Protein 7KEU (pdb70)

Organism: Homo sapiens (NCBI:txid9606)

InterPro domains:
  IPR001315 CARD domain [PF00619] (113-194)
  IPR001315 CARD domain [PS50209] (113-195)
  IPR004020 DAPIN domain [PF02758] (8-82)
  IPR004020 DAPIN domain [PS50824] (1-91)
  IPR004020 DAPIN domain [SM01289] (4-87)
  IPR011029 Death-like domain superfamily [G3DSA:1.10.533.10] (1-91)
  IPR011029 Death-like domain superfamily [G3DSA:1.10.533.10] (112-194)
  IPR011029 Death-like domain superfamily [SSF47986] (1-90)
  IPR011029 Death-like domain superfamily [SSF47986] (109-193)
  IPR033516 CARD8/ASC/NALP1, CARD domain [cd08330] (113-193)
  IPR051249 NLRP Inflammasome [PTHR46985] (103-194)

GO terms:
  GO:0030674 protein-macromolecule adaptor activity (F, IDA)
  GO:0032991 protein-containing complex (C, IDA)
  GO:0032731 positive regulation of interleukin-1 beta production (P, IMP)
  GO:0097190 apoptotic signaling pathway (P, IMP)
  GO:0005737 cytoplasm (C, IDA)
  GO:0043123 positive regulation of canonical NF-kappaB signal transduction (P, IDA)
  GO:0042803 protein homodimerization activity (F, IDA)
  GO:0032731 positive regulation of interleukin-1 beta production (P, IDA)
  GO:0033209 tumor necrosis factor-mediated signaling pathway (P, IDA)
  GO:0008385 IkappaB kinase complex (C, TAS)
  GO:0005515 protein binding (F, IPI)
  GO:0032090 Pyrin domain binding (F, IPI)
  GO:0000139 Golgi membrane (C, IDA)
  GO:0005739 mitochondrion (C, IDA)
  GO:0043065 positive regulation of apoptotic process (P, IDA)
  GO:0043124 negative regulation of canonical NF-kappaB signal transduction (P, IDA)
  GO:0044546 NLRP3 inflammasome complex assembly (P, IDA)
  GO:0042802 identical protein binding (F, IDA)
  GO:0008385 IkappaB kinase complex (C, IDA)
  GO:0072558 NLRP1 inflammasome complex (C, IDA)

Sequence (668 aa):
ADKVLKEKRKLFIRSMGEWTINGLLDELLQTRVLNKEEMEKVKRENATVMDKTRALIDSVIPKGAQACQICITYICEEDSYLAGTADKVLKEKRKLFIRSMGEWTINGLLDELLQTRVLNKEEMEKVKRENATVMDKTRALIDSVIPKGAQACQICITYICEEDSYLAGTADKVLKEKRKLFIRSMGEWTINGLLDELLQTRVLNKEEMEKVKRENATVMDKTRALIDSVIPKGAQACQICITYICEEDSYLAGTADKVLKEKRKLFIRSMGEWTINGLLDELLQTRVLNKEEMEKVKRENATVMDKTRALIDSVIPKGAQACQICITYICEEDSYLAGTHFIDQHRAALIARVTNVEWLLDALYGKVLTDEQYQAVRAEPTNPSKMRKLFSFTPAGNWTCKDLLLQALRESQSYLVEDLERHFIDQHRAALIARVTNVEWLLDALYGKVLTDEQYQAVRAEPTNPSKMRKLFSFTPAGNWTCKDLLLQALRESQSYLVEDLERHFIDQHRAALIARVTNVEWLLDALYGKVLTDEQYQAVRAEPTNPSKMRKLFSFTPAGNWTCKDLLLQALRESQSYLVEDLERHFIDQHRAALIARVTNVEWLLDALYGKVLTDEQYQAVRAEPTNPSKMRKLFSFTPAGNWTCKDLLLQALRESQSYLVEDLER

Radius of gyration: 26.46 Å; Cα contacts (8 Å, |Δi|>4): 679; chains: 8; bounding box: 71×71×58 Å

Foldseek 3Di:
DLLVLLVDCLVVLQPDDPVLLVVQVVVCVVVPLDPPPLSVCQCPVPDPNGSSSVSVNVCSVPSPSVVSVVSVVSCVVDDVVDPPD/DQVVLQVLQVVQQVPDAVVLVVVLLVQLCVVVLDHPVLSVCLVPPPDHSVVSVVSVSVSCVVPDRVSSVSSLVSCVVDPCPSPSD/DLVCLLPQDLVLLLPDDPPLLVVLLVVCCVVVLDDVVLSCCLVPVQPPPSSSSVSVNVSCVVVVVVCVVVVVVSCVVDPNPGPSD/DQLCVCVVCPCVQQPVADCLLLVLVVVCPVPVLADPVLNVVLVPDDDHSHVSSVSVVVSPVPVCVVDSVVSVVSCVVDDNVVSVD/DLCVVCVLPVLPPDQPLLQLVVQCCVPPDPPVLSVVLVPDDGSSVSSVSVVVVPVDPPVVSVVVSLVSVCVRPVPVNVVSVD/DLCVVCVVVVLVPDQPLLQLLVQCDPPPDDCVLVVVLVPDDDSSSSSVSVVVRHDPPPVPSVVSSLVSSCVPPVPVNVVSVD/DLLVLCLVVCLVPDQPVLQLLVLCDVVQDDPVQSVVLVVDDGSSVSSVSNVVSCVDPDVVVSVSSVVSVCVPPVPVSVVSVD/DLCVVCVVCVLPPDFCLVQLLPQCCVPQDPPVLSVVLVVDDGSSVSSVSVVVSPDPPDPPSVVSSVVSCCVVPCVVVVVSVD

Structure (mmCIF, N/CA/C/O backbone):
data_7KEU
#
_entry.id   7KEU
#
_cell.length_a   1.00
_cell.length_b   1.00
_cell.length_c   1.00
_cell.angle_alpha   90.00
_cell.angle_beta   90.00
_cell.angle_gamma   90.00
#
_symmetry.space_group_name_H-M   'P 1'
#
loop_
_entity.id
_entity.type
_entity.pdbx_description
1 polymer Caspase-1
2 polymer 'Apoptosis-associated speck-like protein containing a CARD'
#
loop_
_atom_site.group_PDB
_atom_site.id
_atom_site.type_symbol
_atom_site.label_atom_id
_atom_site.label_alt_id
_atom_site.label_comp_id
_atom_site.label_asym_id
_atom_site.label_entity_id
_atom_site.label_seq_id
_atom_site.pdbx_PDB_ins_code
_atom_site.Cartn_x
_atom_site.Cartn_y
_atom_site.Cartn_z
_atom_site.occupancy
_atom_site.B_iso_or_equiv
_atom_site.auth_seq_id
_atom_site.auth_comp_id
_atom_site.auth_asym_id
_atom_site.auth_atom_id
_atom_site.pdbx_PDB_model_num
ATOM 1 N N . ALA A 1 1 ? 102.101 63.526 91.578 1.00 139.36 2 ALA E N 1
ATOM 2 C CA . ALA A 1 1 ? 102.265 63.883 90.140 1.00 140.00 2 ALA E CA 1
ATOM 3 C C . ALA A 1 1 ? 101.974 65.371 89.943 1.00 140.00 2 ALA E C 1
ATOM 4 O O . ALA A 1 1 ? 102.804 66.103 89.411 1.00 140.00 2 ALA E O 1
ATOM 6 N N . ASP A 1 2 ? 100.785 65.782 90.372 1.00 140.00 3 ASP E N 1
ATOM 7 C CA . ASP A 1 2 ? 100.293 67.149 90.254 1.00 140.00 3 ASP E CA 1
ATOM 8 C C . ASP A 1 2 ? 101.201 68.146 90.983 1.00 140.00 3 ASP E C 1
ATOM 9 O O . ASP A 1 2 ? 101.537 69.189 90.432 1.00 140.00 3 ASP E O 1
ATOM 14 N N . LYS A 1 3 ? 101.600 67.810 92.214 1.00 140.00 4 LYS E N 1
ATOM 15 C CA . LYS A 1 3 ? 102.454 68.666 93.024 1.00 140.00 4 LYS E CA 1
ATOM 16 C C . LYS A 1 3 ? 103.807 68.865 92.338 1.00 140.00 4 LYS E C 1
ATOM 17 O O . LYS A 1 3 ? 104.343 69.964 92.375 1.00 139.08 4 LYS E O 1
ATOM 23 N N . VAL A 1 4 ? 104.344 67.806 91.717 1.00 140.00 5 VAL E N 1
ATOM 24 C CA . VAL A 1 4 ? 105.645 67.843 91.062 1.00 140.00 5 VAL E CA 1
ATOM 25 C C . VAL A 1 4 ? 105.565 68.760 89.840 1.00 140.00 5 VAL E C 1
ATOM 26 O O . VAL A 1 4 ? 106.521 69.465 89.529 1.00 140.00 5 VAL E O 1
ATOM 30 N N . LEU A 1 5 ? 104.425 68.715 89.147 1.00 140.00 6 LEU E N 1
ATOM 31 C CA . LEU A 1 5 ? 104.234 69.410 87.887 1.00 140.00 6 LEU E CA 1
ATOM 32 C C . LEU A 1 5 ? 104.384 70.914 88.085 1.00 140.00 6 LEU E C 1
ATOM 33 O O . LEU A 1 5 ? 104.909 71.610 87.214 1.00 140.00 6 LEU E O 1
ATOM 38 N N . LYS A 1 6 ? 103.915 71.425 89.229 1.00 140.00 7 LYS E N 1
ATOM 39 C CA . LYS A 1 6 ? 104.121 72.816 89.589 1.00 140.00 7 LYS E CA 1
ATOM 40 C C . LYS A 1 6 ? 105.515 73.028 90.179 1.00 140.00 7 LYS E C 1
ATOM 41 O O . LYS A 1 6 ? 106.058 74.116 90.028 1.00 140.00 7 LYS E O 1
ATOM 47 N N . GLU A 1 7 ? 106.032 72.050 90.926 1.00 140.00 8 GLU E N 1
ATOM 48 C CA . GLU A 1 7 ? 107.262 72.196 91.679 1.00 140.00 8 GLU E CA 1
ATOM 49 C C . GLU A 1 7 ? 108.368 72.779 90.795 1.00 140.00 8 GLU E C 1
ATOM 50 O O . GLU A 1 7 ? 109.131 73.631 91.265 1.00 140.00 8 GLU E O 1
ATOM 56 N N . LYS A 1 8 ? 108.392 72.392 89.512 1.00 140.00 9 LYS E N 1
ATOM 57 C CA . LYS A 1 8 ? 109.457 72.832 88.627 1.00 140.00 9 LYS E CA 1
ATOM 58 C C . LYS A 1 8 ? 108.870 73.340 87.316 1.00 140.00 9 LYS E C 1
ATOM 59 O O . LYS A 1 8 ? 107.698 73.676 87.231 1.00 140.00 9 LYS E O 1
ATOM 65 N N . ARG A 1 9 ? 109.739 73.432 86.310 1.00 140.00 10 ARG E N 1
ATOM 66 C CA . ARG A 1 9 ? 109.386 73.883 84.977 1.00 140.00 10 ARG E CA 1
ATOM 67 C C . ARG A 1 9 ? 108.671 75.235 85.010 1.00 140.00 10 ARG E C 1
ATOM 68 O O . ARG A 1 9 ? 107.743 75.484 84.240 1.00 140.00 10 ARG E O 1
ATOM 70 N N . LYS A 1 10 ? 109.118 76.117 85.916 1.00 137.01 11 LYS E N 1
ATOM 71 C CA . LYS A 1 10 ? 108.496 77.417 86.085 1.00 140.00 11 LYS E CA 1
ATOM 72 C C . LYS A 1 10 ? 109.359 78.481 85.411 1.00 137.05 11 LYS E C 1
ATOM 73 O O . LYS A 1 10 ? 108.870 79.225 84.563 1.00 139.03 11 LYS E O 1
ATOM 79 N N . LEU A 1 11 ? 110.658 78.480 85.741 1.00 139.61 12 LEU E N 1
ATOM 80 C CA . LEU A 1 11 ? 111.635 79.245 84.980 1.00 140.00 12 LEU E CA 1
ATOM 81 C C . LEU A 1 11 ? 111.636 78.755 83.535 1.00 140.00 12 LEU E C 1
ATOM 82 O O . LEU A 1 11 ? 111.909 79.517 82.615 1.00 139.71 12 LEU E O 1
ATOM 87 N N . PHE A 1 12 ? 111.316 77.474 83.355 1.00 140.00 13 PHE E N 1
ATOM 88 C CA . PHE A 1 12 ? 111.244 76.878 82.031 1.00 140.00 13 PHE E CA 1
ATOM 89 C C . PHE A 1 12 ? 109.965 77.287 81.309 1.00 140.00 13 PHE E C 1
ATOM 90 O O . PHE A 1 12 ? 109.986 77.533 80.105 1.00 140.00 13 PHE E O 1
ATOM 98 N N . ILE A 1 13 ? 108.841 77.340 82.039 1.00 140.00 14 ILE E N 1
ATOM 99 C CA . ILE A 1 13 ? 107.615 77.848 81.453 1.00 128.31 14 ILE E CA 1
ATOM 100 C C . ILE A 1 13 ? 107.679 79.373 81.335 1.00 121.80 14 ILE E C 1
ATOM 101 O O . ILE A 1 13 ? 106.862 79.970 80.648 1.00 126.58 14 ILE E O 1
ATOM 106 N N . ARG A 1 14 ? 108.629 79.996 82.034 1.00 116.60 15 ARG E N 1
ATOM 107 C CA . ARG A 1 14 ? 108.845 81.433 81.921 1.00 120.71 15 ARG E CA 1
ATOM 108 C C . ARG A 1 14 ? 109.526 81.797 80.598 1.00 115.90 15 ARG E C 1
ATOM 109 O O . ARG A 1 14 ? 109.532 82.952 80.203 1.00 117.88 15 ARG E O 1
ATOM 117 N N . SER A 1 15 ? 110.082 80.783 79.937 1.00 108.16 16 SER E N 1
ATOM 118 C CA . SER A 1 15 ? 110.685 80.928 78.627 1.00 103.11 16 SER E CA 1
ATOM 119 C C . SER A 1 15 ? 109.747 80.278 77.613 1.00 100.74 16 SER E C 1
ATOM 120 O O . SER A 1 15 ? 110.151 79.420 76.834 1.00 101.45 16 SER E O 1
ATOM 123 N N . MET A 1 16 ? 108.478 80.685 77.665 1.00 105.73 17 MET E N 1
ATOM 124 C CA . MET A 1 16 ? 107.481 80.251 76.697 1.00 118.09 17 MET E CA 1
ATOM 125 C C . MET A 1 16 ? 107.070 81.398 75.776 1.00 117.06 17 MET E C 1
ATOM 126 O O . MET A 1 16 ? 107.722 82.444 75.783 1.00 116.55 17 MET E O 1
ATOM 131 N N . GLY A 1 17 ? 106.059 81.159 74.934 1.00 116.83 18 GLY E N 1
ATOM 132 C CA . GLY A 1 17 ? 105.732 82.060 73.836 1.00 116.97 18 GLY E CA 1
ATOM 133 C C . GLY A 1 17 ? 104.230 82.310 73.701 1.00 117.19 18 GLY E C 1
ATOM 134 O O . GLY A 1 17 ? 103.441 81.473 74.127 1.00 113.34 18 GLY E O 1
ATOM 135 N N . GLU A 1 18 ? 103.893 83.468 73.131 1.00 125.03 19 GLU E N 1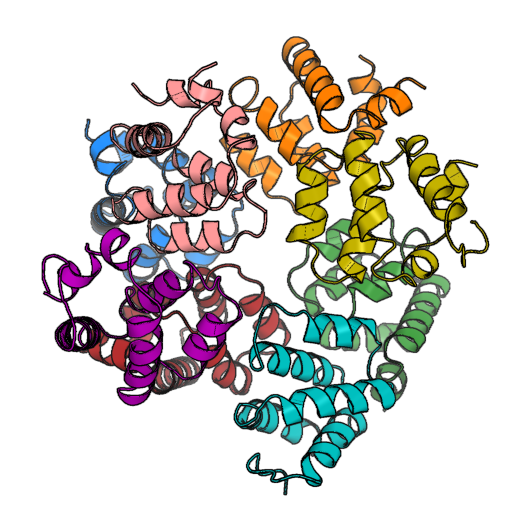
ATOM 136 C CA . GLU A 1 18 ? 102.533 83.963 73.012 1.00 131.12 19 GLU E CA 1
ATOM 137 C C . GLU A 1 18 ? 101.665 82.960 72.252 1.00 120.92 19 GLU E C 1
ATOM 138 O O . GLU A 1 18 ? 100.474 82.868 72.526 1.00 118.46 19 GLU E O 1
ATOM 144 N N . TRP A 1 19 ? 102.262 82.256 71.284 1.00 121.04 20 TRP E N 1
ATOM 145 C CA . TRP A 1 19 ? 101.499 81.373 70.414 1.00 129.11 20 TRP E CA 1
ATOM 146 C C . TRP A 1 19 ? 100.735 80.392 71.297 1.00 119.11 20 TRP E C 1
ATOM 147 O O . TRP A 1 19 ? 99.500 80.264 71.233 1.00 116.00 20 TRP E O 1
ATOM 158 N N . THR A 1 20 ? 101.517 79.777 72.185 1.00 126.33 21 THR E N 1
ATOM 159 C CA . THR A 1 20 ? 101.018 78.729 73.067 1.00 137.06 21 THR E CA 1
ATOM 160 C C . THR A 1 20 ? 100.136 79.370 74.128 1.00 137.16 21 THR E C 1
ATOM 161 O O . THR A 1 20 ? 99.084 78.818 74.420 1.00 137.51 21 THR E O 1
ATOM 165 N N . ILE A 1 21 ? 100.575 80.523 74.660 1.00 131.18 22 ILE E N 1
ATOM 166 C CA . ILE A 1 21 ? 99.879 81.241 75.716 1.00 124.81 22 ILE E CA 1
ATOM 167 C C . ILE A 1 21 ? 98.470 81.619 75.250 1.00 115.53 22 ILE E C 1
ATOM 168 O O . ILE A 1 21 ? 97.496 81.372 75.966 1.00 111.22 22 ILE E O 1
ATOM 173 N N . ASN A 1 22 ? 98.391 82.178 74.037 1.00 122.69 23 ASN E N 1
ATOM 174 C CA . ASN A 1 22 ? 97.130 82.641 73.494 1.00 131.76 23 ASN E CA 1
ATOM 175 C C . ASN A 1 22 ? 96.170 81.469 73.389 1.00 125.17 23 ASN E C 1
ATOM 176 O O . ASN A 1 22 ? 95.023 81.576 73.805 1.00 123.64 23 ASN E O 1
ATOM 181 N N . GLY A 1 23 ? 96.646 80.363 72.809 1.00 124.93 24 GLY E N 1
ATOM 182 C CA . GLY A 1 23 ? 95.827 79.170 72.656 1.00 127.05 24 GLY E CA 1
ATOM 183 C C . GLY A 1 23 ? 95.419 78.586 74.012 1.00 132.44 24 GLY E C 1
ATOM 184 O O . GLY A 1 23 ? 94.340 78.043 74.172 1.00 139.37 24 GLY E O 1
ATOM 185 N N . LEU A 1 24 ? 96.351 78.648 74.961 1.00 125.84 25 LEU E N 1
ATOM 186 C CA . LEU A 1 24 ? 96.272 77.986 76.247 1.00 120.77 25 LEU E CA 1
ATOM 187 C C . LEU A 1 24 ? 95.155 78.594 77.067 1.00 109.52 25 LEU E C 1
ATOM 188 O O . LEU A 1 24 ? 94.384 77.851 77.659 1.00 106.14 25 LEU E O 1
ATOM 193 N N . LEU A 1 25 ? 95.095 79.926 77.149 1.00 109.61 26 LEU E N 1
ATOM 194 C CA . LEU A 1 25 ? 94.112 80.570 78.012 1.00 121.45 26 LEU E CA 1
ATOM 195 C C . LEU A 1 25 ? 92.702 80.414 77.440 1.00 126.72 26 LEU E C 1
ATOM 196 O O . LEU A 1 25 ? 91.735 80.387 78.194 1.00 132.71 26 LEU E O 1
ATOM 201 N N . ASP A 1 26 ? 92.606 80.334 76.102 1.00 137.03 27 ASP E N 1
ATOM 202 C CA . ASP A 1 26 ? 91.338 80.095 75.437 1.00 140.00 27 ASP E CA 1
ATOM 203 C C . ASP A 1 26 ? 90.763 78.741 75.838 1.00 140.00 27 ASP E C 1
ATOM 204 O O . ASP A 1 26 ? 89.577 78.620 76.086 1.00 140.00 27 ASP E O 1
ATOM 209 N N . GLU A 1 27 ? 91.629 77.741 75.926 1.00 137.73 28 GLU E N 1
ATOM 210 C CA . GLU A 1 27 ? 91.198 76.393 76.232 1.00 140.00 28 GLU E CA 1
ATOM 211 C C . GLU A 1 27 ? 90.960 76.237 77.729 1.00 140.00 28 GLU E C 1
ATOM 212 O O . GLU A 1 27 ? 90.111 75.475 78.112 1.00 140.00 28 GLU E O 1
ATOM 218 N N . LEU A 1 28 ? 91.718 76.933 78.572 1.00 140.00 29 LEU E N 1
ATOM 219 C CA . LEU A 1 28 ? 91.584 76.915 80.024 1.00 139.06 29 LEU E CA 1
ATOM 220 C C . LEU A 1 28 ? 90.229 77.498 80.435 1.00 138.47 29 LEU E C 1
ATOM 221 O O . LEU A 1 28 ? 89.644 77.065 81.436 1.00 138.00 29 LEU E O 1
ATOM 226 N N . LEU A 1 29 ? 89.738 78.467 79.649 1.00 140.00 30 LEU E N 1
ATOM 227 C CA . LEU A 1 29 ? 88.389 78.981 79.827 1.00 140.00 30 LEU E CA 1
ATOM 228 C C . LEU A 1 29 ? 87.363 77.946 79.379 1.00 133.61 30 LEU E C 1
ATOM 229 O O . LEU A 1 29 ? 86.379 77.709 80.059 1.00 130.61 30 LEU E O 1
ATOM 234 N N . GLN A 1 30 ? 87.603 77.332 78.213 1.00 133.00 31 GLN E N 1
ATOM 235 C CA . GLN A 1 30 ? 86.824 76.241 77.655 1.00 137.00 31 GLN E CA 1
ATOM 236 C C . GLN A 1 30 ? 86.754 75.023 78.577 1.00 133.80 31 GLN E C 1
ATOM 237 O O . GLN A 1 30 ? 85.755 74.307 78.574 1.00 140.00 31 GLN E O 1
ATOM 243 N N . THR A 1 31 ? 87.866 74.722 79.231 1.00 124.69 32 THR E N 1
ATOM 244 C CA . THR A 1 31 ? 87.942 73.590 80.147 1.00 128.04 32 THR E CA 1
ATOM 245 C C . THR A 1 31 ? 87.473 74.012 81.535 1.00 114.66 32 THR E C 1
ATOM 246 O O . THR A 1 31 ? 87.456 73.198 82.447 1.00 113.04 32 THR E O 1
ATOM 250 N N . ARG A 1 32 ? 87.189 75.312 81.693 1.00 107.15 33 ARG E N 1
ATOM 251 C CA . ARG A 1 32 ? 86.574 75.933 82.854 1.00 110.85 33 ARG E CA 1
ATOM 252 C C . ARG A 1 32 ? 87.447 75.826 84.101 1.00 108.06 33 ARG E C 1
ATOM 253 O O . ARG A 1 32 ? 86.997 76.159 85.187 1.00 112.19 33 ARG E O 1
ATOM 261 N N . VAL A 1 33 ? 88.702 75.368 83.948 1.00 105.94 34 VAL E N 1
ATOM 262 C CA . VAL A 1 33 ? 89.658 75.409 85.030 1.00 105.90 34 VAL E CA 1
ATOM 263 C C . VAL A 1 33 ? 90.017 76.865 85.320 1.00 100.17 34 VAL E C 1
ATOM 264 O O . VAL A 1 33 ? 90.143 77.255 86.466 1.00 98.04 34 VAL E O 1
ATOM 268 N N . LEU A 1 34 ? 90.063 77.685 84.262 1.00 102.47 35 LEU E N 1
ATOM 269 C CA . LEU A 1 34 ? 90.221 79.119 84.363 1.00 107.84 35 LEU E CA 1
ATOM 270 C C . LEU A 1 34 ? 88.878 79.833 84.207 1.00 105.36 35 LEU E C 1
ATOM 271 O O . LEU A 1 34 ? 87.990 79.347 83.499 1.00 107.18 35 LEU E O 1
ATOM 276 N N . ASN A 1 35 ? 88.687 80.859 85.036 1.00 107.65 36 ASN E N 1
ATOM 277 C CA . ASN A 1 35 ? 87.483 81.672 84.973 1.00 110.63 36 ASN E CA 1
ATOM 278 C C . ASN A 1 35 ? 87.682 82.758 83.926 1.00 105.55 36 ASN E C 1
ATOM 279 O O . ASN A 1 35 ? 88.815 83.063 83.542 1.00 105.92 36 ASN E O 1
ATOM 284 N N . LYS A 1 36 ? 86.549 83.361 83.535 1.00 101.42 37 LYS E N 1
ATOM 285 C CA . LYS A 1 36 ? 86.517 84.457 82.591 1.00 106.00 37 LYS E CA 1
ATOM 286 C C . LYS A 1 36 ? 87.333 85.616 83.147 1.00 109.87 37 LYS E C 1
ATOM 287 O O . LYS A 1 36 ? 88.053 86.262 82.383 1.00 114.41 37 LYS E O 1
ATOM 293 N N . GLU A 1 37 ? 87.244 85.833 84.467 1.00 121.95 38 GLU E N 1
ATOM 294 C CA . GLU A 1 37 ? 87.676 87.081 85.080 1.00 135.55 38 GLU E CA 1
ATOM 295 C C . GLU A 1 37 ? 89.204 87.227 84.973 1.00 135.22 38 GLU E C 1
ATOM 296 O O . GLU A 1 37 ? 89.711 88.285 84.566 1.00 140.00 38 GLU E O 1
ATOM 302 N N . GLU A 1 38 ? 89.909 86.184 85.413 1.00 128.17 39 GLU E N 1
ATOM 303 C CA . GLU A 1 38 ? 91.341 86.335 85.675 1.00 133.50 39 GLU E CA 1
ATOM 304 C C . GLU A 1 38 ? 92.112 86.383 84.364 1.00 136.08 39 GLU E C 1
ATOM 305 O O . GLU A 1 38 ? 93.078 87.119 84.231 1.00 140.00 39 GLU E O 1
ATOM 311 N N . MET A 1 39 ? 91.666 85.552 83.425 1.00 136.62 40 MET E N 1
ATOM 312 C CA . MET A 1 39 ? 92.218 85.528 82.078 1.00 138.24 40 MET E CA 1
ATOM 313 C C . MET A 1 39 ? 92.021 86.890 81.424 1.00 127.81 40 MET E C 1
ATOM 314 O O . MET A 1 39 ? 92.970 87.390 80.797 1.00 125.64 40 MET E O 1
ATOM 319 N N . GLU A 1 40 ? 90.834 87.488 81.641 1.00 134.15 41 GLU E N 1
ATOM 320 C CA . GLU A 1 40 ? 90.507 88.803 81.136 1.00 140.00 41 GLU E CA 1
ATOM 321 C C . GLU A 1 40 ? 91.469 89.863 81.686 1.00 140.00 41 GLU E C 1
ATOM 322 O O . GLU A 1 40 ? 91.899 90.729 80.921 1.00 140.00 41 GLU E O 1
ATOM 328 N N . LYS A 1 41 ? 91.817 89.777 82.979 1.00 140.00 42 LYS E N 1
ATOM 329 C CA . LYS A 1 41 ? 92.738 90.746 83.563 1.00 140.00 42 LYS E CA 1
ATOM 330 C C . LYS A 1 41 ? 94.150 90.529 83.027 1.00 140.00 42 LYS E C 1
ATOM 331 O O . LYS A 1 41 ? 94.817 91.481 82.645 1.00 140.00 42 LYS E O 1
ATOM 337 N N . VAL A 1 42 ? 94.600 89.281 83.055 1.00 140.00 43 VAL E N 1
ATOM 338 C CA . VAL A 1 42 ? 96.004 88.948 82.846 1.00 140.00 43 VAL E CA 1
ATOM 339 C C . VAL A 1 42 ? 96.486 89.307 81.447 1.00 130.82 43 VAL E C 1
ATOM 340 O O . VAL A 1 42 ? 97.622 89.746 81.317 1.00 139.86 43 VAL E O 1
ATOM 344 N N . LYS A 1 43 ? 95.620 89.171 80.442 1.00 119.42 44 LYS E N 1
ATOM 345 C CA . LYS A 1 43 ? 95.996 89.371 79.063 1.00 129.93 44 LYS E CA 1
ATOM 346 C C . LYS A 1 43 ? 96.335 90.830 78.752 1.00 136.54 44 LYS E C 1
ATOM 347 O O . LYS A 1 43 ? 97.194 91.082 77.900 1.00 140.00 44 LYS E O 1
ATOM 353 N N . ARG A 1 44 ? 95.657 91.775 79.434 1.00 137.15 45 ARG E N 1
ATOM 354 C CA . ARG A 1 44 ? 95.896 93.177 79.136 1.00 140.00 45 ARG E CA 1
ATOM 355 C C . ARG A 1 44 ? 96.769 93.836 80.203 1.00 140.00 45 ARG E C 1
ATOM 356 O O . ARG A 1 44 ? 97.708 94.564 79.875 1.00 140.00 45 ARG E O 1
ATOM 364 N N . GLU A 1 45 ? 96.363 93.653 81.462 1.00 140.00 46 GLU E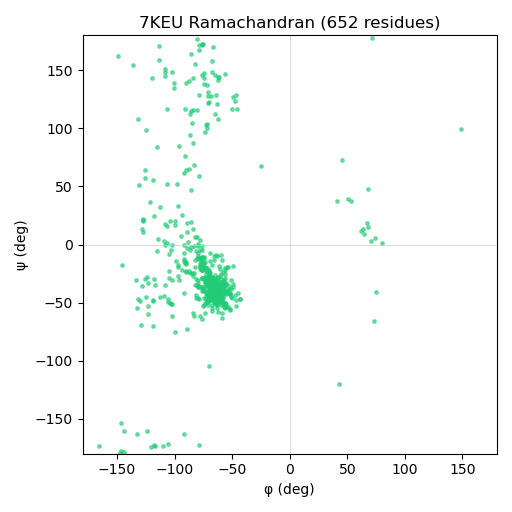 N 1
ATOM 365 C CA . GLU A 1 45 ? 96.890 94.429 82.576 1.00 140.00 46 GLU E CA 1
ATOM 366 C C . GLU A 1 45 ? 98.336 94.035 82.860 1.00 140.00 46 GLU E C 1
ATOM 367 O O . GLU A 1 45 ? 99.175 94.911 83.004 1.00 140.00 46 GLU E O 1
ATOM 373 N N . ASN A 1 46 ? 98.604 92.731 82.949 1.00 140.00 47 ASN E N 1
ATOM 374 C CA . ASN A 1 46 ? 99.937 92.194 83.129 1.00 140.00 47 ASN E CA 1
ATOM 375 C C . ASN A 1 46 ? 100.813 92.438 81.898 1.00 140.00 47 ASN E C 1
ATOM 376 O O . ASN A 1 46 ? 100.287 92.667 80.808 1.00 140.00 47 ASN E O 1
ATOM 381 N N . ALA A 1 47 ? 102.137 92.411 82.099 1.00 140.00 48 ALA E N 1
ATOM 382 C CA . ALA A 1 47 ? 103.092 92.636 81.018 1.00 140.00 48 ALA E CA 1
ATOM 383 C C . ALA A 1 47 ? 102.928 91.565 79.935 1.00 140.00 48 ALA E C 1
ATOM 384 O O . ALA A 1 47 ? 102.531 90.432 80.241 1.00 140.00 48 ALA E O 1
ATOM 386 N N . THR A 1 48 ? 103.121 91.974 78.680 1.00 140.00 49 THR E N 1
ATOM 387 C CA . THR A 1 48 ? 102.891 91.099 77.538 1.00 140.00 49 THR E CA 1
ATOM 388 C C . THR A 1 48 ? 104.068 90.137 77.356 1.00 133.84 49 THR E C 1
ATOM 389 O O . THR A 1 48 ? 103.850 88.937 77.179 1.00 127.21 49 THR E O 1
ATOM 393 N N . VAL A 1 49 ? 105.299 90.672 77.404 1.00 131.63 50 VAL E N 1
ATOM 394 C CA . VAL A 1 49 ? 106.498 89.903 77.120 1.00 140.00 50 VAL E CA 1
ATOM 395 C C . VAL A 1 49 ? 106.612 88.746 78.118 1.00 140.00 50 VAL E C 1
ATOM 396 O O . VAL A 1 49 ? 106.983 87.647 77.726 1.00 136.16 50 VAL E O 1
ATOM 400 N N . MET A 1 50 ? 106.283 88.972 79.401 1.00 140.00 51 MET E N 1
ATOM 401 C CA . MET A 1 50 ? 106.692 88.063 80.456 1.00 140.00 51 MET E CA 1
ATOM 402 C C . MET A 1 50 ? 105.548 87.704 81.395 1.00 140.00 51 MET E C 1
ATOM 403 O O . MET A 1 50 ? 105.279 86.544 81.584 1.00 140.00 51 MET E O 1
ATOM 408 N N . ASP A 1 51 ? 104.893 88.704 81.973 1.00 130.92 52 ASP E N 1
ATOM 409 C CA . ASP A 1 51 ? 103.843 88.500 82.950 1.00 134.43 52 ASP E CA 1
ATOM 410 C C . ASP A 1 51 ? 102.718 87.608 82.411 1.00 127.82 52 ASP E C 1
ATOM 411 O O . ASP A 1 51 ? 101.982 86.993 83.155 1.00 132.41 52 ASP E O 1
ATOM 416 N N . LYS A 1 52 ? 102.623 87.499 81.084 1.00 128.92 53 LYS E N 1
ATOM 417 C CA . LYS A 1 52 ? 101.816 86.509 80.391 1.00 136.94 53 LYS E CA 1
ATOM 418 C C . LYS A 1 52 ? 101.988 85.123 81.008 1.00 130.25 53 LYS E C 1
ATOM 419 O O . LYS A 1 52 ? 100.998 84.429 81.177 1.00 137.69 53 LYS E O 1
ATOM 425 N N . THR A 1 53 ? 103.221 84.750 81.363 1.00 113.69 54 THR E N 1
ATOM 426 C CA . THR A 1 53 ? 103.506 83.442 81.926 1.00 101.47 54 THR E CA 1
ATOM 427 C C . THR A 1 53 ? 103.019 83.391 83.369 1.00 85.25 54 THR E C 1
ATOM 428 O O . THR A 1 53 ? 102.403 82.432 83.809 1.00 85.01 54 THR E O 1
ATOM 432 N N . ARG A 1 54 ? 103.456 84.387 84.154 1.00 78.31 55 ARG E N 1
ATOM 433 C CA . ARG A 1 54 ? 103.158 84.484 85.575 1.00 82.41 55 ARG E CA 1
ATOM 434 C C . ARG A 1 54 ? 101.649 84.439 85.819 1.00 82.91 55 ARG E C 1
ATOM 435 O O . ARG A 1 54 ? 101.202 84.090 86.906 1.00 89.22 55 ARG E O 1
ATOM 443 N N . ALA A 1 55 ? 100.891 84.727 84.755 1.00 81.82 56 ALA E N 1
ATOM 444 C CA . ALA A 1 55 ? 99.451 84.629 84.741 1.00 86.86 56 ALA E CA 1
ATOM 445 C C . ALA A 1 55 ? 98.972 83.171 84.846 1.00 84.45 56 ALA E C 1
ATOM 446 O O . ALA A 1 55 ? 98.181 82.845 85.734 1.00 90.53 56 ALA E O 1
ATOM 448 N N . LEU A 1 56 ? 99.452 82.306 83.950 1.00 82.47 57 LEU E N 1
ATOM 449 C CA . LEU A 1 56 ? 99.071 80.904 84.078 1.00 85.38 57 LEU E CA 1
ATOM 450 C C . LEU A 1 56 ? 99.751 80.308 85.295 1.00 80.35 57 LEU E C 1
ATOM 451 O O . LEU A 1 56 ? 99.291 79.328 85.834 1.00 85.43 57 LEU E O 1
ATOM 456 N N . ILE A 1 57 ? 100.871 80.896 85.716 1.00 79.39 58 ILE E N 1
ATOM 457 C CA . ILE A 1 57 ? 101.552 80.474 86.931 1.00 83.89 58 ILE E CA 1
ATOM 458 C C . ILE A 1 57 ? 100.686 80.857 88.141 1.00 73.09 58 ILE E C 1
ATOM 459 O O . ILE A 1 57 ? 100.853 80.331 89.222 1.00 74.55 58 ILE E O 1
ATOM 464 N N . ASP A 1 58 ? 99.689 81.717 87.939 1.00 66.82 59 ASP E N 1
ATOM 465 C CA . ASP A 1 58 ? 98.691 81.966 88.957 1.00 66.04 59 ASP E CA 1
ATOM 466 C C . ASP A 1 58 ? 97.635 80.860 88.986 1.00 59.23 59 ASP E C 1
ATOM 467 O O . ASP A 1 58 ? 96.702 80.913 89.794 1.00 58.64 59 ASP E O 1
AT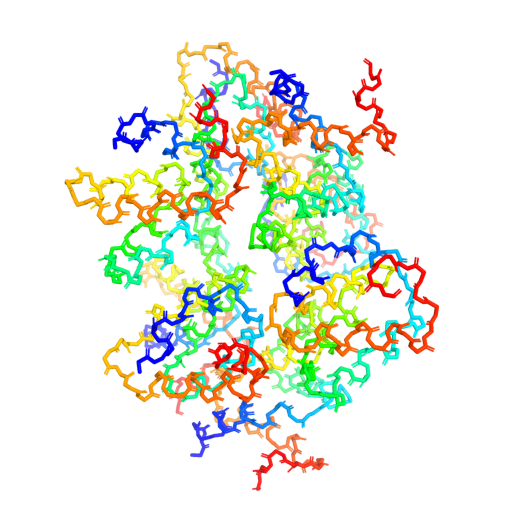OM 472 N N . SER A 1 59 ? 97.763 79.874 88.096 1.00 55.48 60 SER E N 1
ATOM 473 C CA . SER A 1 59 ? 97.022 78.627 88.202 1.00 56.75 60 SER E CA 1
ATOM 474 C C . SER A 1 59 ? 97.789 77.573 88.995 1.00 57.61 60 SER E C 1
ATOM 475 O O . SER A 1 59 ? 97.207 76.585 89.412 1.00 59.20 60 SER E O 1
ATOM 478 N N . VAL A 1 60 ? 99.086 77.807 89.182 1.00 64.93 61 VAL E N 1
ATOM 479 C CA . VAL A 1 60 ? 99.965 76.858 89.865 1.00 74.06 61 VAL E CA 1
ATOM 480 C C . VAL A 1 60 ? 99.464 76.614 91.286 1.00 73.57 61 VAL E C 1
ATOM 481 O O . VAL A 1 60 ? 99.484 75.490 91.761 1.00 74.24 61 VAL E O 1
ATOM 485 N N . ILE A 1 61 ? 98.992 77.663 91.950 1.00 81.30 62 ILE E N 1
ATOM 486 C CA . ILE A 1 61 ? 98.276 77.494 93.212 1.00 94.86 62 ILE E CA 1
ATOM 487 C C . ILE A 1 61 ? 97.009 76.739 92.824 1.00 98.40 62 ILE E C 1
ATOM 488 O O . ILE A 1 61 ? 96.104 77.383 92.310 1.00 93.71 62 ILE E O 1
ATOM 493 N N . PRO A 1 62 ? 96.803 75.455 93.222 1.00 124.90 63 PRO E N 1
ATOM 494 C CA . PRO A 1 62 ? 95.675 74.647 92.750 1.00 140.00 63 PRO E CA 1
ATOM 495 C C . PRO A 1 62 ? 94.364 75.241 92.248 1.00 140.00 63 PRO E C 1
ATOM 496 O O . PRO A 1 62 ? 93.326 74.953 92.827 1.00 140.00 63 PRO E O 1
ATOM 500 N N . LYS A 1 63 ? 94.377 75.935 91.095 1.00 140.00 64 LYS E N 1
ATOM 501 C CA . LYS A 1 63 ? 93.147 76.324 90.415 1.00 140.00 64 LYS E CA 1
ATOM 502 C C . LYS A 1 63 ? 92.721 75.126 89.581 1.00 140.00 64 LYS E C 1
ATOM 503 O O . LYS A 1 63 ? 91.881 75.230 88.698 1.00 140.00 64 LYS E O 1
ATOM 505 N N . GLY A 1 64 ? 93.350 73.989 89.863 1.00 140.00 65 GLY E N 1
ATOM 506 C CA . GLY A 1 64 ? 93.177 72.739 89.158 1.00 140.00 65 GLY E CA 1
ATOM 507 C C . GLY A 1 64 ? 94.502 71.987 89.204 1.00 140.00 65 GLY E C 1
ATOM 508 O O . GLY A 1 64 ? 95.437 72.354 88.510 1.00 140.00 65 GLY E O 1
ATOM 509 N N . ALA A 1 65 ? 94.621 71.034 90.123 1.00 140.00 66 ALA E N 1
ATOM 510 C CA . ALA A 1 65 ? 95.752 70.127 90.127 1.00 131.54 66 ALA E CA 1
ATOM 511 C C . ALA A 1 65 ? 95.564 69.148 88.985 1.00 125.09 66 ALA E C 1
ATOM 512 O O . ALA A 1 65 ? 96.529 68.667 88.404 1.00 121.73 66 ALA E O 1
ATOM 514 N N . GLN A 1 66 ? 94.303 68.863 88.666 1.00 137.01 67 GLN E N 1
ATOM 515 C CA . GLN A 1 66 ? 93.939 68.101 87.474 1.00 140.00 67 GLN E CA 1
ATOM 516 C C . GLN A 1 66 ? 94.217 68.973 86.251 1.00 140.00 67 GLN E C 1
ATOM 517 O O . GLN A 1 66 ? 94.502 68.450 85.168 1.00 140.00 67 GLN E O 1
ATOM 523 N N . ALA A 1 67 ? 94.202 70.304 86.470 1.00 140.00 68 ALA E N 1
ATOM 524 C CA . ALA A 1 67 ? 94.511 71.222 85.384 1.00 140.00 68 ALA E CA 1
ATOM 525 C C . ALA A 1 67 ? 96.001 71.244 85.071 1.00 140.00 68 ALA E C 1
ATOM 526 O O . ALA A 1 67 ? 96.362 71.704 83.995 1.00 140.00 68 ALA E O 1
ATOM 528 N N . CYS A 1 68 ? 96.836 70.733 85.983 1.00 140.00 69 CYS E N 1
ATOM 529 C CA . CYS A 1 68 ? 98.248 70.588 85.667 1.00 140.00 69 CYS E CA 1
ATOM 530 C C . CYS A 1 68 ? 98.432 69.594 84.526 1.00 140.00 69 CYS E C 1
ATOM 531 O O . CYS A 1 68 ? 99.192 69.877 83.599 1.00 140.00 69 CYS E O 1
ATOM 534 N N . GLN A 1 69 ? 97.602 68.544 84.528 1.00 140.00 70 GLN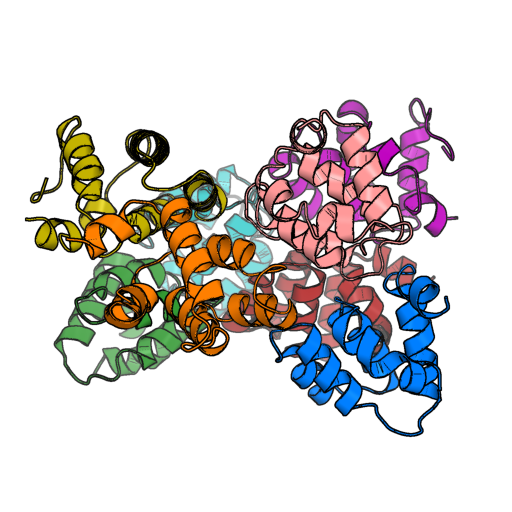 E N 1
ATOM 535 C CA . GLN A 1 69 ? 97.566 67.553 83.464 1.00 140.00 70 GLN E CA 1
ATOM 536 C C . GLN A 1 69 ? 96.992 68.173 82.185 1.00 140.00 70 GLN E C 1
ATOM 537 O O . GLN A 1 69 ? 97.389 67.844 81.065 1.00 140.00 70 GLN E O 1
ATOM 543 N N . ILE A 1 70 ? 96.007 69.052 82.372 1.00 140.00 71 ILE E N 1
ATOM 544 C CA . ILE A 1 70 ? 95.367 69.712 81.246 1.00 140.00 71 ILE E CA 1
ATOM 545 C C . ILE A 1 70 ? 96.394 70.651 80.614 1.00 140.00 71 ILE E C 1
ATOM 546 O O . ILE A 1 70 ? 96.427 70.771 79.382 1.00 140.00 71 ILE E O 1
ATOM 551 N N . CYS A 1 71 ? 97.230 71.289 81.449 1.00 139.51 72 CYS E N 1
ATOM 552 C CA . CYS A 1 71 ? 98.234 72.209 80.952 1.00 128.34 72 CYS E CA 1
ATOM 553 C C . CYS A 1 71 ? 99.317 71.447 80.197 1.00 108.83 72 CYS E C 1
ATOM 554 O O . CYS A 1 71 ? 99.671 71.831 79.088 1.00 105.70 72 CYS E O 1
ATOM 557 N N . ILE A 1 72 ? 99.791 70.348 80.786 1.00 100.89 73 ILE E N 1
ATOM 558 C CA . ILE A 1 72 ? 100.861 69.550 80.193 1.00 106.04 73 ILE E CA 1
ATOM 559 C C . ILE A 1 72 ? 100.386 68.901 78.900 1.00 93.85 73 ILE E C 1
ATOM 560 O O . ILE A 1 72 ? 101.167 68.793 77.960 1.00 94.99 73 ILE E O 1
ATOM 565 N N . THR A 1 73 ? 99.116 68.484 78.854 1.00 82.37 74 THR E N 1
ATOM 566 C CA . THR A 1 73 ? 98.568 67.857 77.661 1.00 77.51 74 THR E CA 1
ATOM 567 C C . THR A 1 73 ? 98.401 68.896 76.554 1.00 78.40 74 THR E C 1
ATOM 568 O O . THR A 1 73 ? 98.541 68.552 75.377 1.00 86.80 74 THR E O 1
ATOM 572 N N . TYR A 1 74 ? 98.115 70.148 76.934 1.00 77.65 75 TYR E N 1
ATOM 573 C CA . TYR A 1 74 ? 98.069 71.224 75.961 1.00 79.29 75 TYR E CA 1
ATOM 574 C C . TYR A 1 74 ? 99.464 71.530 75.430 1.00 81.96 75 TYR E C 1
ATOM 575 O O . TYR A 1 74 ? 99.626 71.903 74.274 1.00 87.53 75 TYR E O 1
ATOM 584 N N . ILE A 1 75 ? 100.468 71.359 76.296 1.00 87.13 76 ILE E N 1
ATOM 585 C CA . ILE A 1 75 ? 101.867 71.533 75.924 1.00 98.94 76 ILE E CA 1
ATOM 586 C C . ILE A 1 75 ? 102.265 70.427 74.946 1.00 99.05 76 ILE E C 1
ATOM 587 O O . ILE A 1 75 ? 103.014 70.674 74.013 1.00 94.91 76 ILE E O 1
ATOM 592 N N . CYS A 1 76 ? 101.706 69.222 75.141 1.00 110.76 77 CYS E N 1
ATOM 593 C CA . CYS A 1 76 ? 101.921 68.065 74.280 1.00 125.15 77 CYS E CA 1
ATOM 594 C C . CYS A 1 76 ? 101.371 68.290 72.876 1.00 132.14 77 CYS E C 1
ATOM 595 O O . CYS A 1 76 ? 101.926 67.727 71.940 1.00 137.62 77 CYS E O 1
ATOM 598 N N . GLU A 1 77 ? 100.361 69.146 72.705 1.00 138.61 78 GLU E N 1
ATOM 599 C CA . GLU A 1 77 ? 99.833 69.505 71.393 1.00 140.00 78 GLU E CA 1
ATOM 600 C C . GLU A 1 77 ? 100.890 70.163 70.493 1.00 140.00 78 GLU E C 1
ATOM 601 O O . GLU A 1 77 ? 100.846 70.017 69.275 1.00 140.00 78 GLU E O 1
ATOM 607 N N . GLU A 1 78 ? 101.884 70.809 71.118 1.00 140.00 79 GLU E N 1
ATOM 608 C CA . GLU A 1 78 ? 103.049 71.322 70.406 1.00 140.00 79 GLU E CA 1
ATOM 609 C C . GLU A 1 78 ? 104.332 70.751 71.014 1.00 140.00 79 GLU E C 1
ATOM 610 O O . GLU A 1 78 ? 104.287 69.742 71.692 1.00 140.00 79 GLU E O 1
ATOM 616 N N . ASP A 1 79 ? 105.469 71.410 70.750 1.00 140.00 80 ASP E N 1
ATOM 617 C CA . ASP A 1 79 ? 106.794 70.965 71.121 1.00 140.00 80 ASP E CA 1
ATOM 618 C C . ASP A 1 79 ? 106.993 71.110 72.628 1.00 140.00 80 ASP E C 1
ATOM 619 O O . ASP A 1 79 ? 107.221 72.204 73.142 1.00 140.00 80 ASP E O 1
ATOM 624 N N . SER A 1 80 ? 106.915 69.966 73.316 1.00 140.00 81 SER E N 1
ATOM 625 C CA . SER A 1 80 ? 107.128 69.888 74.755 1.00 140.00 81 SER E CA 1
ATOM 626 C C . SER A 1 80 ? 108.611 69.686 75.094 1.00 140.00 81 SER E C 1
ATOM 627 O O . SER A 1 80 ? 108.997 68.626 75.609 1.00 140.00 81 SER E O 1
ATOM 630 N N . TYR A 1 81 ? 109.438 70.683 74.766 1.00 140.00 82 TYR E N 1
ATOM 631 C CA . TYR A 1 81 ? 110.877 70.514 74.837 1.00 140.00 82 TYR E CA 1
ATOM 632 C C . TYR A 1 81 ? 111.341 70.601 76.288 1.00 140.00 82 TYR E C 1
ATOM 633 O O . TYR A 1 81 ? 112.476 70.247 76.601 1.00 140.00 82 TYR E O 1
ATOM 642 N N . LEU A 1 82 ? 110.441 71.050 77.162 1.00 140.00 83 LEU E N 1
ATOM 643 C CA . LEU A 1 82 ? 110.676 71.115 78.599 1.00 140.00 83 LEU E CA 1
ATOM 644 C C . LEU A 1 82 ? 110.613 69.703 79.186 1.00 140.00 83 LEU E C 1
ATOM 645 O O . LEU A 1 82 ? 109.866 68.850 78.699 1.00 140.00 83 LEU E O 1
ATOM 650 N N . ALA A 1 83 ? 111.412 69.464 80.234 1.00 140.00 84 ALA E N 1
ATOM 651 C CA . ALA A 1 83 ? 111.378 68.219 80.988 1.00 140.00 84 ALA E CA 1
ATOM 652 C C . ALA A 1 83 ? 110.039 68.021 81.707 1.00 140.00 84 ALA E C 1
ATOM 653 O O . ALA A 1 83 ? 109.371 68.971 82.136 1.00 140.00 84 ALA E O 1
ATOM 655 N N . GLY A 1 84 ? 109.656 66.745 81.789 1.00 140.00 85 GLY E N 1
ATOM 656 C CA . GLY A 1 84 ? 108.411 66.303 82.403 1.00 140.00 85 GLY E CA 1
ATOM 657 C C . GLY A 1 84 ? 107.186 66.461 81.502 1.00 140.00 85 GLY E C 1
ATOM 658 O O . GLY A 1 84 ? 106.081 66.149 81.928 1.00 140.00 85 GLY E O 1
ATOM 659 N N . THR A 1 85 ? 107.379 66.941 80.263 1.00 140.00 86 THR E N 1
ATOM 660 C CA . THR A 1 85 ? 106.363 67.113 79.238 1.00 140.00 86 THR E CA 1
ATOM 661 C C . THR A 1 85 ? 106.779 66.358 77.969 1.00 140.00 86 THR E C 1
ATOM 662 O O . THR A 1 85 ? 107.884 66.516 77.467 1.00 140.00 86 THR E O 1
ATOM 667 N N . ALA B 1 1 ? 62.138 100.260 95.744 1.00 140.00 2 ALA F N 1
ATOM 668 C CA . ALA B 1 1 ? 62.614 100.371 94.337 1.00 140.00 2 ALA F CA 1
ATOM 669 C C . ALA B 1 1 ? 64.120 100.640 94.330 1.00 140.00 2 ALA F C 1
ATOM 670 O O . ALA B 1 1 ? 64.891 99.915 93.694 1.00 140.00 2 ALA F O 1
ATOM 672 N N . ASP B 1 2 ? 64.510 101.706 95.033 1.00 140.00 3 ASP F N 1
ATOM 673 C CA . ASP B 1 2 ? 65.858 102.268 94.959 1.00 140.00 3 ASP F CA 1
ATOM 674 C C . ASP B 1 2 ? 66.880 101.271 95.532 1.00 140.00 3 ASP F C 1
ATOM 675 O O . ASP B 1 2 ? 67.912 101.000 94.914 1.00 140.00 3 ASP F O 1
ATOM 680 N N . LYS B 1 3 ? 66.594 100.746 96.734 1.00 140.00 4 LYS F N 1
ATOM 681 C CA . LYS B 1 3 ? 67.545 99.875 97.415 1.00 140.00 4 LYS F CA 1
ATOM 682 C C . LYS B 1 3 ? 67.679 98.570 96.639 1.00 140.00 4 LYS F C 1
ATOM 683 O O . LYS B 1 3 ? 68.771 98.026 96.537 1.00 140.00 4 LYS F O 1
ATOM 689 N N . VAL B 1 4 ? 66.574 98.092 96.060 1.00 140.00 5 VAL F N 1
ATOM 690 C CA . VAL B 1 4 ? 66.487 96.849 95.316 1.00 140.00 5 VAL F CA 1
ATOM 691 C C . VAL B 1 4 ? 67.387 96.929 94.082 1.00 140.00 5 VAL F C 1
ATOM 692 O O . VAL B 1 4 ? 67.978 95.908 93.715 1.00 140.00 5 VAL F O 1
ATOM 696 N N . LEU B 1 5 ? 67.485 98.128 93.481 1.00 140.00 6 LEU F N 1
ATOM 697 C CA . LEU B 1 5 ? 68.152 98.293 92.217 1.00 140.00 6 LEU F CA 1
ATOM 698 C C . LEU B 1 5 ? 69.615 97.864 92.268 1.00 140.00 6 LEU F C 1
ATOM 699 O O . LEU B 1 5 ? 70.109 97.330 91.281 1.00 140.00 6 LEU F O 1
ATOM 704 N N . LYS B 1 6 ? 70.301 98.110 93.387 1.00 140.00 7 LYS F N 1
ATOM 705 C CA . LYS B 1 6 ? 71.766 98.136 93.358 1.00 140.00 7 LYS F CA 1
ATOM 706 C C . LYS B 1 6 ? 72.337 96.765 93.683 1.00 140.00 7 LYS F C 1
ATOM 707 O O . LYS B 1 6 ? 73.363 96.384 93.114 1.00 140.00 7 LYS F O 1
ATOM 713 N N . GLU B 1 7 ? 71.753 96.086 94.673 1.00 140.00 8 GLU F N 1
ATOM 714 C CA . GLU B 1 7 ? 72.255 94.770 95.045 1.00 140.00 8 GLU F CA 1
ATOM 715 C C . GLU B 1 7 ? 71.983 93.836 93.864 1.00 140.00 8 GLU F C 1
ATOM 716 O O . GLU B 1 7 ? 72.890 93.115 93.401 1.00 140.00 8 GLU F O 1
ATOM 722 N N . LYS B 1 8 ? 70.747 93.892 93.353 1.00 140.00 9 LYS F N 1
ATOM 723 C CA . LYS B 1 8 ? 70.434 93.144 92.142 1.00 140.00 9 LYS F CA 1
ATOM 724 C C . LYS B 1 8 ? 71.288 93.629 90.969 1.00 129.04 9 LYS F C 1
ATOM 725 O O . LYS B 1 8 ? 71.421 92.868 90.003 1.00 118.65 9 LYS F O 1
ATOM 731 N N . ARG B 1 9 ? 71.875 94.835 91.067 1.00 134.91 10 ARG F N 1
ATOM 732 C CA . ARG B 1 9 ? 72.560 95.355 89.894 1.00 140.00 10 ARG F CA 1
ATOM 733 C C . ARG B 1 9 ? 74.058 95.098 89.934 1.00 140.00 10 ARG F C 1
ATOM 734 O O . ARG B 1 9 ? 74.629 94.980 88.864 1.00 140.00 10 ARG F O 1
ATOM 742 N N . LYS B 1 10 ? 74.680 94.970 91.104 1.00 140.00 11 LYS F N 1
ATOM 743 C CA . LYS B 1 10 ? 76.010 94.379 91.076 1.00 140.00 11 LYS F CA 1
ATOM 744 C C . LYS B 1 10 ? 75.870 92.966 90.520 1.00 140.00 11 LYS F C 1
ATOM 745 O O . LYS B 1 10 ? 76.641 92.523 89.675 1.00 135.59 11 LYS F O 1
ATOM 751 N N . LEU B 1 11 ? 74.811 92.297 90.994 1.00 140.00 12 LEU F N 1
ATOM 752 C CA . LEU B 1 11 ? 74.402 90.969 90.563 1.00 140.00 12 LEU F CA 1
ATOM 753 C C . LEU B 1 11 ? 74.488 90.834 89.031 1.00 140.00 12 LEU F C 1
ATOM 754 O O . LEU B 1 11 ? 75.183 89.924 88.552 1.00 140.00 12 LEU F O 1
ATOM 759 N N . PHE B 1 12 ? 73.965 91.820 88.289 1.00 140.00 13 PHE F N 1
ATOM 760 C CA . PHE B 1 12 ? 73.941 91.591 86.849 1.00 137.63 13 PHE F CA 1
ATOM 761 C C . PHE B 1 12 ? 74.929 92.422 86.077 1.00 121.79 13 PHE F C 1
ATOM 762 O O . PHE B 1 12 ? 74.982 92.211 84.864 1.00 124.55 13 PHE F O 1
ATOM 770 N N . ILE B 1 13 ? 75.719 93.284 86.746 1.00 102.20 14 ILE F N 1
ATOM 771 C CA . ILE B 1 13 ? 76.608 94.112 85.926 1.00 97.50 14 ILE F CA 1
ATOM 772 C C . ILE B 1 13 ? 77.870 93.316 85.569 1.00 98.28 14 ILE F C 1
ATOM 773 O O . ILE B 1 13 ? 78.769 93.795 84.905 1.00 106.53 14 ILE F O 1
ATOM 778 N N . ARG B 1 14 ? 77.894 92.033 85.925 1.00 98.56 15 ARG F N 1
ATOM 779 C CA . ARG B 1 14 ? 78.967 91.119 85.585 1.00 98.76 15 ARG F CA 1
ATOM 780 C C . ARG B 1 14 ? 78.771 90.575 84.180 1.00 95.19 15 ARG F C 1
ATOM 781 O O . ARG B 1 14 ? 79.592 89.774 83.724 1.00 88.48 15 ARG F O 1
ATOM 789 N N . SER B 1 15 ? 77.686 90.969 83.500 1.00 105.11 16 SER F N 1
ATOM 790 C CA . SER B 1 15 ? 77.383 90.531 82.141 1.00 115.42 16 SER F CA 1
ATOM 791 C C . SER B 1 15 ? 77.407 91.673 81.109 1.00 117.70 16 SER F C 1
ATOM 792 O O . SER B 1 15 ? 76.355 92.153 80.657 1.00 124.17 16 SER F O 1
ATOM 795 N N . MET B 1 16 ? 78.599 92.029 80.591 1.00 117.61 17 MET F N 1
ATOM 796 C CA . MET B 1 16 ? 78.776 93.307 79.928 1.00 120.45 17 MET F CA 1
ATOM 797 C C . MET B 1 16 ? 80.070 93.348 79.118 1.00 124.26 17 MET F C 1
ATOM 798 O O . MET B 1 16 ? 80.776 92.355 78.971 1.00 127.73 17 MET F O 1
ATOM 803 N N . GLY B 1 17 ? 80.378 94.539 78.586 1.00 122.24 18 GLY F N 1
ATOM 804 C CA . GLY B 1 17 ? 81.590 94.791 77.821 1.00 114.52 18 GLY F CA 1
ATOM 805 C C . GLY B 1 17 ? 82.110 96.208 78.035 1.00 109.26 18 GLY F C 1
ATOM 806 O O . GLY B 1 17 ? 81.845 96.836 79.056 1.00 105.45 18 GLY F O 1
ATOM 807 N N . GLU B 1 18 ? 82.832 96.730 77.024 1.00 119.71 19 GLU F N 1
ATOM 808 C CA . GLU B 1 18 ? 83.569 97.993 77.083 1.00 137.02 19 GLU F CA 1
ATOM 809 C C . GLU B 1 18 ? 82.882 99.069 76.235 1.00 138.58 19 GLU F C 1
ATOM 810 O O . GLU B 1 18 ? 82.878 100.250 76.601 1.00 140.00 19 GLU F O 1
ATOM 816 N N . TRP B 1 19 ? 82.271 98.665 75.105 1.00 133.59 20 TRP F N 1
ATOM 817 C CA . TRP B 1 19 ? 81.364 99.535 74.363 1.00 128.93 20 TRP F CA 1
ATOM 818 C C . TRP B 1 19 ? 80.401 100.187 75.348 1.00 111.06 20 TRP F C 1
ATOM 819 O O . TRP B 1 19 ? 80.259 101.398 75.362 1.00 112.35 20 TRP F O 1
ATOM 830 N N . THR B 1 20 ? 79.837 99.352 76.214 1.00 100.89 21 THR F N 1
ATOM 831 C CA . THR B 1 20 ? 78.880 99.743 77.224 1.00 102.68 21 THR F CA 1
ATOM 832 C C . THR B 1 20 ? 79.515 100.670 78.255 1.00 100.72 21 THR F C 1
ATOM 833 O O . THR B 1 20 ? 78.958 101.723 78.586 1.00 104.24 21 THR F O 1
ATOM 837 N N . ILE B 1 21 ? 80.669 100.228 78.773 1.00 99.55 22 ILE F N 1
ATOM 838 C CA . ILE B 1 21 ? 81.390 100.934 79.829 1.00 100.59 22 ILE F CA 1
ATOM 839 C C . ILE B 1 21 ? 81.792 102.325 79.347 1.00 96.48 22 ILE F C 1
ATOM 840 O O . ILE B 1 21 ? 81.585 103.288 80.072 1.00 99.40 22 ILE F O 1
ATOM 845 N N . ASN B 1 22 ? 82.324 102.389 78.121 1.00 100.11 23 ASN F N 1
ATOM 846 C CA . ASN B 1 22 ? 82.780 103.645 77.555 1.00 109.95 23 ASN F CA 1
ATOM 847 C C . ASN B 1 22 ? 81.613 104.635 77.521 1.00 106.18 23 ASN F C 1
ATOM 848 O O . ASN B 1 22 ? 81.763 105.775 77.941 1.00 107.49 23 ASN F O 1
ATOM 853 N N . GLY B 1 23 ? 80.472 104.182 76.986 1.00 100.62 24 GLY F N 1
ATOM 854 C CA . GLY B 1 23 ? 79.295 105.018 76.880 1.00 94.87 24 GLY F CA 1
ATOM 855 C C . GLY B 1 23 ? 78.752 105.396 78.248 1.00 91.77 24 GLY F C 1
ATOM 856 O O . GLY B 1 23 ? 78.240 106.508 78.411 1.00 97.61 24 GLY F O 1
ATOM 857 N N . LEU B 1 24 ? 78.809 104.455 79.204 1.00 88.71 25 LEU F N 1
ATOM 858 C CA . LEU B 1 24 ? 78.296 104.661 80.554 1.00 89.31 25 LEU F CA 1
ATOM 859 C C . LEU B 1 24 ? 78.983 105.868 81.207 1.00 84.41 25 LEU F C 1
ATOM 860 O O . LEU B 1 24 ? 78.318 106.717 81.821 1.00 84.75 25 LEU F O 1
ATOM 865 N N . LEU B 1 25 ? 80.299 105.952 80.983 1.00 87.87 26 LEU F N 1
ATOM 866 C CA . LEU B 1 25 ? 81.119 106.957 81.635 1.00 100.26 26 LEU F CA 1
ATOM 867 C C . LEU B 1 25 ? 80.801 108.340 81.088 1.00 111.64 26 LEU F C 1
ATOM 868 O O . LEU B 1 25 ? 80.879 109.329 81.828 1.00 121.71 26 LEU F O 1
ATOM 873 N N . ASP B 1 26 ? 80.480 108.404 79.799 1.00 114.12 27 ASP F N 1
ATOM 874 C CA . ASP B 1 26 ? 80.195 109.650 79.109 1.00 111.27 27 ASP F CA 1
ATOM 875 C C . ASP B 1 26 ? 78.926 110.249 79.713 1.00 100.97 27 ASP F C 1
ATOM 876 O O . ASP B 1 26 ? 78.909 111.461 79.974 1.00 101.24 27 ASP F O 1
ATOM 881 N N . GLU B 1 27 ? 77.926 109.395 79.996 1.00 95.57 28 GLU F N 1
ATOM 882 C CA . GLU B 1 27 ? 76.650 109.912 80.454 1.00 99.59 28 GLU F CA 1
ATOM 883 C C . GLU B 1 27 ? 76.723 110.260 81.943 1.00 96.54 28 GLU F C 1
ATOM 884 O O . GLU B 1 27 ? 76.134 111.271 82.370 1.00 104.10 28 GLU F O 1
ATOM 890 N N . LEU B 1 28 ? 77.482 109.443 82.704 1.00 96.59 29 LEU F N 1
ATOM 891 C CA . LEU B 1 28 ? 77.578 109.633 84.142 1.00 99.91 29 LEU F CA 1
ATOM 892 C C . LEU B 1 28 ? 78.364 110.897 84.467 1.00 96.49 29 LEU F C 1
ATOM 893 O O . LEU B 1 28 ? 78.120 111.533 85.489 1.00 88.47 29 LEU F O 1
ATOM 898 N N . LEU B 1 29 ? 79.278 111.266 83.567 1.00 108.76 30 LEU F N 1
ATOM 899 C CA . LEU B 1 29 ? 80.017 112.515 83.673 1.00 118.74 30 LEU F CA 1
ATOM 900 C C . LEU B 1 29 ? 79.086 113.680 83.342 1.00 111.95 30 LEU F C 1
ATOM 901 O O . LEU B 1 29 ? 79.077 114.677 84.064 1.00 107.79 30 LEU F O 1
ATOM 906 N N . GLN B 1 30 ? 78.333 113.550 82.238 1.00 104.93 31 GLN F N 1
ATOM 907 C CA . GLN B 1 30 ? 77.561 114.669 81.715 1.00 97.93 31 GLN F CA 1
ATOM 908 C C . GLN B 1 30 ? 76.318 114.872 82.572 1.00 92.71 31 GLN F C 1
ATOM 909 O O . GLN B 1 30 ? 75.785 115.975 82.570 1.00 92.78 31 GLN F O 1
ATOM 915 N N . THR B 1 31 ? 75.869 113.846 83.313 1.00 91.76 32 THR F N 1
ATOM 916 C CA . THR B 1 31 ? 74.743 113.984 84.215 1.00 90.05 32 THR F CA 1
ATOM 917 C C . THR B 1 31 ? 75.228 114.427 85.597 1.00 84.93 32 THR F C 1
ATOM 918 O O . THR B 1 31 ? 74.505 114.297 86.582 1.00 80.57 32 THR F O 1
ATOM 922 N N . ARG B 1 32 ? 76.443 114.972 85.653 1.00 86.64 33 ARG F N 1
ATOM 923 C CA . ARG B 1 32 ? 76.965 115.794 86.737 1.00 95.06 33 ARG F CA 1
ATOM 924 C C . ARG B 1 32 ? 77.167 114.985 88.018 1.00 98.82 33 ARG F C 1
ATOM 925 O O . ARG B 1 32 ? 77.356 115.566 89.090 1.00 102.59 33 ARG F O 1
ATOM 933 N N . VAL B 1 33 ? 77.154 113.653 87.888 1.00 104.49 34 VAL F N 1
ATOM 934 C CA . VAL B 1 33 ? 77.260 112.759 89.041 1.00 110.34 34 VAL F CA 1
ATOM 935 C C . VAL B 1 33 ? 78.655 112.880 89.651 1.00 109.29 34 VAL F C 1
ATOM 936 O O . VAL B 1 33 ? 78.784 112.999 90.866 1.00 107.57 34 VAL F O 1
ATOM 940 N N . LEU B 1 34 ? 79.668 112.891 88.796 1.00 119.16 35 LEU F N 1
ATOM 941 C CA . LEU B 1 34 ? 81.045 112.991 89.226 1.00 124.67 35 LEU F CA 1
ATOM 942 C C . LEU B 1 34 ? 81.873 113.723 88.177 1.00 122.46 35 LEU F C 1
ATOM 943 O O . LEU B 1 34 ? 81.514 113.767 87.007 1.00 125.41 35 LEU F O 1
ATOM 948 N N . ASN B 1 35 ? 83.034 114.182 88.631 1.00 119.98 36 ASN F N 1
ATOM 949 C CA . ASN B 1 35 ? 83.930 115.057 87.904 1.00 127.81 36 ASN F CA 1
ATOM 950 C C . ASN B 1 35 ? 84.680 114.263 86.840 1.00 122.84 36 ASN F C 1
ATOM 951 O O . ASN B 1 35 ? 84.587 113.046 86.775 1.00 121.46 36 ASN F O 1
ATOM 956 N N . LYS B 1 36 ? 85.400 114.994 85.986 1.00 126.01 37 LYS F N 1
ATOM 957 C CA . LYS B 1 36 ? 86.274 114.436 84.970 1.00 123.38 37 LYS F CA 1
ATOM 958 C C . LYS B 1 36 ? 87.304 113.528 85.632 1.00 123.59 37 LYS F C 1
ATOM 959 O O . LYS B 1 36 ? 87.617 112.481 85.097 1.00 129.79 37 LYS F O 1
ATOM 965 N N . GLU B 1 37 ? 87.787 113.941 86.817 1.00 123.44 38 GLU F N 1
ATOM 966 C CA . GLU B 1 37 ? 88.882 113.283 87.504 1.00 129.94 38 GLU F CA 1
ATOM 967 C C . GLU B 1 37 ? 88.519 111.861 87.929 1.00 125.43 38 GLU F C 1
ATOM 968 O O . GLU B 1 37 ? 89.327 110.965 87.749 1.00 128.24 38 GLU F O 1
ATOM 974 N N . GLU B 1 38 ? 87.310 111.642 88.457 1.00 106.98 39 GLU F N 1
ATOM 975 C CA . GLU B 1 38 ? 86.871 110.311 88.849 1.00 91.04 39 GLU F CA 1
ATOM 976 C C . GLU B 1 38 ? 86.643 109.433 87.626 1.00 78.89 39 GLU F C 1
ATOM 977 O O . GLU B 1 38 ? 86.922 108.241 87.665 1.00 80.80 39 GLU F O 1
ATOM 983 N N . MET B 1 39 ? 86.132 110.029 86.548 1.00 78.84 40 MET F N 1
ATOM 984 C CA . MET B 1 39 ? 86.007 109.337 85.278 1.00 85.16 40 MET F CA 1
ATOM 985 C C . MET B 1 39 ? 87.390 108.926 84.785 1.00 84.15 40 MET F C 1
ATOM 986 O O . MET B 1 39 ? 87.571 107.821 84.308 1.00 88.84 40 MET F O 1
ATOM 991 N N . GLU B 1 40 ? 88.361 109.830 84.912 1.00 88.10 41 GLU F N 1
ATOM 992 C CA . GLU B 1 40 ? 89.750 109.572 84.552 1.00 98.86 41 GLU F CA 1
ATOM 993 C C . GLU B 1 40 ? 90.326 108.465 85.436 1.00 96.01 41 GLU F C 1
ATOM 994 O O . GLU B 1 40 ? 91.033 107.598 84.936 1.00 106.76 41 GLU F O 1
ATOM 1000 N N . LYS B 1 41 ? 90.001 108.492 86.739 1.00 82.16 42 LYS F N 1
ATOM 1001 C CA . LYS B 1 41 ? 90.509 107.525 87.703 1.00 75.64 42 LYS F CA 1
ATOM 1002 C C . LYS B 1 41 ? 89.981 106.129 87.386 1.00 65.57 42 LYS F C 1
ATOM 1003 O O . LYS B 1 41 ? 90.751 105.177 87.407 1.00 67.47 42 LYS F O 1
ATOM 1009 N N . VAL B 1 42 ? 88.701 106.026 87.019 1.00 63.54 43 VAL F N 1
ATOM 1010 C CA . VAL B 1 42 ? 88.114 104.739 86.661 1.00 64.74 43 VAL F CA 1
ATOM 1011 C C . VAL B 1 42 ? 88.716 104.233 85.346 1.00 59.37 43 VAL F C 1
ATOM 1012 O O . VAL B 1 42 ? 88.959 103.040 85.201 1.00 61.01 43 VAL F O 1
ATOM 1016 N N . LYS B 1 43 ? 88.960 105.131 84.388 1.00 58.11 44 LYS F N 1
ATOM 1017 C CA . LYS B 1 43 ? 89.535 104.727 83.116 1.00 62.60 44 LYS F CA 1
ATOM 1018 C C . LYS B 1 43 ? 91.001 104.307 83.261 1.00 67.84 44 LYS F C 1
ATOM 1019 O O . LYS B 1 43 ? 91.493 103.463 82.527 1.00 75.32 44 LYS F O 1
ATOM 1025 N N . ARG B 1 44 ? 91.696 104.914 84.215 1.00 69.03 45 ARG F N 1
ATOM 1026 C CA . ARG B 1 44 ? 93.104 104.624 84.434 1.00 70.83 45 ARG F CA 1
ATOM 1027 C C . ARG B 1 44 ? 93.290 103.660 85.599 1.00 69.24 45 ARG F C 1
ATOM 1028 O O . ARG B 1 44 ? 94.392 103.512 86.095 1.00 68.57 45 ARG F O 1
ATOM 1036 N N . GLU B 1 45 ? 92.214 102.983 86.001 1.00 78.12 46 GLU F N 1
ATOM 1037 C CA . GLU B 1 45 ? 92.292 101.949 87.034 1.00 89.54 46 GLU F CA 1
ATOM 1038 C C . GLU B 1 45 ? 92.989 100.739 86.424 1.00 102.53 46 GLU F C 1
ATOM 1039 O O . GLU B 1 45 ? 92.734 100.441 85.260 1.00 105.59 46 GLU F O 1
ATOM 1045 N N . ASN B 1 46 ? 93.905 100.101 87.163 1.00 126.51 47 ASN F N 1
ATOM 1046 C CA . ASN B 1 46 ? 94.736 99.034 86.625 1.00 140.00 47 ASN F CA 1
ATOM 1047 C C . ASN B 1 46 ? 93.945 97.731 86.557 1.00 139.02 47 ASN F C 1
ATOM 1048 O O . ASN B 1 46 ? 94.284 96.750 87.218 1.00 140.00 47 ASN F O 1
ATOM 1053 N N . ALA B 1 47 ? 92.833 97.754 85.821 1.00 124.51 48 ALA F N 1
ATOM 1054 C CA . ALA B 1 47 ? 92.037 96.575 85.519 1.00 117.72 48 ALA F CA 1
ATOM 1055 C C . ALA B 1 47 ? 91.495 96.721 84.103 1.00 111.79 48 ALA F C 1
ATOM 1056 O O . ALA B 1 47 ? 91.715 97.747 83.474 1.00 111.92 48 ALA F O 1
ATOM 1058 N N . THR B 1 48 ? 90.716 95.744 83.654 1.00 104.58 49 THR F N 1
ATOM 1059 C CA . THR B 1 48 ? 90.048 95.793 82.366 1.00 97.26 49 THR F CA 1
ATOM 1060 C C . THR B 1 48 ? 88.586 95.412 82.579 1.00 93.79 49 THR F C 1
ATOM 1061 O O . THR B 1 48 ? 88.320 94.260 82.883 1.00 96.48 49 THR F O 1
ATOM 1065 N N . VAL B 1 49 ? 87.678 96.397 82.481 1.00 94.38 50 VAL F N 1
ATOM 1066 C CA . VAL B 1 49 ? 86.229 96.190 82.542 1.00 98.64 50 VAL F CA 1
ATOM 1067 C C . VAL B 1 49 ? 85.731 95.871 83.951 1.00 97.49 50 VAL F C 1
ATOM 1068 O O . VAL B 1 49 ? 84.955 96.629 84.507 1.00 103.99 50 VAL F O 1
ATOM 1072 N N . MET B 1 50 ? 86.112 94.730 84.515 1.00 101.05 51 MET F N 1
ATOM 1073 C CA . MET B 1 50 ? 85.567 94.213 85.759 1.00 113.20 51 MET F CA 1
ATOM 1074 C C . MET B 1 50 ? 85.734 95.153 86.952 1.00 104.32 51 MET F C 1
ATOM 1075 O O . MET B 1 50 ? 84.724 95.526 87.544 1.00 103.97 51 MET F O 1
ATOM 1080 N N . ASP B 1 51 ? 86.972 95.454 87.361 1.00 105.55 52 ASP F N 1
ATOM 1081 C CA . ASP B 1 51 ? 87.142 96.295 88.538 1.00 120.95 52 ASP F CA 1
ATOM 1082 C C . ASP B 1 51 ? 86.681 97.719 88.222 1.00 130.78 52 ASP F C 1
ATOM 1083 O O . ASP B 1 51 ? 86.285 98.454 89.137 1.00 140.00 52 ASP F O 1
ATOM 1088 N N . LYS B 1 52 ? 86.747 98.118 86.949 1.00 120.32 53 LYS F N 1
ATOM 1089 C CA . LYS B 1 52 ? 86.225 99.419 86.528 1.00 111.03 53 LYS F CA 1
ATOM 1090 C C . LYS B 1 52 ? 84.726 99.458 86.790 1.00 103.22 53 LYS F C 1
ATOM 1091 O O . LYS B 1 52 ? 84.200 100.514 87.148 1.00 110.45 53 LYS F O 1
ATOM 1097 N N . THR B 1 53 ? 84.020 98.325 86.604 1.00 90.59 54 THR F N 1
ATOM 1098 C CA . THR B 1 53 ? 82.591 98.240 86.899 1.00 84.12 54 THR F CA 1
ATOM 1099 C C . THR B 1 53 ? 82.333 98.415 88.396 1.00 73.14 54 THR F C 1
ATOM 1100 O O . THR B 1 53 ? 81.486 99.217 88.775 1.00 74.06 54 THR F O 1
ATOM 1104 N N . ARG B 1 54 ? 83.096 97.714 89.231 1.00 70.25 55 ARG F N 1
ATOM 1105 C CA . ARG B 1 54 ? 82.969 97.838 90.682 1.00 77.36 55 ARG F CA 1
ATOM 1106 C C . ARG B 1 54 ? 83.258 99.282 91.113 1.00 78.01 55 ARG F C 1
ATOM 1107 O O . ARG B 1 54 ? 82.831 99.705 92.186 1.00 85.68 55 ARG F O 1
ATOM 1115 N N . ALA B 1 55 ? 83.965 100.017 90.245 1.00 74.16 56 ALA F N 1
ATOM 1116 C CA . ALA B 1 55 ? 84.312 101.398 90.507 1.00 74.66 56 ALA F CA 1
ATOM 1117 C C . ALA B 1 55 ? 83.123 102.295 90.211 1.00 71.04 56 ALA F C 1
ATOM 1118 O O . ALA B 1 55 ? 82.814 103.185 91.006 1.00 76.08 56 ALA F O 1
ATOM 1120 N N . LEU B 1 56 ? 82.461 102.081 89.073 1.00 59.86 57 LEU F N 1
ATOM 1121 C CA . LEU B 1 56 ? 81.222 102.766 88.739 1.00 57.28 57 LEU F CA 1
ATOM 1122 C C . LEU B 1 56 ? 80.175 102.475 89.812 1.00 54.90 57 LEU F C 1
ATOM 1123 O O . LEU B 1 56 ? 79.328 103.302 90.112 1.00 56.13 57 LEU F O 1
ATOM 1128 N N . ILE B 1 57 ? 80.210 101.243 90.330 1.00 59.75 58 ILE F N 1
ATOM 1129 C CA . ILE B 1 57 ? 79.278 100.834 91.356 1.00 67.10 58 ILE F CA 1
ATOM 1130 C C . ILE B 1 57 ? 79.630 101.521 92.667 1.00 64.03 58 ILE F C 1
ATOM 1131 O O . ILE B 1 57 ? 78.752 101.730 93.515 1.00 71.69 58 ILE F O 1
ATOM 1136 N N . ASP B 1 58 ? 80.888 101.955 92.797 1.00 63.95 59 ASP F N 1
ATOM 1137 C CA . ASP B 1 58 ? 81.262 102.750 93.955 1.00 71.55 59 ASP F CA 1
ATOM 1138 C C . ASP B 1 58 ? 80.833 104.200 93.767 1.00 68.38 59 ASP F C 1
ATOM 1139 O O . ASP B 1 58 ? 80.933 104.982 94.706 1.00 69.24 59 ASP F O 1
ATOM 1144 N N . SER B 1 59 ? 80.355 104.530 92.563 1.00 65.30 60 SER F N 1
ATOM 1145 C CA . SER B 1 59 ? 79.723 105.809 92.298 1.00 67.50 60 SER F CA 1
ATOM 1146 C C . SER B 1 59 ? 78.211 105.727 92.500 1.00 64.11 60 SER F C 1
ATOM 1147 O O . SER B 1 59 ? 77.579 106.769 92.598 1.00 67.07 60 SER F O 1
ATOM 1150 N N . VAL B 1 60 ? 77.664 104.509 92.579 1.00 62.58 61 VAL F N 1
ATOM 1151 C CA . VAL B 1 60 ? 76.249 104.340 92.861 1.00 63.25 61 VAL F CA 1
ATOM 1152 C C . VAL B 1 60 ? 76.066 104.195 94.372 1.00 59.69 61 VAL F C 1
ATOM 1153 O O . VAL B 1 60 ? 74.945 104.226 94.842 1.00 57.71 61 VAL F O 1
ATOM 1157 N N . ILE B 1 61 ? 77.169 103.996 95.096 1.00 69.72 62 ILE F N 1
ATOM 1158 C CA . ILE B 1 61 ? 77.110 103.941 96.545 1.00 84.10 62 ILE F CA 1
ATOM 1159 C C . ILE B 1 61 ? 76.544 105.244 97.096 1.00 79.33 62 ILE F C 1
ATOM 1160 O O . ILE B 1 61 ? 75.588 105.163 97.867 1.00 79.67 62 ILE F O 1
ATOM 1165 N N . PRO B 1 62 ? 77.129 106.439 96.850 1.00 85.17 63 PRO F N 1
ATOM 1166 C CA . PRO B 1 62 ? 76.523 107.676 97.332 1.00 94.89 63 PRO F CA 1
ATOM 1167 C C . PRO B 1 62 ? 75.220 108.012 96.614 1.00 105.02 63 PRO F C 1
ATOM 1168 O O . PRO B 1 62 ? 74.559 108.988 96.957 1.00 105.63 63 PRO F O 1
ATOM 1172 N N . LYS B 1 63 ? 74.910 107.243 95.569 1.00 123.90 64 LYS F N 1
ATOM 1173 C CA . LYS B 1 63 ? 73.859 107.586 94.636 1.00 139.06 64 LYS F CA 1
ATOM 1174 C C . LYS B 1 63 ? 72.539 107.624 95.385 1.00 140.00 64 LYS F C 1
ATOM 1175 O O . LYS B 1 63 ? 72.241 106.755 96.197 1.00 140.00 64 LYS F O 1
ATOM 1177 N N . GLY B 1 64 ? 71.714 108.600 94.998 1.00 137.19 65 GLY F N 1
ATOM 1178 C CA . GLY B 1 64 ? 70.318 108.656 95.395 1.00 140.00 65 GLY F CA 1
ATOM 1179 C C . GLY B 1 64 ? 69.376 107.963 94.411 1.00 138.97 65 GLY F C 1
ATOM 1180 O O . GLY B 1 64 ? 69.783 107.124 93.610 1.00 127.73 65 GLY F O 1
ATOM 1181 N N . ALA B 1 65 ? 68.095 108.290 94.552 1.00 140.00 66 ALA F N 1
ATOM 1182 C CA . ALA B 1 65 ? 67.052 107.614 93.809 1.00 140.00 66 ALA F CA 1
ATOM 1183 C C . ALA B 1 65 ? 67.286 107.814 92.312 1.00 140.00 66 ALA F C 1
ATOM 1184 O O . ALA B 1 65 ? 67.100 106.880 91.532 1.00 140.00 66 ALA F O 1
ATOM 1186 N N . GLN B 1 66 ? 67.664 109.046 91.956 1.00 140.00 67 GLN F N 1
ATOM 1187 C CA . GLN B 1 66 ? 67.717 109.454 90.565 1.00 140.00 67 GLN F CA 1
ATOM 1188 C C . GLN B 1 66 ? 69.063 109.020 89.994 1.00 127.71 67 GLN F C 1
ATOM 1189 O O . GLN B 1 66 ? 69.203 108.866 88.784 1.00 115.63 67 GLN F O 1
ATOM 1195 N N . ALA B 1 67 ? 70.054 108.865 90.880 1.00 127.94 68 ALA F N 1
ATOM 1196 C CA . ALA B 1 67 ? 71.410 108.542 90.467 1.00 134.20 68 ALA F CA 1
ATOM 1197 C C . ALA B 1 67 ? 71.497 107.082 90.009 1.00 128.59 68 ALA F C 1
ATOM 1198 O O . ALA B 1 67 ? 72.187 106.771 89.044 1.00 120.18 68 ALA F O 1
ATOM 1200 N N . CYS B 1 68 ? 70.725 106.213 90.655 1.00 139.15 69 CYS F N 1
ATOM 1201 C CA . CYS B 1 68 ? 70.618 104.839 90.185 1.00 140.00 69 CYS F CA 1
ATOM 1202 C C . CYS B 1 68 ? 69.805 104.833 88.894 1.00 140.00 69 CYS F C 1
ATOM 1203 O O . CYS B 1 68 ? 70.065 104.038 87.995 1.00 140.00 69 CYS F O 1
ATOM 1206 N N . GLN B 1 69 ? 68.827 105.747 88.842 1.00 140.00 70 GLN F N 1
ATOM 1207 C CA . GLN B 1 69 ? 67.784 105.743 87.828 1.00 140.00 70 GLN F CA 1
ATOM 1208 C C . GLN B 1 69 ? 68.367 106.175 86.484 1.00 140.00 70 GLN F C 1
ATOM 1209 O O . GLN B 1 69 ? 67.941 105.701 85.432 1.00 140.00 70 GLN F O 1
ATOM 1215 N N . ILE B 1 70 ? 69.313 107.121 86.527 1.00 140.00 71 ILE F N 1
ATOM 1216 C CA . ILE B 1 70 ? 69.935 107.588 85.297 1.00 140.00 71 ILE F CA 1
ATOM 1217 C C . ILE B 1 70 ? 70.768 106.452 84.709 1.00 140.00 71 ILE F C 1
ATOM 1218 O O . ILE B 1 70 ? 70.793 106.296 83.488 1.00 140.00 71 ILE F O 1
ATOM 1223 N N . CYS B 1 71 ? 71.390 105.651 85.579 1.00 140.00 72 CYS F N 1
ATOM 1224 C CA . CYS B 1 71 ? 72.223 104.538 85.147 1.00 140.00 72 CYS F CA 1
ATOM 1225 C C . CYS B 1 71 ? 71.339 103.453 84.522 1.00 140.00 72 CYS F C 1
ATOM 1226 O O . CYS B 1 71 ? 71.615 102.969 83.425 1.00 140.00 72 CYS F O 1
ATOM 1229 N N . ILE B 1 72 ? 70.248 103.114 85.224 1.00 140.00 73 ILE F N 1
ATOM 1230 C CA . ILE B 1 72 ? 69.351 102.051 84.798 1.00 140.00 73 ILE F CA 1
ATOM 1231 C C . ILE B 1 72 ? 68.639 102.452 83.509 1.00 140.00 73 ILE F C 1
ATOM 1232 O O . ILE B 1 72 ? 68.411 101.600 82.653 1.00 140.00 73 ILE F O 1
ATOM 1237 N N . THR B 1 73 ? 68.305 103.741 83.370 1.00 140.00 74 THR F N 1
ATOM 1238 C CA . THR B 1 73 ? 67.624 104.220 82.174 1.00 140.00 74 THR F CA 1
ATOM 1239 C C . THR B 1 73 ? 68.588 104.221 80.994 1.00 140.00 74 THR F C 1
ATOM 1240 O O . THR B 1 73 ? 68.148 104.016 79.869 1.00 140.00 74 THR F O 1
ATOM 1244 N N . TYR B 1 74 ? 69.885 104.451 81.253 1.00 133.55 75 TYR F N 1
ATOM 1245 C CA . TYR B 1 74 ? 70.895 104.341 80.210 1.00 125.79 75 TYR F CA 1
ATOM 1246 C C . TYR B 1 74 ? 71.047 102.881 79.787 1.00 125.77 75 TYR F C 1
ATOM 1247 O O . TYR B 1 74 ? 71.332 102.608 78.619 1.00 124.29 75 TYR F O 1
ATOM 1256 N N . ILE B 1 75 ? 70.863 101.965 80.750 1.00 135.35 76 ILE F N 1
ATOM 1257 C CA . ILE B 1 75 ? 70.921 100.537 80.488 1.00 140.00 76 ILE F CA 1
ATOM 1258 C C . ILE B 1 75 ? 69.733 100.138 79.608 1.00 136.37 76 ILE F C 1
ATOM 1259 O O . ILE B 1 75 ? 69.914 99.259 78.768 1.00 134.41 76 ILE F O 1
ATOM 1264 N N . CYS B 1 76 ? 68.588 100.817 79.784 1.00 131.36 77 CYS F N 1
ATOM 1265 C CA . CYS B 1 76 ? 67.345 100.528 79.092 1.00 130.81 77 CYS F CA 1
ATOM 1266 C C . CYS B 1 76 ? 67.426 100.559 77.558 1.00 120.36 77 CYS F C 1
ATOM 1267 O O . CYS B 1 76 ? 66.745 99.766 76.906 1.00 119.41 77 CYS F O 1
ATOM 1270 N N . GLU B 1 77 ? 68.253 101.451 77.004 1.00 109.59 78 GLU F N 1
ATOM 1271 C CA . GLU B 1 77 ? 68.273 101.623 75.555 1.00 108.77 78 GLU F CA 1
ATOM 1272 C C . GLU B 1 77 ? 69.098 100.533 74.892 1.00 114.20 78 GLU F C 1
ATOM 1273 O O . GLU B 1 77 ? 69.220 100.572 73.665 1.00 120.35 78 GLU F O 1
ATOM 1279 N N . GLU B 1 78 ? 69.674 99.588 75.658 1.00 122.68 79 GLU F N 1
ATOM 1280 C CA . GLU B 1 78 ? 70.361 98.457 75.061 1.00 123.74 79 GLU F CA 1
ATOM 1281 C C . GLU B 1 78 ? 69.681 97.146 75.432 1.00 114.18 79 GLU F C 1
ATOM 1282 O O . GLU B 1 78 ? 68.649 97.144 76.104 1.00 111.04 79 GLU F O 1
ATOM 1288 N N . ASP B 1 79 ? 70.316 96.032 75.047 1.00 112.34 80 ASP F N 1
ATOM 1289 C CA . ASP B 1 79 ? 69.918 94.704 75.499 1.00 116.94 80 ASP F CA 1
ATOM 1290 C C . ASP B 1 79 ? 70.300 94.541 76.968 1.00 113.70 80 ASP F C 1
ATOM 1291 O O . ASP B 1 79 ? 71.461 94.300 77.303 1.00 115.59 80 ASP F O 1
ATOM 1296 N N . SER B 1 80 ? 69.295 94.711 77.843 1.00 111.07 81 SER F N 1
ATOM 1297 C CA . SER B 1 80 ? 69.472 94.565 79.276 1.00 109.40 81 SER F CA 1
ATOM 1298 C C . SER B 1 80 ? 69.162 93.113 79.619 1.00 107.18 81 SER F C 1
ATOM 1299 O O . SER B 1 80 ? 68.097 92.789 80.115 1.00 103.74 81 SER F O 1
ATOM 1302 N N . TYR B 1 81 ? 70.116 92.232 79.301 1.00 117.23 82 TYR F N 1
ATOM 1303 C CA . TYR B 1 81 ? 70.132 90.893 79.873 1.00 131.97 82 TYR F CA 1
ATOM 1304 C C . TYR B 1 81 ? 70.320 90.956 81.386 1.00 132.65 82 TYR F C 1
ATOM 1305 O O . TYR B 1 81 ? 70.122 89.979 82.088 1.00 133.31 82 TYR F O 1
ATOM 1314 N N . LEU B 1 82 ? 70.633 92.158 81.878 1.00 134.17 83 LEU F N 1
ATOM 1315 C CA . LEU B 1 82 ? 70.719 92.506 83.284 1.00 132.31 83 LEU F CA 1
ATOM 1316 C C . LEU B 1 82 ? 69.355 92.424 83.974 1.00 122.11 83 LEU F C 1
ATOM 1317 O O . LEU B 1 82 ? 69.279 92.446 85.206 1.00 117.71 83 LEU F O 1
ATOM 1322 N N . ALA B 1 83 ? 68.295 92.262 83.179 1.00 112.72 84 ALA F N 1
ATOM 1323 C CA . ALA B 1 83 ? 66.938 92.041 83.665 1.00 106.44 84 ALA F CA 1
ATOM 1324 C C . ALA B 1 83 ? 66.414 93.297 84.355 1.00 103.60 84 ALA F C 1
ATOM 1325 O O . ALA B 1 83 ? 65.873 93.229 85.459 1.00 103.38 84 ALA F O 1
ATOM 1327 N N . GLY B 1 84 ? 66.603 94.433 83.677 1.00 106.19 85 GLY F N 1
ATOM 1328 C CA . GLY B 1 84 ? 66.270 95.754 84.182 1.00 118.38 85 GLY F CA 1
ATOM 1329 C C . GLY B 1 84 ? 64.786 96.105 84.153 1.00 129.26 85 GLY F C 1
ATOM 1330 O O . GLY B 1 84 ? 64.431 97.191 84.587 1.00 129.54 85 GLY F O 1
ATOM 1331 N N . THR B 1 85 ? 63.926 95.200 83.656 1.00 140.00 86 THR F N 1
ATOM 1332 C CA . THR B 1 85 ? 62.487 95.391 83.488 1.00 140.00 86 THR F CA 1
ATOM 1333 C C . THR B 1 85 ? 62.144 96.880 83.250 1.00 140.00 86 THR F C 1
ATOM 1334 O O . THR B 1 85 ? 61.475 97.544 84.034 1.00 140.00 86 THR F O 1
ATOM 1339 N N . ALA C 1 1 ? 107.399 135.809 99.177 1.00 140.00 2 ALA G N 1
ATOM 1340 C CA . ALA C 1 1 ? 107.294 135.324 97.764 1.00 140.00 2 ALA G CA 1
ATOM 1341 C C . ALA C 1 1 ? 107.303 133.799 97.746 1.00 140.00 2 ALA G C 1
ATOM 1342 O O . ALA C 1 1 ? 106.380 133.162 97.241 1.00 140.00 2 ALA G O 1
ATOM 1344 N N . ASP C 1 2 ? 108.353 133.221 98.359 1.00 140.00 3 ASP G N 1
ATOM 1345 C CA . ASP C 1 2 ? 108.472 131.793 98.595 1.00 140.00 3 ASP G CA 1
ATOM 1346 C C . ASP C 1 2 ? 107.308 131.252 99.426 1.00 140.00 3 ASP G C 1
ATOM 1347 O O . ASP C 1 2 ? 106.769 130.209 99.086 1.00 140.00 3 ASP G O 1
ATOM 1352 N N . LYS C 1 3 ? 106.920 131.963 100.493 1.00 140.00 4 LYS G N 1
ATOM 1353 C CA . LYS C 1 3 ? 105.804 131.561 101.340 1.00 140.00 4 LYS G CA 1
ATOM 1354 C C . LYS C 1 3 ? 104.503 131.488 100.540 1.00 140.00 4 LYS G C 1
ATOM 1355 O O . LYS C 1 3 ? 103.719 130.571 100.754 1.00 140.00 4 LYS G O 1
ATOM 1361 N N . VAL C 1 4 ? 104.285 132.450 99.633 1.00 140.00 5 VAL G N 1
ATOM 1362 C CA . VAL C 1 4 ? 103.063 132.522 98.834 1.00 140.00 5 VAL G CA 1
ATOM 1363 C C . VAL C 1 4 ? 103.037 131.351 97.851 1.00 140.00 5 VAL G C 1
ATOM 1364 O O . VAL C 1 4 ? 102.002 130.745 97.593 1.00 140.00 5 VAL G O 1
ATOM 1368 N N . LEU C 1 5 ? 104.208 131.021 97.306 1.00 140.00 6 LEU G N 1
ATOM 1369 C CA . LEU C 1 5 ? 104.375 129.881 96.412 1.00 140.00 6 LEU G CA 1
ATOM 1370 C C . LEU C 1 5 ? 104.053 128.604 97.191 1.00 140.00 6 LEU G C 1
ATOM 1371 O O . LEU C 1 5 ? 103.487 127.666 96.627 1.00 140.00 6 LEU G O 1
ATOM 1376 N N . LYS C 1 6 ? 104.407 128.571 98.488 1.00 140.00 7 LYS G N 1
ATOM 1377 C CA . LYS C 1 6 ? 104.201 127.410 99.333 1.00 140.00 7 LYS G CA 1
ATOM 1378 C C . LYS C 1 6 ? 102.724 127.148 99.636 1.00 140.00 7 LYS G C 1
ATOM 1379 O O . LYS C 1 6 ? 102.328 126.008 99.856 1.00 140.00 7 LYS G O 1
ATOM 1385 N N . GLU C 1 7 ? 101.915 128.223 99.608 1.00 140.00 8 GLU G N 1
ATOM 1386 C CA . GLU C 1 7 ? 100.473 128.115 99.778 1.00 140.00 8 GLU G CA 1
ATOM 1387 C C . GLU C 1 7 ? 99.790 128.174 98.417 1.00 140.00 8 GLU G C 1
ATOM 1388 O O . GLU C 1 7 ? 99.360 127.148 97.913 1.00 140.00 8 GLU G O 1
ATOM 1394 N N . LYS C 1 8 ? 99.712 129.370 97.813 1.00 140.00 9 LYS G N 1
ATOM 1395 C CA . LYS C 1 8 ? 98.977 129.573 96.573 1.00 140.00 9 LYS G CA 1
ATOM 1396 C C . LYS C 1 8 ? 97.665 128.812 96.692 1.00 140.00 9 LYS G C 1
ATOM 1397 O O . LYS C 1 8 ? 96.960 129.025 97.664 1.00 139.41 9 LYS G O 1
ATOM 1403 N N . ARG C 1 9 ? 97.422 127.853 95.796 1.00 134.90 10 ARG G N 1
ATOM 1404 C CA . ARG C 1 9 ? 96.376 126.888 96.049 1.00 138.75 10 ARG G CA 1
ATOM 1405 C C . ARG C 1 9 ? 96.756 125.545 95.448 1.00 130.20 10 ARG G C 1
ATOM 1406 O O . ARG C 1 9 ? 97.829 125.367 94.883 1.00 126.76 10 ARG G O 1
ATOM 1408 N N . LYS C 1 10 ? 95.848 124.580 95.623 1.00 125.15 11 LYS G N 1
ATOM 1409 C CA . LYS C 1 10 ? 96.024 123.255 95.062 1.00 123.71 11 LYS G CA 1
ATOM 1410 C C . LYS C 1 10 ? 95.022 123.087 93.934 1.00 120.38 11 LYS G C 1
ATOM 1411 O O . LYS C 1 10 ? 95.395 122.606 92.872 1.00 118.67 11 LYS G O 1
ATOM 1417 N N . LEU C 1 11 ? 93.781 123.515 94.171 1.00 134.20 12 LEU G N 1
ATOM 1418 C CA . LEU C 1 11 ? 92.692 123.351 93.230 1.00 140.00 12 LEU G CA 1
ATOM 1419 C C . LEU C 1 11 ? 93.057 123.957 91.878 1.00 140.00 12 LEU G C 1
ATOM 1420 O O . LEU C 1 11 ? 92.638 123.443 90.841 1.00 140.00 12 LEU G O 1
ATOM 1425 N N . PHE C 1 12 ? 93.853 125.037 91.900 1.00 140.00 13 PHE G N 1
ATOM 1426 C CA . PHE C 1 12 ? 94.336 125.670 90.684 1.00 140.00 13 PHE G CA 1
ATOM 1427 C C . PHE C 1 12 ? 95.463 124.863 90.030 1.00 140.00 13 PHE G C 1
ATOM 1428 O O . PHE C 1 12 ? 95.543 124.766 88.806 1.00 140.00 13 PHE G O 1
ATOM 1436 N N . ILE C 1 13 ? 96.346 124.288 90.844 1.00 123.53 14 ILE G N 1
ATOM 1437 C CA . ILE C 1 13 ? 97.360 123.390 90.324 1.00 110.11 14 ILE G CA 1
ATOM 1438 C C . ILE C 1 13 ? 96.733 122.041 89.967 1.00 98.75 14 ILE G C 1
ATOM 1439 O O . ILE C 1 13 ? 97.335 121.261 89.234 1.00 105.66 14 ILE G O 1
ATOM 1444 N N . ARG C 1 14 ? 95.541 121.771 90.504 1.00 89.70 15 ARG G N 1
ATOM 1445 C CA . ARG C 1 14 ? 94.833 120.535 90.222 1.00 95.19 15 ARG G CA 1
ATOM 1446 C C . ARG C 1 14 ? 94.191 120.603 88.839 1.00 103.46 15 ARG G C 1
ATOM 1447 O O . ARG C 1 14 ? 93.818 119.575 88.276 1.00 115.69 15 ARG G O 1
ATOM 1455 N N . SER C 1 15 ? 94.105 121.823 88.286 1.00 104.65 16 SER G N 1
ATOM 1456 C CA . SER C 1 15 ? 93.403 122.012 87.025 1.00 107.12 16 SER G CA 1
ATOM 1457 C C . SER C 1 15 ? 94.428 122.037 85.897 1.00 95.41 16 SER G C 1
ATOM 1458 O O . SER C 1 15 ? 94.504 122.993 85.137 1.00 97.71 16 SER G O 1
ATOM 1461 N N . MET C 1 16 ? 95.264 120.992 85.882 1.00 85.62 17 MET G N 1
ATOM 1462 C CA . MET C 1 16 ? 96.324 120.835 84.901 1.00 84.40 17 MET G CA 1
ATOM 1463 C C . MET C 1 16 ? 96.123 119.536 84.112 1.00 88.23 17 MET G C 1
ATOM 1464 O O . MET C 1 16 ? 95.111 118.845 84.267 1.00 93.17 17 MET G O 1
ATOM 1469 N N . GLY C 1 17 ? 97.098 119.220 83.251 1.00 89.35 18 GLY G N 1
ATOM 1470 C CA . GLY C 1 17 ? 97.055 118.020 82.435 1.00 90.65 18 GLY G CA 1
ATOM 1471 C C . GLY C 1 17 ? 98.443 117.440 82.184 1.00 91.95 18 GLY G C 1
ATOM 1472 O O . GLY C 1 17 ? 99.447 117.941 82.677 1.00 92.52 18 GLY G O 1
ATOM 1473 N N . GLU C 1 18 ? 98.476 116.365 81.395 1.00 96.81 19 GLU G N 1
ATOM 1474 C CA . GLU C 1 18 ? 99.713 115.776 80.898 1.00 104.28 19 GLU G CA 1
ATOM 1475 C C . GLU C 1 18 ? 100.362 116.772 79.944 1.00 108.56 19 GLU G C 1
ATOM 1476 O O . GLU C 1 18 ? 99.739 117.776 79.612 1.00 109.22 19 GLU G O 1
ATOM 1482 N N . TRP C 1 19 ? 101.612 116.522 79.531 1.00 125.22 20 TRP G N 1
ATOM 1483 C CA . TRP C 1 19 ? 102.344 117.414 78.642 1.00 140.00 20 TRP G CA 1
ATOM 1484 C C . TRP C 1 19 ? 102.822 118.686 79.350 1.00 140.00 20 TRP G C 1
ATOM 1485 O O . TRP C 1 19 ? 103.415 119.566 78.735 1.00 140.00 20 TRP G O 1
ATOM 1496 N N . THR C 1 20 ? 102.615 118.753 80.674 1.00 131.17 21 THR G N 1
ATOM 1497 C CA . THR C 1 20 ? 103.199 119.736 81.573 1.00 128.87 21 THR G CA 1
ATOM 1498 C C . THR C 1 20 ? 103.784 119.011 82.787 1.00 113.46 21 THR G C 1
ATOM 1499 O O . THR C 1 20 ? 104.921 119.254 83.205 1.00 113.85 21 THR G O 1
ATOM 1503 N N . ILE C 1 21 ? 102.972 118.092 83.325 1.00 105.03 22 ILE G N 1
ATOM 1504 C CA . ILE C 1 21 ? 103.330 117.261 84.459 1.00 111.23 22 ILE G CA 1
ATOM 1505 C C . ILE C 1 21 ? 104.559 116.424 84.119 1.00 106.34 22 ILE G C 1
ATOM 1506 O O . ILE C 1 21 ? 105.485 116.364 84.917 1.00 113.76 22 ILE G O 1
ATOM 1511 N N . ASN C 1 22 ? 104.571 115.828 82.926 1.00 102.42 23 ASN G N 1
ATOM 1512 C CA . ASN C 1 22 ? 105.679 114.987 82.517 1.00 116.17 23 ASN G CA 1
ATOM 1513 C C . ASN C 1 22 ? 106.967 115.808 82.487 1.00 125.51 23 ASN G C 1
ATOM 1514 O O . ASN C 1 22 ? 107.987 115.392 83.024 1.00 125.75 23 ASN G O 1
ATOM 1519 N N . GLY C 1 23 ? 106.900 116.983 81.864 1.00 135.47 24 GLY G N 1
ATOM 1520 C CA . GLY C 1 23 ? 108.050 117.866 81.772 1.00 140.00 24 GLY G CA 1
ATOM 1521 C C . GLY C 1 23 ? 108.481 118.416 83.131 1.00 140.00 24 GLY G C 1
ATOM 1522 O O . GLY C 1 23 ? 109.679 118.616 83.335 1.00 140.00 24 GLY G O 1
ATOM 1523 N N . LEU C 1 24 ? 107.534 118.566 84.073 1.00 136.15 25 LEU G N 1
ATOM 1524 C CA . LEU C 1 24 ? 107.835 119.033 85.411 1.00 137.56 25 LEU G CA 1
ATOM 1525 C C . LEU C 1 24 ? 108.687 118.002 86.151 1.00 138.82 25 LEU G C 1
ATOM 1526 O O . LEU C 1 24 ? 109.665 118.350 86.817 1.00 140.00 25 LEU G O 1
ATOM 1531 N N . LEU C 1 25 ? 108.286 116.727 86.071 1.00 140.00 26 LEU G N 1
ATOM 1532 C CA . LEU C 1 25 ? 108.982 115.662 86.775 1.00 140.00 26 LEU G CA 1
ATOM 1533 C C . LEU C 1 25 ? 110.374 115.433 86.191 1.00 140.00 26 LEU G C 1
ATOM 1534 O O . LEU C 1 25 ? 111.273 115.038 86.922 1.00 140.00 26 LEU G O 1
ATOM 1539 N N . ASP C 1 26 ? 110.521 115.658 84.882 1.00 140.00 27 ASP G N 1
ATOM 1540 C CA . ASP C 1 26 ? 111.793 115.536 84.198 1.00 140.00 27 ASP G CA 1
ATOM 1541 C C . ASP C 1 26 ? 112.796 116.529 84.778 1.00 134.27 27 ASP G C 1
ATOM 1542 O O . ASP C 1 26 ? 113.953 116.178 85.022 1.00 131.72 27 ASP G O 1
ATOM 1547 N N . GLU C 1 27 ? 112.331 117.760 85.014 1.00 133.50 28 GLU G N 1
ATOM 1548 C CA . GLU C 1 27 ? 113.194 118.826 85.480 1.00 130.61 28 GLU G CA 1
ATOM 1549 C C . GLU C 1 27 ? 113.497 118.660 86.965 1.00 116.82 28 GLU G C 1
ATOM 1550 O O . GLU C 1 27 ? 114.621 118.939 87.382 1.00 118.23 28 GLU G O 1
ATOM 1556 N N . LEU C 1 28 ? 112.505 118.191 87.735 1.00 112.98 29 LEU G N 1
ATOM 1557 C CA . LEU C 1 28 ? 112.661 118.024 89.168 1.00 117.06 29 LEU G CA 1
ATOM 1558 C C . LEU C 1 28 ? 113.652 116.903 89.481 1.00 118.62 29 LEU G C 1
ATOM 1559 O O . LEU C 1 28 ? 114.322 116.956 90.508 1.00 111.46 29 LEU G O 1
ATOM 1564 N N . LEU C 1 29 ? 113.742 115.912 88.584 1.00 123.01 30 LEU G N 1
ATOM 1565 C CA . LEU C 1 29 ? 114.764 114.879 88.687 1.00 125.26 30 LEU G CA 1
ATOM 1566 C C . LEU C 1 29 ? 116.136 115.466 88.346 1.00 118.30 30 LEU G C 1
ATOM 1567 O O . LEU C 1 29 ? 117.111 115.232 89.061 1.00 111.03 30 LEU G O 1
ATOM 1572 N N . GLN C 1 30 ? 116.194 116.214 87.239 1.00 122.67 31 GLN G N 1
ATOM 1573 C CA . GLN C 1 30 ? 117.474 116.646 86.696 1.00 128.69 31 GLN G CA 1
ATOM 1574 C C . GLN C 1 30 ? 118.029 117.798 87.531 1.00 110.56 31 GLN G C 1
ATOM 1575 O O . GLN C 1 30 ? 119.235 118.015 87.501 1.00 106.58 31 GLN G O 1
ATOM 1581 N N . THR C 1 31 ? 117.170 118.512 88.276 1.00 104.07 32 THR G N 1
ATOM 1582 C CA . THR C 1 31 ? 117.636 119.590 89.131 1.00 105.53 32 THR G CA 1
ATOM 1583 C C . THR C 1 31 ? 117.993 119.052 90.513 1.00 100.68 32 THR G C 1
ATOM 1584 O O . THR C 1 31 ? 118.193 119.855 91.423 1.00 99.74 32 THR G O 1
ATOM 1588 N N . ARG C 1 32 ? 118.045 117.717 90.650 1.00 111.07 33 ARG G N 1
ATOM 1589 C CA . ARG C 1 32 ? 118.499 117.012 91.840 1.00 136.01 33 ARG G CA 1
ATOM 1590 C C . ARG C 1 32 ? 117.612 117.286 93.062 1.00 140.00 33 ARG G C 1
ATOM 1591 O O . ARG C 1 32 ? 117.988 116.927 94.181 1.00 140.00 33 ARG G O 1
ATOM 1599 N N . VAL C 1 33 ? 116.427 117.881 92.845 1.00 140.00 34 VAL G N 1
ATOM 1600 C CA . VAL C 1 33 ? 115.550 118.251 93.948 1.00 140.00 34 VAL G CA 1
ATOM 1601 C C . VAL C 1 33 ? 114.952 116.986 94.558 1.00 140.00 34 VAL G C 1
ATOM 1602 O O . VAL C 1 33 ? 114.975 116.817 95.782 1.00 140.00 34 VAL G O 1
ATOM 1606 N N . LEU C 1 34 ? 114.353 116.146 93.707 1.00 140.00 35 LEU G N 1
ATOM 1607 C CA . LEU C 1 34 ? 113.988 114.795 94.116 1.00 139.18 35 LEU G CA 1
ATOM 1608 C C . LEU C 1 34 ? 114.930 113.830 93.416 1.00 122.00 35 LEU G C 1
ATOM 1609 O O . LEU C 1 34 ? 115.317 114.061 92.275 1.00 120.19 35 LEU G O 1
ATOM 1614 N N . ASN C 1 35 ? 115.287 112.737 94.104 1.00 114.11 36 ASN G N 1
ATOM 1615 C CA . ASN C 1 35 ? 116.103 111.682 93.522 1.00 114.86 36 ASN G CA 1
ATOM 1616 C C . ASN C 1 35 ? 115.229 110.801 92.627 1.00 109.48 36 ASN G C 1
ATOM 1617 O O . ASN C 1 35 ? 114.083 111.153 92.339 1.00 115.42 36 ASN G O 1
ATOM 1622 N N . LYS C 1 36 ? 115.810 109.698 92.144 1.00 101.18 37 LYS G N 1
ATOM 1623 C CA . LYS C 1 36 ? 115.123 108.739 91.301 1.00 101.82 37 LYS G CA 1
ATOM 1624 C C . LYS C 1 36 ? 113.900 108.202 92.035 1.00 103.56 37 LYS G C 1
ATOM 1625 O O . LYS C 1 36 ? 112.858 108.002 91.418 1.00 110.97 37 LYS G O 1
ATOM 1631 N N . GLU C 1 37 ? 114.034 108.011 93.356 1.00 102.19 38 GLU G N 1
ATOM 1632 C CA . GLU C 1 37 ? 113.023 107.405 94.211 1.00 103.16 38 GLU G CA 1
ATOM 1633 C C . GLU C 1 37 ? 111.706 108.178 94.183 1.00 92.78 38 GLU G C 1
ATOM 1634 O O . GLU C 1 37 ? 110.654 107.563 94.019 1.00 93.34 38 GLU G O 1
ATOM 1640 N N . GLU C 1 38 ? 111.763 109.509 94.353 1.00 83.97 39 GLU G N 1
ATOM 1641 C CA . GLU C 1 38 ? 110.552 110.311 94.352 1.00 81.23 39 GLU G CA 1
ATOM 1642 C C . GLU C 1 38 ? 109.935 110.373 92.965 1.00 76.14 39 GLU G C 1
ATOM 1643 O O . GLU C 1 38 ? 108.711 110.365 92.850 1.00 83.36 39 GLU G O 1
ATOM 1649 N N . MET C 1 39 ? 110.788 110.410 91.934 1.00 76.12 40 MET G N 1
ATOM 1650 C CA . MET C 1 39 ? 110.325 110.346 90.560 1.00 79.22 40 MET G CA 1
ATOM 1651 C C . MET C 1 39 ? 109.603 109.018 90.340 1.00 67.62 40 MET G C 1
ATOM 1652 O O . MET C 1 39 ? 108.530 108.988 89.748 1.00 66.32 40 MET G O 1
ATOM 1657 N N . GLU C 1 40 ? 110.193 107.932 90.854 1.00 65.97 41 GLU G N 1
ATOM 1658 C CA . GLU C 1 40 ? 109.591 106.616 90.697 1.00 70.99 41 GLU G CA 1
ATOM 1659 C C . GLU C 1 40 ? 108.322 106.518 91.532 1.00 69.76 41 GLU G C 1
ATOM 1660 O O . GLU C 1 40 ? 107.322 105.964 91.075 1.00 70.29 41 GLU G O 1
ATOM 1666 N N . LYS C 1 41 ? 108.377 107.104 92.736 1.00 68.63 42 LYS G N 1
ATOM 1667 C CA . LYS C 1 41 ? 107.279 107.059 93.695 1.00 64.76 42 LYS G CA 1
ATOM 1668 C C . LYS C 1 41 ? 106.071 107.805 93.138 1.00 58.47 42 LYS G C 1
ATOM 1669 O O . LYS C 1 41 ? 104.950 107.309 93.227 1.00 59.52 42 LYS G O 1
ATOM 1675 N N . VAL C 1 42 ? 106.326 108.960 92.506 1.00 57.16 43 VAL G N 1
ATOM 1676 C CA . VAL C 1 42 ? 105.249 109.744 91.931 1.00 57.32 43 VAL G CA 1
ATOM 1677 C C . VAL C 1 42 ? 104.702 109.036 90.694 1.00 53.17 43 VAL G C 1
ATOM 1678 O O . VAL C 1 42 ? 103.490 109.015 90.486 1.00 54.80 43 VAL G O 1
ATOM 1682 N N . LYS C 1 43 ? 105.585 108.494 89.845 1.00 54.92 44 LYS G N 1
ATOM 1683 C CA . LYS C 1 43 ? 105.095 108.036 88.549 1.00 61.63 44 LYS G CA 1
ATOM 1684 C C . LYS C 1 43 ? 104.493 106.643 88.676 1.00 62.03 44 LYS G C 1
ATOM 1685 O O . LYS C 1 43 ? 103.735 106.228 87.796 1.00 64.14 44 LYS G O 1
ATOM 1691 N N . ARG C 1 44 ? 104.823 105.909 89.745 1.00 62.98 45 ARG G N 1
ATOM 1692 C CA . ARG C 1 44 ? 104.461 104.502 89.811 1.00 65.37 45 ARG G CA 1
ATOM 1693 C C . ARG C 1 44 ? 103.304 104.290 90.782 1.00 60.46 45 ARG G C 1
ATOM 1694 O O . ARG C 1 44 ? 102.334 103.597 90.463 1.00 58.04 45 ARG G O 1
ATOM 1702 N N . GLU C 1 45 ? 103.446 104.851 91.990 1.00 63.08 46 GLU G N 1
ATOM 1703 C CA . GLU C 1 45 ? 102.437 104.677 93.021 1.00 64.65 46 GLU G CA 1
ATOM 1704 C C . GLU C 1 45 ? 101.228 105.553 92.698 1.00 59.42 46 GLU G C 1
ATOM 1705 O O . GLU C 1 45 ? 100.095 105.088 92.744 1.00 59.88 46 GLU G O 1
ATOM 1711 N N . ASN C 1 46 ? 101.468 106.847 92.468 1.00 60.33 47 ASN G N 1
ATOM 1712 C CA . ASN C 1 46 ? 100.397 107.814 92.262 1.00 61.93 47 ASN G CA 1
ATOM 1713 C C . ASN C 1 46 ? 99.979 107.771 90.797 1.00 60.66 47 ASN G C 1
ATOM 1714 O O . ASN C 1 46 ? 100.472 108.578 89.988 1.00 65.99 47 ASN G O 1
ATOM 1719 N N . ALA C 1 47 ? 99.033 106.874 90.468 1.00 60.15 48 ALA G N 1
ATOM 1720 C CA . ALA C 1 47 ? 98.555 106.686 89.106 1.00 64.70 48 ALA G CA 1
ATOM 1721 C C . ALA C 1 47 ? 97.660 107.842 88.676 1.00 69.70 48 ALA G C 1
ATOM 1722 O O . ALA C 1 47 ? 97.924 108.506 87.676 1.00 70.48 48 ALA G O 1
ATOM 1724 N N . THR C 1 48 ? 96.573 108.055 89.425 1.00 81.06 49 THR G N 1
ATOM 1725 C CA . THR C 1 48 ? 95.604 109.109 89.147 1.00 90.48 49 THR G CA 1
ATOM 1726 C C . THR C 1 48 ? 96.330 110.436 88.946 1.00 88.11 49 THR G C 1
ATOM 1727 O O . THR C 1 48 ? 96.937 110.953 89.875 1.00 89.41 49 THR G O 1
ATOM 1731 N N . VAL C 1 49 ? 96.218 111.002 87.738 1.00 77.73 50 VAL G N 1
ATOM 1732 C CA . VAL C 1 49 ? 96.873 112.245 87.343 1.00 73.53 50 VAL G CA 1
ATOM 1733 C C . VAL C 1 49 ? 96.770 113.281 88.463 1.00 67.02 50 VAL G C 1
ATOM 1734 O O . VAL C 1 49 ? 97.766 113.907 88.833 1.00 67.24 50 VAL G O 1
ATOM 1738 N N . MET C 1 50 ? 95.562 113.422 89.006 1.00 66.51 51 MET G N 1
ATOM 1739 C CA . MET C 1 50 ? 95.382 114.216 90.205 1.00 70.67 51 MET G CA 1
ATOM 1740 C C . MET C 1 50 ? 96.269 113.678 91.321 1.00 68.86 51 MET G C 1
ATOM 1741 O O . MET C 1 50 ? 97.059 114.444 91.873 1.00 68.10 51 MET G O 1
ATOM 1746 N N . ASP C 1 51 ? 96.179 112.375 91.628 1.00 74.31 52 ASP G N 1
ATOM 1747 C CA . ASP C 1 51 ? 96.987 111.905 92.744 1.00 85.46 52 ASP G CA 1
ATOM 1748 C C . ASP C 1 51 ? 98.461 112.231 92.479 1.00 89.80 52 ASP G C 1
ATOM 1749 O O . ASP C 1 51 ? 99.196 112.571 93.414 1.00 99.83 52 ASP G O 1
ATOM 1754 N N . LYS C 1 52 ? 98.853 112.146 91.198 1.00 81.52 53 LYS G N 1
ATOM 1755 C CA . LYS C 1 52 ? 100.222 112.417 90.808 1.00 74.71 53 LYS G CA 1
ATOM 1756 C C . LYS C 1 52 ? 100.561 113.864 91.153 1.00 67.17 53 LYS G C 1
ATOM 1757 O O . LYS C 1 52 ? 101.642 114.155 91.641 1.00 65.89 53 LYS G O 1
ATOM 1763 N N . THR C 1 53 ? 99.636 114.771 90.839 1.00 63.98 54 THR G N 1
ATOM 1764 C CA . THR C 1 53 ? 99.830 116.199 91.038 1.00 64.62 54 THR G CA 1
ATOM 1765 C C . THR C 1 53 ? 99.859 116.514 92.529 1.00 58.43 54 THR G C 1
ATOM 1766 O O . THR C 1 53 ? 100.660 117.360 92.936 1.00 61.51 54 THR G O 1
ATOM 1770 N N . ARG C 1 54 ? 99.039 115.819 93.335 1.00 58.83 55 ARG G N 1
ATOM 1771 C CA . ARG C 1 54 ? 99.069 116.056 94.769 1.00 64.38 55 ARG G CA 1
ATOM 1772 C C . ARG C 1 54 ? 100.373 115.550 95.361 1.00 64.73 55 ARG G C 1
ATOM 1773 O O . ARG C 1 54 ? 100.810 116.021 96.420 1.00 66.51 55 ARG G O 1
ATOM 1781 N N . ALA C 1 55 ? 100.981 114.585 94.674 1.00 64.88 56 ALA G N 1
ATOM 1782 C CA . ALA C 1 55 ? 102.270 114.032 95.058 1.00 68.18 56 ALA G CA 1
ATOM 1783 C C . ALA C 1 55 ? 103.389 115.031 94.765 1.00 71.19 56 ALA G C 1
ATOM 1784 O O . ALA C 1 55 ? 104.254 115.216 95.596 1.00 74.47 56 ALA G O 1
ATOM 1786 N N . LEU C 1 56 ? 103.369 115.669 93.586 1.00 65.18 57 LEU G N 1
ATOM 1787 C CA . LEU C 1 56 ? 104.289 116.748 93.301 1.00 58.03 57 LEU G CA 1
ATOM 1788 C C . LEU C 1 56 ? 104.061 117.904 94.263 1.00 53.95 57 LEU G C 1
ATOM 1789 O O . LEU C 1 56 ? 105.013 118.615 94.575 1.00 54.60 57 LEU G O 1
ATOM 1794 N N . ILE C 1 57 ? 102.825 118.090 94.711 1.00 56.52 58 ILE G N 1
ATOM 1795 C CA . ILE C 1 57 ? 102.530 119.120 95.693 1.00 57.15 58 ILE G CA 1
ATOM 1796 C C . ILE C 1 57 ? 103.109 118.715 97.046 1.00 52.11 58 ILE G C 1
ATOM 1797 O O . ILE C 1 57 ? 103.411 119.570 97.878 1.00 55.13 58 ILE G O 1
ATOM 1802 N N . ASP C 1 58 ? 103.300 117.402 97.246 1.00 51.83 59 ASP G N 1
ATOM 1803 C CA . ASP C 1 58 ? 104.016 116.956 98.429 1.00 56.69 59 ASP G CA 1
ATOM 1804 C C . ASP C 1 58 ? 105.521 117.111 98.226 1.00 53.87 59 ASP G C 1
ATOM 1805 O O . ASP C 1 58 ? 106.289 116.991 99.171 1.00 54.63 59 ASP G O 1
ATOM 1810 N N . SER C 1 59 ? 105.932 117.411 96.988 1.00 51.64 60 SER G N 1
ATOM 1811 C CA . SER C 1 59 ? 107.288 117.836 96.671 1.00 50.71 60 SER G CA 1
ATOM 1812 C C . SER C 1 59 ? 107.308 119.370 96.602 1.00 43.19 60 SER G C 1
ATOM 1813 O O . SER C 1 59 ? 108.048 120.004 95.838 1.00 37.38 60 SER G O 1
ATOM 1816 N N . VAL C 1 60 ? 106.466 119.999 97.429 1.00 46.66 61 VAL G N 1
ATOM 1817 C CA . VAL C 1 60 ? 106.610 121.393 97.793 1.00 51.88 61 VAL G CA 1
ATOM 1818 C C . VAL C 1 60 ? 107.959 121.572 98.474 1.00 60.33 61 VAL G C 1
ATOM 1819 O O . VAL C 1 60 ? 108.379 122.701 98.672 1.00 68.85 61 VAL G O 1
ATOM 1823 N N . ILE C 1 61 ? 108.642 120.457 98.783 1.00 75.27 62 ILE G N 1
ATOM 1824 C CA . ILE C 1 61 ? 109.912 120.431 99.488 1.00 96.66 62 ILE G CA 1
ATOM 1825 C C . ILE C 1 61 ? 109.804 121.376 100.679 1.00 96.52 62 ILE G C 1
ATOM 1826 O O . ILE C 1 61 ? 110.237 122.530 100.593 1.00 102.08 62 ILE G O 1
ATOM 1831 N N . PRO C 1 62 ? 109.057 121.004 101.745 1.00 97.34 63 PRO G N 1
ATOM 1832 C CA . PRO C 1 62 ? 108.780 121.923 102.856 1.00 113.83 63 PRO G CA 1
ATOM 1833 C C . PRO C 1 62 ? 110.002 122.661 103.401 1.00 128.05 63 PRO G C 1
ATOM 1834 O O . PRO C 1 62 ? 110.993 122.044 103.780 1.00 124.99 63 PRO G O 1
ATOM 1838 N N . LYS C 1 63 ? 109.915 123.999 103.399 1.00 140.00 64 LYS G N 1
ATOM 1839 C CA . LYS C 1 63 ? 111.039 124.908 103.581 1.00 140.00 64 LYS G CA 1
ATOM 1840 C C . LYS C 1 63 ? 112.268 124.417 102.813 1.00 140.00 64 LYS G C 1
ATOM 1841 O O . LYS C 1 63 ? 113.387 124.392 103.319 1.00 140.00 64 LYS G O 1
ATOM 1843 N N . GLY C 1 64 ? 111.988 123.875 101.635 1.00 140.00 65 GLY G N 1
ATOM 1844 C CA . GLY C 1 64 ? 113.003 123.623 100.630 1.00 140.00 65 GLY G CA 1
ATOM 1845 C C . GLY C 1 64 ? 112.533 124.264 99.332 1.00 140.00 65 GLY G C 1
ATOM 1846 O O . GLY C 1 64 ? 112.943 123.857 98.248 1.00 140.00 65 GLY G O 1
ATOM 1847 N N . ALA C 1 65 ? 111.612 125.234 99.467 1.00 136.32 66 ALA G N 1
ATOM 1848 C CA . ALA C 1 65 ? 110.806 125.694 98.355 1.00 128.54 66 ALA G CA 1
ATOM 1849 C C . ALA C 1 65 ? 111.449 126.906 97.683 1.00 125.67 66 ALA G C 1
ATOM 1850 O O . ALA C 1 65 ? 110.773 127.626 96.965 1.00 126.14 66 ALA G O 1
ATOM 1852 N N . GLN C 1 66 ? 112.774 127.053 97.803 1.00 125.81 67 GLN G N 1
ATOM 1853 C CA . GLN C 1 66 ? 113.536 127.872 96.876 1.00 123.90 67 GLN G CA 1
ATOM 1854 C C . GLN C 1 66 ? 113.749 127.102 95.572 1.00 114.05 67 GLN G C 1
ATOM 1855 O O . GLN C 1 66 ? 113.977 127.697 94.526 1.00 112.41 67 GLN G O 1
ATOM 1861 N N . ALA C 1 67 ? 113.639 125.775 95.639 1.00 114.15 68 ALA G N 1
ATOM 1862 C CA . ALA C 1 67 ? 113.662 124.942 94.448 1.00 118.29 68 ALA G CA 1
ATOM 1863 C C . ALA C 1 67 ? 112.344 125.025 93.680 1.00 114.42 68 ALA G C 1
ATOM 1864 O O . ALA C 1 67 ? 112.268 124.588 92.548 1.00 113.00 68 ALA G O 1
ATOM 1866 N N . CYS C 1 68 ? 111.272 125.429 94.358 1.00 111.44 69 CYS G N 1
ATOM 1867 C CA . CYS C 1 68 ? 109.962 125.534 93.771 1.00 119.24 69 CYS G CA 1
ATOM 1868 C C . CYS C 1 68 ? 109.899 126.759 92.869 1.00 120.42 69 CYS G C 1
ATOM 1869 O O . CYS C 1 68 ? 108.949 126.907 92.112 1.00 124.69 69 CYS G O 1
ATOM 1872 N N . GLN C 1 69 ? 110.868 127.680 92.890 1.00 130.52 70 GLN G N 1
ATOM 1873 C CA . GLN C 1 69 ? 110.916 128.599 91.761 1.00 140.00 70 GLN G CA 1
ATOM 1874 C C . GLN C 1 69 ? 111.468 127.916 90.520 1.00 140.00 70 GLN G C 1
ATOM 1875 O O . GLN C 1 69 ? 111.224 128.446 89.464 1.00 140.00 70 GLN G O 1
ATOM 1881 N N . ILE C 1 70 ? 112.039 126.704 90.596 1.00 140.00 71 ILE G N 1
ATOM 1882 C CA . ILE C 1 70 ? 112.253 125.928 89.382 1.00 140.00 71 ILE G CA 1
ATOM 1883 C C . ILE C 1 70 ? 110.899 125.525 88.792 1.00 140.00 71 ILE G C 1
ATOM 1884 O O . ILE C 1 70 ? 110.732 125.546 87.575 1.00 137.12 71 ILE G O 1
ATOM 1889 N N . CYS C 1 71 ? 109.938 125.213 89.673 1.00 127.32 72 CYS G N 1
ATOM 1890 C CA . CYS C 1 71 ? 108.607 124.816 89.238 1.00 122.35 72 CYS G CA 1
ATOM 1891 C C . CYS C 1 71 ? 107.891 126.032 88.655 1.00 109.58 72 CYS G C 1
ATOM 1892 O O . CYS C 1 71 ? 107.306 125.943 87.581 1.00 113.73 72 CYS G O 1
ATOM 1895 N N . ILE C 1 72 ? 107.962 127.169 89.359 1.00 100.51 73 ILE G N 1
ATOM 1896 C CA . ILE C 1 72 ? 107.300 128.399 88.961 1.00 102.66 73 ILE G CA 1
ATOM 1897 C C . ILE C 1 72 ? 107.880 128.903 87.638 1.00 98.91 73 ILE G C 1
ATOM 1898 O O . ILE C 1 72 ? 107.139 129.409 86.803 1.00 103.30 73 ILE G O 1
ATOM 1903 N N . THR C 1 73 ? 109.201 128.768 87.460 1.00 100.14 74 THR G N 1
ATOM 1904 C CA . THR C 1 73 ? 109.860 129.227 86.249 1.00 103.23 74 THR G CA 1
ATOM 1905 C C . THR C 1 73 ? 109.494 128.319 85.081 1.00 99.85 74 THR G C 1
ATOM 1906 O O . THR C 1 73 ? 109.429 128.793 83.950 1.00 100.01 74 THR G O 1
ATOM 1910 N N . TYR C 1 74 ? 109.264 127.025 85.361 1.00 93.43 75 TYR G N 1
ATOM 1911 C CA . TYR C 1 74 ? 108.787 126.108 84.337 1.00 88.87 75 TYR G CA 1
ATOM 1912 C C . TYR C 1 74 ? 107.350 126.457 83.960 1.00 87.92 75 TYR G C 1
ATOM 1913 O O . TYR C 1 74 ? 106.979 126.281 82.797 1.00 89.66 75 TYR G O 1
ATOM 1922 N N . ILE C 1 75 ? 106.576 126.966 84.924 1.00 90.63 76 ILE G N 1
ATOM 1923 C CA . ILE C 1 75 ? 105.219 127.420 84.671 1.00 100.84 76 ILE G CA 1
ATOM 1924 C C . ILE C 1 75 ? 105.268 128.675 83.801 1.00 109.46 76 ILE G C 1
ATOM 1925 O O . ILE C 1 75 ? 104.459 128.829 82.889 1.00 114.13 76 ILE G O 1
ATOM 1930 N N . CYS C 1 76 ? 106.280 129.525 84.026 1.00 122.02 77 CYS G N 1
ATOM 1931 C CA . CYS C 1 76 ? 106.504 130.751 83.263 1.00 136.71 77 CYS G CA 1
ATOM 1932 C C . CYS C 1 76 ? 106.895 130.417 81.821 1.00 137.96 77 CYS G C 1
ATOM 1933 O O . CYS C 1 76 ? 106.571 131.166 80.902 1.00 140.00 77 CYS G O 1
ATOM 1936 N N . GLU C 1 77 ? 107.611 129.295 81.633 1.00 133.86 78 GLU G N 1
ATOM 1937 C CA . GLU C 1 77 ? 108.058 128.861 80.315 1.00 134.27 78 GLU G CA 1
ATOM 1938 C C . GLU C 1 77 ? 106.843 128.477 79.457 1.00 136.55 78 GLU G C 1
ATOM 1939 O O . GLU C 1 77 ? 106.863 128.629 78.231 1.00 140.00 78 GLU G O 1
ATOM 1945 N N . GLU C 1 78 ? 105.779 128.025 80.121 1.00 136.76 79 GLU G N 1
ATOM 1946 C CA . GLU C 1 78 ? 104.584 127.552 79.443 1.00 136.05 79 GLU G CA 1
ATOM 1947 C C . GLU C 1 78 ? 103.387 128.436 79.828 1.00 134.23 79 GLU G C 1
ATOM 1948 O O . GLU C 1 78 ? 103.525 129.506 80.426 1.00 132.90 79 GLU G O 1
ATOM 1954 N N . ASP C 1 79 ? 102.214 127.992 79.389 1.00 136.33 80 ASP G N 1
ATOM 1955 C CA . ASP C 1 79 ? 100.952 128.698 79.525 1.00 140.00 80 ASP G CA 1
ATOM 1956 C C . ASP C 1 79 ? 100.492 128.642 80.977 1.00 140.00 80 ASP G C 1
ATOM 1957 O O . ASP C 1 79 ? 99.974 127.629 81.431 1.00 140.00 80 ASP G O 1
ATOM 1962 N N . SER C 1 80 ? 100.680 129.754 81.683 1.00 140.00 81 SER G N 1
ATOM 1963 C CA . SER C 1 80 ? 100.251 129.910 83.073 1.00 140.00 81 SER G CA 1
ATOM 1964 C C . SER C 1 80 ? 98.793 130.357 83.216 1.00 140.00 81 SER G C 1
ATOM 1965 O O . SER C 1 80 ? 98.466 131.519 82.962 1.00 140.00 81 SER G O 1
ATOM 1968 N N . TYR C 1 81 ? 97.950 129.486 83.798 1.00 140.00 82 TYR G N 1
ATOM 1969 C CA . TYR C 1 81 ? 96.528 129.751 83.942 1.00 140.00 82 TYR G CA 1
ATOM 1970 C C . TYR C 1 81 ? 96.229 130.260 85.349 1.00 140.00 82 TYR G C 1
ATOM 1971 O O . TYR C 1 81 ? 95.135 130.765 85.604 1.00 134.29 82 TYR G O 1
ATOM 1980 N N . LEU C 1 82 ? 97.202 130.087 86.253 1.00 140.00 83 LEU G N 1
ATOM 1981 C CA . LEU C 1 82 ? 97.084 130.500 87.640 1.00 140.00 83 LEU G CA 1
ATOM 1982 C C . LEU C 1 82 ? 97.260 132.014 87.724 1.00 140.00 83 LEU G C 1
ATOM 1983 O O . LEU C 1 82 ? 98.082 132.591 87.010 1.00 140.00 83 LEU G O 1
ATOM 1988 N N . ALA C 1 83 ? 96.528 132.642 88.663 1.00 140.00 84 ALA G N 1
ATOM 1989 C CA . ALA C 1 83 ? 96.676 134.058 88.971 1.00 140.00 84 ALA G CA 1
ATOM 1990 C C . ALA C 1 83 ? 98.029 134.303 89.635 1.00 140.00 84 ALA G C 1
ATOM 1991 O O . ALA C 1 83 ? 98.718 135.241 89.262 1.00 140.00 84 ALA G O 1
ATOM 1993 N N . GLY C 1 84 ? 98.384 133.454 90.612 1.00 140.00 85 GLY G N 1
ATOM 1994 C CA . GLY C 1 84 ? 99.730 133.380 91.153 1.00 140.00 85 GLY G CA 1
ATOM 1995 C C . GLY C 1 84 ? 100.627 132.500 90.284 1.00 140.00 85 GLY G C 1
ATOM 1996 O O . GLY C 1 84 ? 101.003 131.409 90.713 1.00 140.00 85 GLY G O 1
ATOM 1997 N N . THR C 1 85 ? 100.937 132.971 89.072 1.00 140.00 86 THR G N 1
ATOM 1998 C CA . THR C 1 85 ? 101.797 132.296 88.102 1.00 140.00 86 THR G CA 1
ATOM 1999 C C . THR C 1 85 ? 102.826 131.370 88.771 1.00 140.00 86 THR G C 1
ATOM 2000 O O . THR C 1 85 ? 102.756 130.164 88.544 1.00 140.00 86 THR G O 1
ATOM 2005 N N . ALA D 1 1 ? 128.509 83.761 106.035 1.00 140.00 2 ALA H N 1
ATOM 2006 C CA . ALA D 1 1 ? 129.310 83.398 104.848 1.00 140.00 2 ALA H CA 1
ATOM 2007 C C . ALA D 1 1 ? 128.833 84.172 103.619 1.00 140.00 2 ALA H C 1
ATOM 2008 O O . ALA D 1 1 ? 129.507 84.158 102.597 1.00 140.00 2 ALA H O 1
ATOM 2010 N N . ASP D 1 2 ? 127.670 84.822 103.714 1.00 140.00 3 ASP H N 1
ATOM 2011 C CA . ASP D 1 2 ? 127.028 85.493 102.606 1.00 140.00 3 ASP H CA 1
ATOM 2012 C C . ASP D 1 2 ? 126.306 86.724 103.134 1.00 140.00 3 ASP H C 1
ATOM 2013 O O . ASP D 1 2 ? 125.903 87.580 102.355 1.00 140.00 3 ASP H O 1
ATOM 2018 N N . LYS D 1 3 ? 126.073 86.767 104.456 1.00 140.00 4 LYS H N 1
ATOM 2019 C CA . LYS D 1 3 ? 125.309 87.849 105.062 1.00 140.00 4 LYS H CA 1
ATOM 2020 C C . LYS D 1 3 ? 126.008 89.170 104.768 1.00 140.00 4 LYS H C 1
ATOM 2021 O O . LYS D 1 3 ? 125.385 90.068 104.216 1.00 140.00 4 LYS H O 1
ATOM 2027 N N . VAL D 1 4 ? 127.332 89.193 104.976 1.00 140.00 5 VAL H N 1
ATOM 2028 C CA . VAL D 1 4 ? 128.122 90.403 104.837 1.00 140.00 5 VAL H CA 1
ATOM 2029 C C . VAL D 1 4 ? 128.110 90.878 103.382 1.00 140.00 5 VAL H C 1
ATOM 2030 O O . VAL D 1 4 ? 128.108 92.074 103.131 1.00 140.00 5 VAL H O 1
ATOM 2034 N N . LEU D 1 5 ? 128.058 89.920 102.448 1.00 123.52 6 LEU H N 1
ATOM 2035 C CA . LEU D 1 5 ? 128.004 90.213 101.023 1.00 121.07 6 LEU H CA 1
ATOM 2036 C C . LEU D 1 5 ? 126.853 91.168 100.703 1.00 117.19 6 LEU H C 1
ATOM 2037 O O . LEU D 1 5 ? 126.916 91.863 99.710 1.00 120.69 6 LEU H O 1
ATOM 2042 N N . LYS D 1 6 ? 125.889 91.261 101.620 1.00 109.56 7 LYS H N 1
ATOM 2043 C CA . LYS D 1 6 ? 124.782 92.196 101.508 1.00 104.87 7 LYS H CA 1
ATOM 2044 C C . LYS D 1 6 ? 124.677 93.121 102.717 1.00 95.25 7 LYS H C 1
ATOM 2045 O O . LYS D 1 6 ? 124.209 94.243 102.577 1.00 94.55 7 LYS H O 1
ATOM 2051 N N . GLU D 1 7 ? 125.131 92.661 103.888 1.00 100.62 8 GLU H N 1
ATOM 2052 C CA . GLU D 1 7 ? 125.168 93.521 105.060 1.00 114.63 8 GLU H CA 1
ATOM 2053 C C . GLU D 1 7 ? 125.914 94.816 104.728 1.00 115.99 8 GLU H C 1
ATOM 2054 O O . GLU D 1 7 ? 125.507 95.891 105.138 1.00 123.13 8 GLU H O 1
ATOM 2060 N N . LYS D 1 8 ? 126.944 94.684 103.883 1.00 108.19 9 LYS H N 1
ATOM 2061 C CA . LYS D 1 8 ? 127.752 95.789 103.395 1.00 104.80 9 LYS H CA 1
ATOM 2062 C C . LYS D 1 8 ? 127.381 96.179 101.956 1.00 100.57 9 LYS H C 1
ATOM 2063 O O . LYS D 1 8 ? 127.885 97.176 101.436 1.00 107.41 9 LYS H O 1
ATOM 2069 N N . ARG D 1 9 ? 126.474 95.423 101.313 1.00 88.24 10 ARG H N 1
ATOM 2070 C CA . ARG D 1 9 ? 126.016 95.754 99.971 1.00 83.49 10 ARG H CA 1
ATOM 2071 C C . ARG D 1 9 ? 124.499 95.957 99.918 1.00 87.71 10 ARG H C 1
ATOM 2072 O O . ARG D 1 9 ? 123.840 95.608 98.934 1.00 91.93 10 ARG H O 1
ATOM 2080 N N . LYS D 1 10 ? 123.950 96.555 100.982 1.00 88.66 11 LYS H N 1
ATOM 2081 C CA . LYS D 1 10 ? 122.515 96.679 101.134 1.00 86.82 11 LYS H CA 1
ATOM 2082 C C . LYS D 1 10 ? 121.967 97.772 100.232 1.00 82.20 11 LYS H C 1
ATOM 2083 O O . LYS D 1 10 ? 121.159 97.473 99.373 1.00 83.67 11 LYS H O 1
ATOM 2089 N N . LEU D 1 11 ? 122.388 99.012 100.485 1.00 86.71 12 LEU H N 1
ATOM 2090 C CA . LEU D 1 11 ? 121.972 100.189 99.755 1.00 97.61 12 LEU H CA 1
ATOM 2091 C C . LEU D 1 11 ? 122.310 100.025 98.281 1.00 95.88 12 LEU H C 1
ATOM 2092 O O . LEU D 1 11 ? 121.765 100.727 97.438 1.00 96.84 12 LEU H O 1
ATOM 2097 N N . PHE D 1 12 ? 123.297 99.180 97.978 1.00 106.03 13 PHE H N 1
ATOM 2098 C CA . PHE D 1 12 ? 123.627 98.872 96.597 1.00 125.69 13 PHE H CA 1
ATOM 2099 C C . PHE D 1 12 ? 122.430 98.313 95.829 1.00 120.07 13 PHE H C 1
ATOM 2100 O O . PHE D 1 12 ? 122.264 98.575 94.643 1.00 121.03 13 PHE H O 1
ATOM 2108 N N . ILE D 1 13 ? 121.582 97.573 96.534 1.00 107.02 14 ILE H N 1
ATOM 2109 C CA . ILE D 1 13 ? 120.427 96.954 95.905 1.00 98.80 14 ILE H CA 1
ATOM 2110 C C . ILE D 1 13 ? 119.333 98.007 95.703 1.00 88.99 14 ILE H C 1
ATOM 2111 O O . ILE D 1 13 ? 118.315 97.744 95.072 1.00 94.81 14 ILE H O 1
ATOM 2116 N N . ARG D 1 14 ? 119.570 99.232 96.195 1.00 85.84 15 ARG H N 1
ATOM 2117 C CA . ARG D 1 14 ? 118.665 100.346 95.942 1.00 89.46 15 ARG H CA 1
ATOM 2118 C C . ARG D 1 14 ? 118.945 100.942 94.563 1.00 85.02 15 ARG H C 1
ATOM 2119 O O . ARG D 1 14 ? 118.241 101.851 94.131 1.00 85.11 15 ARG H O 1
ATOM 2127 N N . SER D 1 15 ? 119.987 100.455 93.884 1.00 81.92 16 SER H N 1
ATOM 2128 C CA . SER D 1 15 ? 120.279 100.841 92.510 1.00 83.07 16 SER H CA 1
ATOM 2129 C C . SER D 1 15 ? 119.903 99.731 91.539 1.00 81.70 16 SER H C 1
ATOM 2130 O O . SER D 1 15 ? 119.698 100.011 90.369 1.00 78.10 16 SER H O 1
ATOM 2133 N N . MET D 1 16 ? 119.838 98.482 92.024 1.00 90.23 17 MET H N 1
ATOM 2134 C CA . MET D 1 16 ? 119.422 97.356 91.197 1.00 97.84 17 MET H CA 1
ATOM 2135 C C . MET D 1 16 ? 117.966 97.569 90.788 1.00 85.48 17 MET H C 1
ATOM 2136 O O . MET D 1 16 ? 117.141 97.827 91.648 1.00 77.75 17 MET H O 1
ATOM 2141 N N . GLY D 1 17 ? 117.669 97.476 89.481 1.00 87.32 18 GLY H N 1
ATOM 2142 C CA . GLY D 1 17 ? 116.361 97.818 88.945 1.00 95.21 18 GLY H CA 1
ATOM 2143 C C . GLY D 1 17 ? 115.959 96.907 87.787 1.00 100.99 18 GLY H C 1
ATOM 2144 O O . GLY D 1 17 ? 116.506 95.814 87.641 1.00 99.61 18 GLY H O 1
ATOM 2145 N N . GLU D 1 18 ? 114.995 97.362 86.973 1.00 114.71 19 GLU H N 1
ATOM 2146 C CA . GLU D 1 18 ? 114.575 96.713 85.729 1.00 132.67 19 GLU H CA 1
ATOM 2147 C C . GLU D 1 18 ? 113.794 95.421 86.017 1.00 133.75 19 GLU H C 1
ATOM 2148 O O . GLU D 1 18 ? 113.573 95.088 87.154 1.00 120.76 19 GLU H O 1
ATOM 2154 N N . TRP D 1 19 ? 113.311 94.753 84.966 1.00 140.00 20 TRP H N 1
ATOM 2155 C CA . TRP D 1 19 ? 112.695 93.445 85.049 1.00 140.00 20 TRP H CA 1
ATOM 2156 C C . TRP D 1 19 ? 113.657 92.358 85.515 1.00 140.00 20 TRP H C 1
ATOM 2157 O O . TRP D 1 19 ? 113.210 91.229 85.720 1.00 140.00 20 TRP H O 1
ATOM 2168 N N . THR D 1 20 ? 114.958 92.658 85.619 1.00 127.90 21 THR H N 1
ATOM 2169 C CA . THR D 1 20 ? 115.874 91.834 86.379 1.00 123.54 21 THR H CA 1
ATOM 2170 C C . THR D 1 20 ? 115.385 91.690 87.820 1.00 117.46 21 THR H C 1
ATOM 2171 O O . THR D 1 20 ? 115.662 90.662 88.414 1.00 123.48 21 THR H O 1
ATOM 2175 N N . ILE D 1 21 ? 114.546 92.616 88.295 1.00 110.74 22 ILE H N 1
ATOM 2176 C CA . ILE D 1 21 ? 114.098 92.588 89.677 1.00 112.04 22 ILE H CA 1
ATOM 2177 C C . ILE D 1 21 ? 113.088 91.473 89.867 1.00 98.01 22 ILE H C 1
ATOM 2178 O O . ILE D 1 21 ? 113.220 90.669 90.802 1.00 97.70 22 ILE H O 1
ATOM 2183 N N . ASN D 1 22 ? 112.066 91.419 89.007 1.00 88.29 23 ASN H N 1
ATOM 2184 C CA . ASN D 1 22 ? 111.090 90.343 89.051 1.00 83.40 23 ASN H CA 1
ATOM 2185 C C . ASN D 1 22 ? 111.847 89.034 88.968 1.00 80.03 23 ASN H C 1
ATOM 2186 O O . ASN D 1 22 ? 111.765 88.190 89.870 1.00 83.12 23 ASN H O 1
ATOM 2191 N N . GLY D 1 23 ? 112.678 88.908 87.930 1.00 79.64 24 GLY H N 1
ATOM 2192 C CA . GLY D 1 23 ? 113.476 87.711 87.714 1.00 83.00 24 GLY H CA 1
ATOM 2193 C C . GLY D 1 23 ? 114.301 87.308 88.940 1.00 81.69 24 GLY H C 1
ATOM 2194 O O . GLY D 1 23 ? 114.371 86.129 89.289 1.00 83.15 24 GLY H O 1
ATOM 2195 N N . LEU D 1 24 ? 114.832 88.321 89.640 1.00 86.05 25 LEU H N 1
ATOM 2196 C CA . LEU D 1 24 ? 115.638 88.134 90.836 1.00 94.46 25 LEU H CA 1
ATOM 2197 C C . LEU D 1 24 ? 114.804 87.424 91.897 1.00 91.70 25 LEU H C 1
ATOM 2198 O O . LEU D 1 24 ? 115.334 86.571 92.599 1.00 98.12 25 LEU H O 1
ATOM 2203 N N . LEU D 1 25 ? 113.491 87.727 91.931 1.00 86.11 26 LEU H N 1
ATOM 2204 C CA . LEU D 1 25 ? 112.641 87.200 92.980 1.00 87.55 26 LEU H CA 1
ATOM 2205 C C . LEU D 1 25 ? 111.885 85.941 92.553 1.00 84.32 26 LEU H C 1
ATOM 2206 O O . LEU D 1 25 ? 111.395 85.222 93.413 1.00 94.55 26 LEU H O 1
ATOM 2211 N N . ASP D 1 26 ? 111.789 85.670 91.244 1.00 78.65 27 ASP H N 1
ATOM 2212 C CA . ASP D 1 26 ? 111.075 84.475 90.815 1.00 80.52 27 ASP H CA 1
ATOM 2213 C C . ASP D 1 26 ? 112.000 83.269 90.726 1.00 71.21 27 ASP H C 1
ATOM 2214 O O . ASP D 1 26 ? 111.560 82.191 90.355 1.00 74.38 27 ASP H O 1
ATOM 2219 N N . GLU D 1 27 ? 113.298 83.461 90.973 1.00 63.91 28 GLU H N 1
ATOM 2220 C CA . GLU D 1 27 ? 114.151 82.302 91.184 1.00 63.07 28 GLU H CA 1
ATOM 2221 C C . GLU D 1 27 ? 114.039 81.815 92.620 1.00 54.91 28 GLU H C 1
ATOM 2222 O O . GLU D 1 27 ? 114.066 80.608 92.848 1.00 56.40 28 GLU H O 1
ATOM 2228 N N . LEU D 1 28 ? 113.876 82.757 93.556 1.00 51.07 29 LEU H N 1
ATOM 2229 C CA . LEU D 1 28 ? 113.812 82.447 94.979 1.00 51.58 29 LEU H CA 1
ATOM 2230 C C . LEU D 1 28 ? 112.531 81.676 95.293 1.00 51.19 29 LEU H C 1
ATOM 2231 O O . LEU D 1 28 ? 112.514 80.883 96.221 1.00 51.72 29 LEU H O 1
ATOM 2236 N N . LEU D 1 29 ? 111.484 81.904 94.488 1.00 51.24 30 LEU H N 1
ATOM 2237 C CA . LEU D 1 29 ? 110.222 81.199 94.575 1.00 54.84 30 LEU H CA 1
ATOM 2238 C C . LEU D 1 29 ? 110.397 79.719 94.249 1.00 59.35 30 LEU H C 1
ATOM 2239 O O . LEU D 1 29 ? 109.845 78.884 94.966 1.00 61.04 30 LEU H O 1
ATOM 2244 N N . GLN D 1 30 ? 111.153 79.405 93.190 1.00 71.02 31 GLN H N 1
ATOM 2245 C CA . GLN D 1 30 ? 111.332 78.018 92.763 1.00 81.01 31 GLN H CA 1
ATOM 2246 C C . GLN D 1 30 ? 111.924 77.183 93.901 1.00 75.64 31 GLN H C 1
ATOM 2247 O O . GLN D 1 30 ? 111.343 76.207 94.366 1.00 79.07 31 GLN H O 1
ATOM 2253 N N . THR D 1 31 ? 113.007 77.715 94.463 1.00 66.76 32 THR H N 1
ATOM 2254 C CA . THR D 1 31 ? 113.580 77.220 95.702 1.00 65.09 32 THR H CA 1
ATOM 2255 C C . THR D 1 31 ? 112.701 77.711 96.852 1.00 65.57 32 THR H C 1
ATOM 2256 O O . THR D 1 31 ? 111.788 78.494 96.639 1.00 62.38 32 THR H O 1
ATOM 2260 N N . ARG D 1 32 ? 112.951 77.242 98.064 1.00 77.07 33 ARG H N 1
ATOM 2261 C CA . ARG D 1 32 ? 111.994 77.510 99.129 1.00 88.90 33 ARG H CA 1
ATOM 2262 C C . ARG D 1 32 ? 112.261 78.858 99.790 1.00 82.58 33 ARG H C 1
ATOM 2263 O O . ARG D 1 32 ? 111.815 79.082 100.916 1.00 81.70 33 ARG H O 1
ATOM 2271 N N . VAL D 1 33 ? 112.986 79.740 99.110 1.00 80.13 34 VAL H N 1
ATOM 2272 C CA . VAL D 1 33 ? 113.492 80.981 99.685 1.00 84.55 34 VAL H CA 1
ATOM 2273 C C . VAL D 1 33 ? 112.318 81.904 99.994 1.00 86.51 34 VAL H C 1
ATOM 2274 O O . VAL D 1 33 ? 112.243 82.473 101.085 1.00 91.51 34 VAL H O 1
ATOM 2278 N N . LEU D 1 34 ? 111.409 82.036 99.016 1.00 84.86 35 LEU H N 1
ATOM 2279 C CA . LEU D 1 34 ? 110.187 82.811 99.194 1.00 82.81 35 LEU H CA 1
ATOM 2280 C C . LEU D 1 34 ? 108.999 81.879 98.991 1.00 76.41 35 LEU H C 1
ATOM 2281 O O . LEU D 1 34 ? 109.002 81.041 98.093 1.00 79.36 35 LEU H O 1
ATOM 2286 N N . ASN D 1 35 ? 107.935 82.085 99.779 1.00 77.18 36 ASN H N 1
ATOM 2287 C CA . ASN D 1 35 ? 106.676 81.375 99.604 1.00 83.70 36 ASN H CA 1
ATOM 2288 C C . ASN D 1 35 ? 105.941 81.953 98.395 1.00 82.59 36 ASN H C 1
ATOM 2289 O O . ASN D 1 35 ? 106.382 82.959 97.843 1.00 90.98 36 ASN H O 1
ATOM 2294 N N . LYS D 1 36 ? 104.840 81.329 97.974 1.00 81.27 37 LYS H N 1
ATOM 2295 C CA . LYS D 1 36 ? 104.005 81.935 96.944 1.00 85.72 37 LYS H CA 1
ATOM 2296 C C . LYS D 1 36 ? 103.424 83.249 97.469 1.00 80.78 37 LYS H C 1
ATOM 2297 O O . LYS D 1 36 ? 103.414 84.264 96.773 1.00 88.98 37 LYS H O 1
ATOM 2303 N N . GLU D 1 37 ? 103.039 83.223 98.745 1.00 77.33 38 GLU H N 1
ATOM 2304 C CA . GLU D 1 37 ? 102.350 84.320 99.415 1.00 79.21 38 GLU H CA 1
ATOM 2305 C C . GLU D 1 37 ? 103.288 85.520 99.550 1.00 68.72 38 GLU H C 1
ATOM 2306 O O . GLU D 1 37 ? 102.890 86.653 99.296 1.00 73.56 38 GLU H O 1
ATOM 2312 N N . GLU D 1 38 ? 104.547 85.275 99.934 1.00 54.76 39 GLU H N 1
ATOM 2313 C CA . GLU D 1 38 ? 105.547 86.312 100.086 1.00 51.05 39 GLU H CA 1
ATOM 2314 C C . GLU D 1 38 ? 105.915 86.885 98.719 1.00 50.92 39 GLU H C 1
ATOM 2315 O O . GLU D 1 38 ? 106.151 88.088 98.595 1.00 57.87 39 GLU H O 1
ATOM 2321 N N . MET D 1 39 ? 105.979 86.021 97.700 1.00 51.22 40 MET H N 1
ATOM 2322 C CA . MET D 1 39 ? 106.200 86.449 96.335 1.00 53.34 40 MET H CA 1
ATOM 2323 C C . MET D 1 39 ? 105.054 87.357 95.902 1.00 50.22 40 MET H C 1
ATOM 2324 O O . MET D 1 39 ? 105.286 88.384 95.283 1.00 51.09 40 MET H O 1
ATOM 2329 N N . GLU D 1 40 ? 103.826 86.963 96.245 1.00 56.51 41 GLU H N 1
ATOM 2330 C CA . GLU D 1 40 ? 102.625 87.742 95.962 1.00 65.63 41 GLU H CA 1
ATOM 2331 C C . GLU D 1 40 ? 102.684 89.087 96.688 1.00 63.37 41 GLU H C 1
ATOM 2332 O O . GLU D 1 40 ? 102.343 90.111 96.098 1.00 68.36 41 GLU H O 1
ATOM 2338 N N . LYS D 1 41 ? 103.149 89.070 97.948 1.00 60.10 42 LYS H N 1
ATOM 2339 C CA . LYS D 1 41 ? 103.210 90.257 98.789 1.00 57.82 42 LYS H CA 1
ATOM 2340 C C . LYS D 1 41 ? 104.200 91.264 98.218 1.00 54.76 42 LYS H C 1
ATOM 2341 O O . LYS D 1 41 ? 103.882 92.454 98.126 1.00 61.86 42 LYS H O 1
ATOM 2347 N N . VAL D 1 42 ? 105.359 90.773 97.746 1.00 51.89 43 VAL H N 1
ATOM 2348 C CA . VAL D 1 42 ? 106.361 91.649 97.157 1.00 51.75 43 VAL H CA 1
ATOM 2349 C C . VAL D 1 42 ? 105.849 92.230 95.832 1.00 46.93 43 VAL H C 1
ATOM 2350 O O . VAL D 1 42 ? 106.072 93.404 95.537 1.00 47.84 43 VAL H O 1
ATOM 2354 N N . LYS D 1 43 ? 105.148 91.412 95.046 1.00 48.11 44 LYS H N 1
ATOM 2355 C CA . LYS D 1 43 ? 104.662 91.866 93.755 1.00 54.72 44 LYS H CA 1
ATOM 2356 C C . LYS D 1 43 ? 103.511 92.853 93.907 1.00 53.76 44 LYS H C 1
ATOM 2357 O O . LYS D 1 43 ? 103.339 93.732 93.063 1.00 56.21 44 LYS H O 1
ATOM 2363 N N . ARG D 1 44 ? 102.742 92.729 94.991 1.00 60.13 45 ARG H N 1
ATOM 2364 C CA . ARG D 1 44 ? 101.585 93.585 95.192 1.00 69.17 45 ARG H CA 1
ATOM 2365 C C . ARG D 1 44 ? 101.971 94.943 95.776 1.00 67.47 45 ARG H C 1
ATOM 2366 O O . ARG D 1 44 ? 101.186 95.881 95.708 1.00 68.42 45 ARG H O 1
ATOM 2374 N N . GLU D 1 45 ? 103.212 95.066 96.272 1.00 71.58 46 GLU H N 1
ATOM 2375 C CA . GLU D 1 45 ? 103.796 96.364 96.566 1.00 77.87 46 GLU H CA 1
ATOM 2376 C C . GLU D 1 45 ? 104.024 97.105 95.245 1.00 82.65 46 GLU H C 1
ATOM 2377 O O . GLU D 1 45 ? 104.243 96.470 94.217 1.00 88.56 46 GLU H O 1
ATOM 2383 N N . ASN D 1 46 ? 103.932 98.434 95.267 1.00 88.51 47 ASN H N 1
ATOM 2384 C CA . ASN D 1 46 ? 103.778 99.229 94.051 1.00 97.57 47 ASN H CA 1
ATOM 2385 C C . ASN D 1 46 ? 104.919 100.213 93.782 1.00 95.08 47 ASN H C 1
ATOM 2386 O O . ASN D 1 46 ? 104.671 101.206 93.106 1.00 97.35 47 ASN H O 1
ATOM 2391 N N . ALA D 1 47 ? 106.130 99.980 94.301 1.00 95.45 48 ALA H N 1
ATOM 2392 C CA . ALA D 1 47 ? 107.253 100.837 93.920 1.00 99.95 48 ALA H CA 1
ATOM 2393 C C . ALA D 1 47 ? 107.788 100.314 92.592 1.00 103.81 48 ALA H C 1
ATOM 2394 O O . ALA D 1 47 ? 107.618 99.126 92.318 1.00 108.22 48 ALA H O 1
ATOM 2396 N N . THR D 1 48 ? 108.457 101.166 91.792 1.00 115.85 49 THR H N 1
ATOM 2397 C CA . THR D 1 48 ? 109.217 100.665 90.657 1.00 130.11 49 THR H CA 1
ATOM 2398 C C . THR D 1 48 ? 110.588 100.251 91.175 1.00 120.96 49 THR H C 1
ATOM 2399 O O . THR D 1 48 ? 111.378 101.128 91.490 1.00 122.50 49 THR H O 1
ATOM 2403 N N . VAL D 1 49 ? 110.836 98.953 91.315 1.00 109.80 50 VAL H N 1
ATOM 2404 C CA . VAL D 1 49 ? 112.143 98.367 91.570 1.00 103.89 50 VAL H CA 1
ATOM 2405 C C . VAL D 1 49 ? 112.870 99.040 92.742 1.00 95.10 50 VAL H C 1
ATOM 2406 O O . VAL D 1 49 ? 114.088 99.188 92.704 1.00 96.76 50 VAL H O 1
ATOM 2410 N N . MET D 1 50 ? 112.126 99.387 93.808 1.00 88.38 51 MET H N 1
ATOM 2411 C CA . MET D 1 50 ? 112.740 100.017 94.978 1.00 92.61 51 MET H CA 1
ATOM 2412 C C . MET D 1 50 ? 112.351 99.310 96.271 1.00 86.63 51 MET H C 1
ATOM 2413 O O . MET D 1 50 ? 113.199 98.667 96.894 1.00 89.77 51 MET H O 1
ATOM 2418 N N . ASP D 1 51 ? 111.075 99.421 96.671 1.00 82.53 52 ASP H N 1
ATOM 2419 C CA . ASP D 1 51 ? 110.585 98.682 97.823 1.00 86.33 52 ASP H CA 1
ATOM 2420 C C . ASP D 1 51 ? 110.628 97.194 97.485 1.00 85.89 52 ASP H C 1
ATOM 2421 O O . ASP D 1 51 ? 110.851 96.378 98.388 1.00 92.02 52 ASP H O 1
ATOM 2426 N N . LYS D 1 52 ? 110.451 96.841 96.194 1.00 80.52 53 LYS H N 1
ATOM 2427 C CA . LYS D 1 52 ? 110.589 95.452 95.770 1.00 80.95 53 LYS H CA 1
ATOM 2428 C C . LYS D 1 52 ? 111.877 94.875 96.370 1.00 85.61 53 LYS H C 1
ATOM 2429 O O . LYS D 1 52 ? 111.867 93.851 97.053 1.00 91.95 53 LYS H O 1
ATOM 2435 N N . THR D 1 53 ? 112.960 95.610 96.117 1.00 78.26 54 THR H N 1
ATOM 2436 C CA . THR D 1 53 ? 114.306 95.168 96.431 1.00 70.50 54 THR H CA 1
ATOM 2437 C C . THR D 1 53 ? 114.498 95.076 97.939 1.00 69.95 54 THR H C 1
ATOM 2438 O O . THR D 1 53 ? 115.150 94.142 98.399 1.00 77.68 54 THR H O 1
ATOM 2442 N N . ARG D 1 54 ? 113.846 95.979 98.679 1.00 63.75 55 ARG H N 1
ATOM 2443 C CA . ARG D 1 54 ? 113.933 96.028 100.121 1.00 64.61 55 ARG H CA 1
ATOM 2444 C C . ARG D 1 54 ? 113.090 94.923 100.732 1.00 59.11 55 ARG H C 1
ATOM 2445 O O . ARG D 1 54 ? 113.314 94.569 101.889 1.00 67.50 55 ARG H O 1
ATOM 2453 N N . ALA D 1 55 ? 112.104 94.414 99.983 1.00 51.03 56 ALA H N 1
ATOM 2454 C CA . ALA D 1 55 ? 111.282 93.312 100.445 1.00 50.94 56 ALA H CA 1
ATOM 2455 C C . ALA D 1 55 ? 112.067 92.005 100.378 1.00 49.84 56 ALA H C 1
ATOM 2456 O O . ALA D 1 55 ? 112.075 91.237 101.341 1.00 53.88 56 ALA H O 1
ATOM 2458 N N . LEU D 1 56 ? 112.756 91.779 99.255 1.00 45.20 57 LEU H N 1
ATOM 2459 C CA . LEU D 1 56 ? 113.658 90.652 99.121 1.00 45.25 57 LEU H CA 1
ATOM 2460 C C . LEU D 1 56 ? 114.776 90.775 100.148 1.00 42.16 57 LEU H C 1
ATOM 2461 O O . LEU D 1 56 ? 115.283 89.771 100.653 1.00 45.38 57 LEU H O 1
ATOM 2466 N N . ILE D 1 57 ? 115.174 92.010 100.419 1.00 41.65 58 ILE H N 1
ATOM 2467 C CA . ILE D 1 57 ? 116.228 92.260 101.386 1.00 45.58 58 ILE H CA 1
ATOM 2468 C C . ILE D 1 57 ? 115.679 92.018 102.790 1.00 47.83 58 ILE H C 1
ATOM 2469 O O . ILE D 1 57 ? 116.448 91.818 103.712 1.00 52.19 58 ILE H O 1
ATOM 2474 N N . ASP D 1 58 ? 114.359 92.036 102.951 1.00 49.43 59 ASP H N 1
ATOM 2475 C CA . ASP D 1 58 ? 113.772 91.673 104.234 1.00 55.41 59 ASP H CA 1
ATOM 2476 C C . ASP D 1 58 ? 113.719 90.156 104.365 1.00 56.14 59 ASP H C 1
ATOM 2477 O O . ASP D 1 58 ? 113.497 89.643 105.462 1.00 61.55 59 ASP H O 1
ATOM 2482 N N . SER D 1 59 ? 113.973 89.459 103.246 1.00 58.34 60 SER H N 1
ATOM 2483 C CA . SER D 1 59 ? 113.963 88.003 103.231 1.00 62.29 60 SER H CA 1
ATOM 2484 C C . SER D 1 59 ? 115.392 87.458 103.306 1.00 59.99 60 SER H C 1
ATOM 2485 O O . SER D 1 59 ? 115.665 86.343 102.860 1.00 57.62 60 SER H O 1
ATOM 2488 N N . VAL D 1 60 ? 116.334 88.282 103.773 1.00 61.86 61 VAL H N 1
ATOM 2489 C CA . VAL D 1 60 ? 117.723 87.903 103.967 1.00 64.94 61 VAL H CA 1
ATOM 2490 C C . VAL D 1 60 ? 117.970 87.703 105.459 1.00 64.70 61 VAL H C 1
ATOM 2491 O O . VAL D 1 60 ? 119.030 87.228 105.817 1.00 68.58 61 VAL H O 1
ATOM 2495 N N . ILE D 1 61 ? 116.989 88.054 106.300 1.00 69.44 62 ILE H N 1
ATOM 2496 C CA . ILE D 1 61 ? 117.053 87.721 107.721 1.00 81.82 62 ILE H CA 1
ATOM 2497 C C . ILE D 1 61 ? 117.331 86.230 107.939 1.00 82.69 62 ILE H C 1
ATOM 2498 O O . ILE D 1 61 ? 118.241 85.882 108.647 1.00 82.36 62 ILE H O 1
ATOM 2503 N N . PRO D 1 62 ? 116.687 85.337 107.174 1.00 89.30 63 PRO H N 1
ATOM 2504 C CA . PRO D 1 62 ? 117.017 83.914 107.097 1.00 98.42 63 PRO H CA 1
ATOM 2505 C C . PRO D 1 62 ? 118.517 83.799 106.866 1.00 105.82 63 PRO H C 1
ATOM 2506 O O . PRO D 1 62 ? 119.018 84.448 105.944 1.00 108.70 63 PRO H O 1
ATOM 2510 N N . LYS D 1 63 ? 119.220 83.032 107.705 1.00 116.00 64 LYS H N 1
ATOM 2511 C CA . LYS D 1 63 ? 120.612 82.725 107.402 1.00 121.05 64 LYS H CA 1
ATOM 2512 C C . LYS D 1 63 ? 120.607 82.339 105.926 1.00 113.77 64 LYS H C 1
ATOM 2513 O O . LYS D 1 63 ? 119.863 81.443 105.540 1.00 116.99 64 LYS H O 1
ATOM 2519 N N . GLY D 1 64 ? 121.292 83.111 105.083 1.00 104.53 65 GLY H N 1
ATOM 2520 C CA . GLY D 1 64 ? 121.141 82.832 103.672 1.00 103.10 65 GLY H CA 1
ATOM 2521 C C . GLY D 1 64 ? 122.134 81.756 103.299 1.00 98.39 65 GLY H C 1
ATOM 2522 O O . GLY D 1 64 ? 122.810 81.878 102.277 1.00 95.79 65 GLY H O 1
ATOM 2523 N N . ALA D 1 65 ? 122.189 80.697 104.108 1.00 104.89 66 ALA H N 1
ATOM 2524 C CA . ALA D 1 65 ? 123.256 79.736 103.903 1.00 121.04 66 ALA H CA 1
ATOM 2525 C C . ALA D 1 65 ? 123.315 79.305 102.437 1.00 130.67 66 ALA H C 1
ATOM 2526 O O . ALA D 1 65 ? 124.390 79.290 101.845 1.00 134.36 66 ALA H O 1
ATOM 2528 N N . GLN D 1 66 ? 122.141 79.018 101.860 1.00 140.00 67 GLN H N 1
ATOM 2529 C CA . GLN D 1 66 ? 122.004 78.737 100.440 1.00 140.00 67 GLN H CA 1
ATOM 2530 C C . GLN D 1 66 ? 120.929 79.642 99.847 1.00 140.00 67 GLN H C 1
ATOM 2531 O O . GLN D 1 66 ? 120.453 79.387 98.745 1.00 140.00 67 GLN H O 1
ATOM 2537 N N . ALA D 1 67 ? 120.484 80.633 100.630 1.00 137.57 68 ALA H N 1
ATOM 2538 C CA . ALA D 1 67 ? 119.445 81.554 100.198 1.00 126.55 68 ALA H CA 1
ATOM 2539 C C . ALA D 1 67 ? 120.130 82.852 99.792 1.00 118.13 68 ALA H C 1
ATOM 2540 O O . ALA D 1 67 ? 120.074 83.281 98.634 1.00 119.78 68 ALA H O 1
ATOM 2542 N N . CYS D 1 68 ? 120.812 83.476 100.763 1.00 109.57 69 CYS H N 1
ATOM 2543 C CA . CYS D 1 68 ? 121.486 84.729 100.466 1.00 109.10 69 CYS H CA 1
ATOM 2544 C C . CYS D 1 68 ? 122.313 84.555 99.191 1.00 115.75 69 CYS H C 1
ATOM 2545 O O . CYS D 1 68 ? 122.400 85.474 98.389 1.00 123.73 69 CYS H O 1
ATOM 2548 N N . GLN D 1 69 ? 122.846 83.344 99.025 1.00 117.56 70 GLN H N 1
ATOM 2549 C CA . GLN D 1 69 ? 123.780 83.041 97.961 1.00 121.88 70 GLN H CA 1
ATOM 2550 C C . GLN D 1 69 ? 123.024 82.840 96.659 1.00 110.90 70 GLN H C 1
ATOM 2551 O O . GLN D 1 69 ? 123.555 83.200 95.609 1.00 104.06 70 GLN H O 1
ATOM 2557 N N . ILE D 1 70 ? 121.832 82.240 96.725 1.00 114.96 71 ILE H N 1
ATOM 2558 C CA . ILE D 1 70 ? 121.096 81.947 95.498 1.00 127.33 71 ILE H CA 1
ATOM 2559 C C . ILE D 1 70 ? 120.736 83.244 94.765 1.00 128.46 71 ILE H C 1
ATOM 2560 O O . ILE D 1 70 ? 120.766 83.316 93.538 1.00 134.00 71 ILE H O 1
ATOM 2565 N N . CYS D 1 71 ? 120.497 84.297 95.558 1.00 117.99 72 CYS H N 1
ATOM 2566 C CA . CYS D 1 71 ? 120.427 85.669 95.094 1.00 110.46 72 CYS H CA 1
ATOM 2567 C C . CYS D 1 71 ? 121.739 86.082 94.435 1.00 97.78 72 CYS H C 1
ATOM 2568 O O . CYS D 1 71 ? 121.672 86.663 93.355 1.00 99.33 72 CYS H O 1
ATOM 2571 N N . ILE D 1 72 ? 122.889 85.786 95.074 1.00 87.64 73 ILE H N 1
ATOM 2572 C CA . ILE D 1 72 ? 124.174 86.263 94.585 1.00 92.03 73 ILE H CA 1
ATOM 2573 C C . ILE D 1 72 ? 124.495 85.643 93.225 1.00 92.24 73 ILE H C 1
ATOM 2574 O O . ILE D 1 72 ? 125.081 86.322 92.383 1.00 89.58 73 ILE H O 1
ATOM 2579 N N . THR D 1 73 ? 124.115 84.368 93.031 1.00 94.02 74 THR H N 1
ATOM 2580 C CA . THR D 1 73 ? 124.383 83.699 91.765 1.00 90.06 74 THR H CA 1
ATOM 2581 C C . THR D 1 73 ? 123.526 84.278 90.645 1.00 85.96 74 THR H C 1
ATOM 2582 O O . THR D 1 73 ? 123.974 84.331 89.499 1.00 90.11 74 THR H O 1
ATOM 2586 N N . TYR D 1 74 ? 122.306 84.711 90.994 1.00 90.88 75 TYR H N 1
ATOM 2587 C CA . TYR D 1 74 ? 121.456 85.387 90.024 1.00 105.59 75 TYR H CA 1
ATOM 2588 C C . TYR D 1 74 ? 122.029 86.761 89.692 1.00 111.06 75 TYR H C 1
ATOM 2589 O O . TYR D 1 74 ? 121.882 87.241 88.568 1.00 110.16 75 TYR H O 1
ATOM 2598 N N . ILE D 1 75 ? 122.677 87.385 90.684 1.00 123.50 76 ILE H N 1
ATOM 2599 C CA . ILE D 1 75 ? 123.338 88.669 90.496 1.00 140.00 76 ILE H CA 1
ATOM 2600 C C . ILE D 1 75 ? 124.542 88.480 89.569 1.00 140.00 76 ILE H C 1
ATOM 2601 O O . ILE D 1 75 ? 124.825 89.347 88.744 1.00 140.00 76 ILE H O 1
ATOM 2606 N N . CYS D 1 76 ? 125.210 87.321 89.684 1.00 140.00 77 CYS H N 1
ATOM 2607 C CA . CYS D 1 76 ? 126.380 86.964 88.888 1.00 140.00 77 CYS H CA 1
ATOM 2608 C C . CYS D 1 76 ? 125.982 86.730 87.432 1.00 140.00 77 CYS H C 1
ATOM 2609 O O . CYS D 1 76 ? 126.761 87.043 86.530 1.00 140.00 77 CYS H O 1
ATOM 2612 N N . GLU D 1 77 ? 124.781 86.160 87.197 1.00 140.00 78 GLU H N 1
ATOM 2613 C CA . GLU D 1 77 ? 124.336 85.904 85.833 1.00 140.00 78 GLU H CA 1
ATOM 2614 C C . GLU D 1 77 ? 123.874 87.199 85.157 1.00 140.00 78 GLU H C 1
ATOM 2615 O O . GLU D 1 77 ? 123.508 87.194 83.986 1.00 140.00 78 GLU H O 1
ATOM 2621 N N . GLU D 1 78 ? 123.847 88.303 85.907 1.00 140.00 79 GLU H N 1
ATOM 2622 C CA . GLU D 1 78 ? 123.543 89.635 85.397 1.00 140.00 79 GLU H CA 1
ATOM 2623 C C . GLU D 1 78 ? 124.810 90.492 85.518 1.00 138.49 79 GLU H C 1
ATOM 2624 O O . GLU D 1 78 ? 125.753 90.126 86.231 1.00 135.48 79 GLU H O 1
ATOM 2630 N N . ASP D 1 79 ? 124.870 91.570 84.717 1.00 133.77 80 ASP H N 1
ATOM 2631 C CA . ASP D 1 79 ? 125.996 92.492 84.739 1.00 127.02 80 ASP H CA 1
ATOM 2632 C C . ASP D 1 79 ? 125.912 93.336 86.010 1.00 118.92 80 ASP H C 1
ATOM 2633 O O . ASP D 1 79 ? 125.206 94.331 86.054 1.00 108.37 80 ASP H O 1
ATOM 2638 N N . SER D 1 80 ? 126.647 92.916 87.040 1.00 124.32 81 SER H N 1
ATOM 2639 C CA . SER D 1 80 ? 126.609 93.529 88.355 1.00 124.27 81 SER H CA 1
ATOM 2640 C C . SER D 1 80 ? 127.768 94.506 88.405 1.00 129.95 81 SER H C 1
ATOM 2641 O O . SER D 1 80 ? 128.864 94.160 88.856 1.00 125.37 81 SER H O 1
ATOM 2644 N N . TYR D 1 81 ? 127.504 95.710 87.891 1.00 140.00 82 TYR H N 1
ATOM 2645 C CA . TYR D 1 81 ? 128.485 96.785 87.914 1.00 140.00 82 TYR H CA 1
ATOM 2646 C C . TYR D 1 81 ? 128.741 97.240 89.351 1.00 140.00 82 TYR H C 1
ATOM 2647 O O . TYR D 1 81 ? 129.762 97.879 89.631 1.00 140.00 82 TYR H O 1
ATOM 2656 N N . LEU D 1 82 ? 127.806 96.880 90.242 1.00 140.00 83 LEU H N 1
ATOM 2657 C CA . LEU D 1 82 ? 127.931 97.227 91.649 1.00 140.00 83 LEU H CA 1
ATOM 2658 C C . LEU D 1 82 ? 128.891 96.244 92.313 1.00 140.00 83 LEU H C 1
ATOM 2659 O O . LEU D 1 82 ? 129.647 96.605 93.210 1.00 140.00 83 LEU H O 1
ATOM 2664 N N . ALA D 1 83 ? 128.825 94.977 91.865 1.00 140.00 84 ALA H N 1
ATOM 2665 C CA . ALA D 1 83 ? 129.702 93.928 92.358 1.00 140.00 84 ALA H CA 1
ATOM 2666 C C . ALA D 1 83 ? 131.102 94.172 91.812 1.00 140.00 84 ALA H C 1
ATOM 2667 O O . ALA D 1 83 ? 132.071 94.032 92.551 1.00 140.00 84 ALA H O 1
ATOM 2669 N N . GLY D 1 84 ? 131.178 94.580 90.533 1.00 140.00 85 GLY H N 1
ATOM 2670 C CA . GLY D 1 84 ? 132.412 94.881 89.830 1.00 140.00 85 GLY H CA 1
ATOM 2671 C C . GLY D 1 84 ? 133.254 96.001 90.456 1.00 140.00 85 GLY H C 1
ATOM 2672 O O . GLY D 1 84 ? 134.485 95.910 90.438 1.00 140.00 85 GLY H O 1
ATOM 2673 N N . THR D 1 85 ? 132.571 96.978 91.079 1.00 140.00 86 THR H N 1
ATOM 2674 C CA . THR D 1 85 ? 133.205 98.163 91.659 1.00 140.00 86 THR H CA 1
ATOM 2675 C C . THR D 1 85 ? 134.599 97.855 92.235 1.00 140.00 86 THR H C 1
ATOM 2676 O O . THR D 1 85 ? 134.888 97.372 93.350 1.00 140.00 86 THR H O 1
ATOM 2681 N N . HIS E 2 1 ? 111.354 70.819 122.782 1.00 140.00 113 HIS A N 1
ATOM 2682 C CA . HIS E 2 1 ? 112.198 71.899 123.358 1.00 140.00 113 HIS A CA 1
ATOM 2683 C C . HIS E 2 1 ? 112.830 72.734 122.244 1.00 140.00 113 HIS A C 1
ATOM 2684 O O . HIS E 2 1 ? 113.413 73.776 122.540 1.00 140.00 113 HIS A O 1
ATOM 2691 N N . PHE E 2 2 ? 112.618 72.318 120.988 1.00 140.00 114 PHE A N 1
ATOM 2692 C CA . PHE E 2 2 ? 113.224 72.950 119.823 1.00 140.00 114 PHE A CA 1
ATOM 2693 C C . PHE E 2 2 ? 112.945 74.452 119.809 1.00 140.00 114 PHE A C 1
ATOM 2694 O O . PHE E 2 2 ? 113.793 75.265 119.436 1.00 140.00 114 PHE A O 1
ATOM 2702 N N . ILE E 2 3 ? 111.710 74.774 120.206 1.00 136.68 115 ILE A N 1
ATOM 2703 C CA . ILE E 2 3 ? 111.249 76.149 120.247 1.00 134.68 115 ILE A CA 1
ATOM 2704 C C . ILE E 2 3 ? 111.934 76.869 121.396 1.00 128.69 115 ILE A C 1
ATOM 2705 O O . ILE E 2 3 ? 112.445 77.968 121.194 1.00 128.57 115 ILE A O 1
ATOM 2710 N N . ASP E 2 4 ? 111.924 76.284 122.602 1.00 130.22 116 ASP A N 1
ATOM 2711 C CA . ASP E 2 4 ? 112.496 76.928 123.779 1.00 133.38 116 ASP A CA 1
ATOM 2712 C C . ASP E 2 4 ? 114.010 77.076 123.603 1.00 120.45 116 ASP A C 1
ATOM 2713 O O . ASP E 2 4 ? 114.645 77.738 124.441 1.00 125.41 116 ASP A O 1
ATOM 2718 N N . GLN E 2 5 ? 114.599 76.386 122.609 1.00 103.15 117 GLN A N 1
ATOM 2719 C CA . GLN E 2 5 ? 116.027 76.456 122.341 1.00 98.94 117 GLN A CA 1
ATOM 2720 C C . GLN E 2 5 ? 116.324 77.567 121.343 1.00 94.86 117 GLN A C 1
ATOM 2721 O O . GLN E 2 5 ? 117.465 78.036 121.295 1.00 102.34 117 GLN A O 1
ATOM 2727 N N . HIS E 2 6 ? 115.329 77.949 120.528 1.00 83.66 118 HIS A N 1
ATOM 2728 C CA . HIS E 2 6 ? 115.555 78.902 119.455 1.00 75.38 118 HIS A CA 1
ATOM 2729 C C . HIS E 2 6 ? 114.595 80.091 119.467 1.00 72.47 118 HIS A C 1
ATOM 2730 O O . HIS E 2 6 ? 114.402 80.727 118.429 1.00 70.77 118 HIS A O 1
ATOM 2737 N N . ARG E 2 7 ? 113.976 80.357 120.610 1.00 80.47 119 ARG A N 1
ATOM 2738 C CA . ARG E 2 7 ? 112.814 81.243 120.661 1.00 87.52 119 ARG A CA 1
ATOM 2739 C C . ARG E 2 7 ? 113.204 82.664 120.266 1.00 84.69 119 ARG A C 1
ATOM 2740 O O . ARG E 2 7 ? 112.471 83.365 119.570 1.00 87.53 119 ARG A O 1
ATOM 2748 N N . ALA E 2 8 ? 114.405 83.063 120.693 1.00 89.37 120 ALA A N 1
ATOM 2749 C CA . ALA E 2 8 ? 114.922 84.408 120.460 1.00 91.83 120 ALA A CA 1
ATOM 2750 C C . ALA E 2 8 ? 115.207 84.604 118.971 1.00 88.37 120 ALA A C 1
ATOM 2751 O O . ALA E 2 8 ? 114.945 85.680 118.432 1.00 88.34 120 ALA A O 1
ATOM 2753 N N . ALA E 2 9 ? 115.760 83.561 118.348 1.00 83.54 121 ALA A N 1
ATOM 2754 C CA . ALA E 2 9 ? 116.132 83.628 116.949 1.00 75.53 121 ALA A CA 1
ATOM 2755 C C . ALA E 2 9 ? 114.861 83.725 116.119 1.00 68.91 121 ALA A C 1
ATOM 2756 O O . ALA E 2 9 ? 114.661 84.701 115.385 1.00 70.75 121 ALA A O 1
ATOM 2758 N N . LEU E 2 10 ? 113.970 82.735 116.286 1.00 72.61 122 LEU A N 1
ATOM 2759 C CA . LEU E 2 10 ? 112.854 82.647 115.354 1.00 83.82 122 LEU A CA 1
ATOM 2760 C C . LEU E 2 10 ? 111.839 83.763 115.600 1.00 82.24 122 LEU A C 1
ATOM 2761 O O . LEU E 2 10 ? 111.136 84.121 114.657 1.00 87.84 122 LEU A O 1
ATOM 2766 N N . ILE E 2 11 ? 111.790 84.354 116.811 1.00 77.28 123 ILE A N 1
ATOM 2767 C CA . ILE E 2 11 ? 110.967 85.532 117.038 1.00 77.31 123 ILE A CA 1
ATOM 2768 C C . ILE E 2 11 ? 111.381 86.646 116.072 1.00 72.66 123 ILE A C 1
ATOM 2769 O O . ILE E 2 11 ? 110.556 87.457 115.651 1.00 73.11 123 ILE A O 1
ATOM 2774 N N . ALA E 2 12 ? 112.663 86.670 115.716 1.00 72.94 124 ALA A N 1
ATOM 2775 C CA . ALA E 2 12 ? 113.209 87.800 114.988 1.00 76.69 124 ALA A CA 1
ATOM 2776 C C . ALA E 2 12 ? 113.649 87.405 113.579 1.00 73.33 124 ALA A C 1
ATOM 2777 O O . ALA E 2 12 ? 114.178 88.242 112.851 1.00 74.32 124 ALA A O 1
ATOM 2779 N N . ARG E 2 13 ? 113.401 86.146 113.172 1.00 71.45 125 ARG A N 1
ATOM 2780 C CA . ARG E 2 13 ? 113.963 85.644 111.930 1.00 74.13 125 ARG A CA 1
ATOM 2781 C C . ARG E 2 13 ? 112.917 85.368 110.853 1.00 76.50 125 ARG A C 1
ATOM 2782 O O . ARG E 2 13 ? 113.111 85.788 109.721 1.00 81.82 125 ARG A O 1
ATOM 2790 N N . VAL E 2 14 ? 111.812 84.718 111.217 1.00 75.98 126 VAL A N 1
ATOM 2791 C CA . VAL E 2 14 ? 110.760 84.403 110.258 1.00 74.76 126 VAL A CA 1
ATOM 2792 C C . VAL E 2 14 ? 109.816 85.595 110.087 1.00 67.46 126 VAL A C 1
ATOM 2793 O O . VAL E 2 14 ? 109.433 86.284 111.042 1.00 65.92 126 VAL A O 1
ATOM 2797 N N . THR E 2 15 ? 109.359 85.776 108.844 1.00 75.39 127 THR A N 1
ATOM 2798 C CA . THR E 2 15 ? 108.635 86.984 108.465 1.00 96.17 127 THR A CA 1
ATOM 2799 C C . THR E 2 15 ? 107.126 86.726 108.381 1.00 102.57 127 THR A C 1
ATOM 2800 O O . THR E 2 15 ? 106.314 87.587 108.723 1.00 108.61 127 THR A O 1
ATOM 2804 N N . ASN E 2 16 ? 106.765 85.490 108.035 1.00 93.65 128 ASN A N 1
ATOM 2805 C CA . ASN E 2 16 ? 105.416 85.145 107.612 1.00 80.88 128 ASN A CA 1
ATOM 2806 C C . ASN E 2 16 ? 104.618 84.698 108.822 1.00 77.26 128 ASN A C 1
ATOM 2807 O O . ASN E 2 16 ? 104.103 83.589 108.828 1.00 77.04 128 ASN A O 1
ATOM 2812 N N . VAL E 2 17 ? 104.442 85.587 109.805 1.00 85.69 129 VAL A N 1
ATOM 2813 C CA . VAL E 2 17 ? 103.702 85.270 111.023 1.00 100.23 129 VAL A CA 1
ATOM 2814 C C . VAL E 2 17 ? 102.273 84.832 110.675 1.00 107.33 129 VAL A C 1
ATOM 2815 O O . VAL E 2 17 ? 101.735 83.885 111.274 1.00 119.73 129 VAL A O 1
ATOM 2819 N N . GLU E 2 18 ? 101.722 85.473 109.639 1.00 102.70 130 GLU A N 1
ATOM 2820 C CA . GLU E 2 18 ? 100.340 85.259 109.245 1.00 102.52 130 GLU A CA 1
ATOM 2821 C C . GLU E 2 18 ? 100.151 83.856 108.676 1.00 89.29 130 GLU A C 1
ATOM 2822 O O . GLU E 2 18 ? 99.129 83.218 108.920 1.00 91.12 130 GLU A O 1
ATOM 2828 N N . TRP E 2 19 ? 101.116 83.376 107.897 1.00 84.24 131 TRP A N 1
ATOM 2829 C CA . TRP E 2 19 ? 101.086 82.026 107.357 1.00 85.46 131 TRP A CA 1
ATOM 2830 C C . TRP E 2 19 ? 101.114 81.023 108.503 1.00 84.33 131 TRP A C 1
ATOM 2831 O O . TRP E 2 19 ? 100.297 80.121 108.523 1.00 88.30 131 TRP A O 1
ATOM 2842 N N . LEU E 2 20 ? 102.062 81.186 109.435 1.00 90.16 132 LEU A N 1
ATOM 2843 C CA . LEU E 2 20 ? 102.155 80.311 110.587 1.00 94.92 132 LEU A CA 1
ATOM 2844 C C . LEU E 2 20 ? 100.840 80.323 111.346 1.00 97.20 132 LEU A C 1
ATOM 2845 O O . LEU E 2 20 ? 100.450 79.301 111.902 1.00 107.35 132 LEU A O 1
ATOM 2850 N N . LEU E 2 21 ? 100.188 81.485 111.354 1.00 93.63 133 LEU A N 1
ATOM 2851 C CA . LEU E 2 21 ? 98.970 81.653 112.108 1.00 95.31 133 LEU A CA 1
ATOM 2852 C C . LEU E 2 21 ? 97.890 80.721 111.600 1.00 90.48 133 LEU A C 1
ATOM 2853 O O . LEU E 2 21 ? 97.023 80.379 112.385 1.00 100.27 133 LEU A O 1
ATOM 2858 N N . ASP E 2 22 ? 97.921 80.348 110.316 1.00 84.21 134 ASP A N 1
ATOM 2859 C CA . ASP E 2 22 ? 96.805 79.612 109.738 1.00 86.26 134 ASP A CA 1
ATOM 2860 C C . ASP E 2 22 ? 96.631 78.254 110.409 1.00 83.44 134 ASP A C 1
ATOM 2861 O O . ASP E 2 22 ? 95.519 77.862 110.744 1.00 89.89 134 ASP A O 1
ATOM 2866 N N . ALA E 2 23 ? 97.742 77.554 110.600 1.00 80.35 135 ALA A N 1
ATOM 2867 C CA . ALA E 2 23 ? 97.758 76.226 111.190 1.00 85.19 135 ALA A CA 1
ATOM 2868 C C . ALA E 2 23 ? 97.267 76.279 112.633 1.00 79.86 135 ALA A C 1
ATOM 2869 O O . ALA E 2 23 ? 96.531 75.412 113.100 1.00 84.55 135 ALA A O 1
ATOM 2871 N N . LEU E 2 24 ? 97.693 77.324 113.345 1.00 73.72 136 LEU A N 1
ATOM 2872 C CA . LEU E 2 24 ? 97.360 77.527 114.736 1.00 77.31 136 LEU A CA 1
ATOM 2873 C C . LEU E 2 24 ? 95.864 77.799 114.891 1.00 74.27 136 LEU A C 1
ATOM 2874 O O . LEU E 2 24 ? 95.238 77.217 115.755 1.00 78.31 136 LEU A O 1
ATOM 2879 N N . TYR E 2 25 ? 95.296 78.544 113.943 1.00 71.46 137 TYR A N 1
ATOM 2880 C CA . TYR E 2 25 ? 93.882 78.855 113.985 1.00 73.84 137 TYR A CA 1
ATOM 2881 C C . TYR E 2 25 ? 93.075 77.558 114.003 1.00 72.84 137 TYR A C 1
ATOM 2882 O O . TYR E 2 25 ? 92.125 77.430 114.784 1.00 69.22 137 TYR A O 1
ATOM 2891 N N . GLY E 2 26 ? 93.517 76.610 113.181 1.00 82.77 138 GLY A N 1
ATOM 2892 C CA . GLY E 2 26 ? 92.832 75.347 113.002 1.00 96.30 138 GLY A CA 1
ATOM 2893 C C . GLY E 2 26 ? 92.849 74.477 114.251 1.00 99.33 138 GLY A C 1
ATOM 2894 O O . GLY E 2 26 ? 91.881 73.768 114.514 1.00 103.08 138 GLY A O 1
ATOM 2895 N N . LYS E 2 27 ? 93.953 74.527 115.012 1.00 90.38 139 LYS A N 1
ATOM 2896 C CA . LYS E 2 27 ? 94.180 73.594 116.100 1.00 80.85 139 LYS A CA 1
ATOM 2897 C C . LYS E 2 27 ? 93.913 74.273 117.444 1.00 76.98 139 LYS A C 1
ATOM 2898 O O . LYS E 2 27 ? 93.210 73.723 118.286 1.00 79.14 139 LYS A O 1
ATOM 2900 N N . VAL E 2 28 ? 94.507 75.448 117.655 1.00 76.75 140 VAL A N 1
ATOM 2901 C CA . VAL E 2 28 ? 94.654 75.997 119.002 1.00 87.62 140 VAL A CA 1
ATOM 2902 C C . VAL E 2 28 ? 94.159 77.444 119.062 1.00 95.03 140 VAL A C 1
ATOM 2903 O O . VAL E 2 28 ? 93.361 77.809 119.921 1.00 102.40 140 VAL A O 1
ATOM 2907 N N . LEU E 2 29 ? 94.604 78.267 118.112 1.00 99.71 141 LEU A N 1
ATOM 2908 C CA . LEU E 2 29 ? 94.300 79.687 118.118 1.00 101.01 141 LEU A CA 1
ATOM 2909 C C . LEU E 2 29 ? 92.829 79.897 117.785 1.00 102.70 141 LEU A C 1
ATOM 2910 O O . LEU E 2 29 ? 92.341 79.504 116.742 1.00 102.83 141 LEU A O 1
ATOM 2912 N N . THR E 2 30 ? 92.129 80.556 118.709 1.00 103.94 142 THR A N 1
ATOM 2913 C CA . THR E 2 30 ? 90.811 81.097 118.457 1.00 109.58 142 THR A CA 1
ATOM 2914 C C . THR E 2 30 ? 90.972 82.403 117.678 1.00 99.02 142 THR A C 1
ATOM 2915 O O . THR E 2 30 ? 92.087 82.939 117.515 1.00 98.64 142 THR A O 1
ATOM 2919 N N . ASP E 2 31 ? 89.836 82.879 117.151 1.00 94.05 143 ASP A N 1
ATOM 2920 C CA . ASP E 2 31 ? 89.804 84.033 116.273 1.00 96.12 143 ASP A CA 1
ATOM 2921 C C . ASP E 2 31 ? 90.283 85.283 116.998 1.00 90.03 143 ASP A C 1
ATOM 2922 O O . ASP E 2 31 ? 90.885 86.138 116.362 1.00 91.95 143 ASP A O 1
ATOM 2927 N N . GLU E 2 32 ? 90.005 85.392 118.296 1.00 86.32 144 GLU A N 1
ATOM 2928 C CA . GLU E 2 32 ? 90.405 86.548 119.073 1.00 87.25 144 GLU A CA 1
ATOM 2929 C C . GLU E 2 32 ? 91.927 86.651 119.113 1.00 77.30 144 GLU A C 1
ATOM 2930 O O . GLU E 2 32 ? 92.482 87.744 118.982 1.00 75.35 144 GLU A O 1
ATOM 2936 N N . GLN E 2 33 ? 92.575 85.494 119.271 1.00 77.61 145 GLN A N 1
ATOM 2937 C CA . GLN E 2 33 ? 94.021 85.412 119.382 1.00 84.42 145 GLN A CA 1
ATOM 2938 C C . GLN E 2 33 ? 94.658 85.738 118.031 1.00 88.54 145 GLN A C 1
ATOM 2939 O O . GLN E 2 33 ? 95.646 86.489 117.958 1.00 92.16 145 GLN A O 1
ATOM 2945 N N . TYR E 2 34 ? 94.018 85.229 116.960 1.00 86.99 146 TYR A N 1
ATOM 2946 C CA . TYR E 2 34 ? 94.434 85.479 115.589 1.00 80.31 146 TYR A CA 1
ATOM 2947 C C . TYR E 2 34 ? 94.491 86.985 115.333 1.00 78.62 146 TYR A C 1
ATOM 2948 O O . TYR E 2 34 ? 95.528 87.500 114.910 1.00 82.81 146 TYR A O 1
ATOM 2957 N N . GLN E 2 35 ? 93.387 87.684 115.635 1.00 74.22 147 GLN A N 1
ATOM 2958 C CA . GLN E 2 35 ? 93.263 89.103 115.381 1.00 72.70 147 GLN A CA 1
ATOM 2959 C C . GLN E 2 35 ? 94.299 89.869 116.195 1.00 71.43 147 GLN A C 1
ATOM 2960 O O . GLN E 2 35 ? 94.919 90.786 115.672 1.00 70.49 147 GLN A O 1
ATOM 2966 N N . ALA E 2 36 ? 94.490 89.462 117.455 1.00 71.28 148 ALA A N 1
ATOM 2967 C CA . ALA E 2 36 ? 95.427 90.093 118.370 1.00 70.90 148 ALA A CA 1
ATOM 2968 C C . ALA E 2 36 ? 96.829 90.093 117.774 1.00 70.53 148 ALA A C 1
ATOM 2969 O O . ALA E 2 36 ? 97.456 91.153 117.703 1.00 77.94 148 ALA A O 1
ATOM 2971 N N . VAL E 2 37 ? 97.279 88.920 117.305 1.00 68.26 149 VAL A N 1
ATOM 2972 C CA . VAL E 2 37 ? 98.623 88.768 116.768 1.00 71.14 149 VAL A CA 1
ATOM 2973 C C . VAL E 2 37 ? 98.772 89.598 115.488 1.00 74.10 149 VAL A C 1
ATOM 2974 O O . VAL E 2 37 ? 99.828 90.210 115.270 1.00 78.63 149 VAL A O 1
ATOM 2978 N N . ARG E 2 38 ? 97.699 89.647 114.682 1.00 67.00 150 ARG A N 1
ATOM 2979 C CA . ARG E 2 38 ? 97.722 90.330 113.398 1.00 61.86 150 ARG A CA 1
ATOM 2980 C C . ARG E 2 38 ? 97.820 91.844 113.588 1.00 63.35 150 ARG A C 1
ATOM 2981 O O . ARG E 2 38 ? 98.360 92.532 112.730 1.00 67.95 150 ARG A O 1
ATOM 2989 N N . ALA E 2 39 ? 97.326 92.350 114.724 1.00 63.73 151 ALA A N 1
ATOM 2990 C CA . ALA E 2 39 ? 97.177 93.778 114.943 1.00 66.11 151 ALA A CA 1
ATOM 2991 C C . ALA E 2 39 ? 98.527 94.414 115.254 1.00 67.26 151 ALA A C 1
ATOM 2992 O O . ALA E 2 39 ? 98.618 95.642 115.276 1.00 70.38 151 ALA A O 1
ATOM 2994 N N . GLU E 2 40 ? 99.563 93.592 115.494 1.00 73.75 152 GLU A N 1
ATOM 2995 C CA . GLU E 2 40 ? 100.909 94.141 115.648 1.00 88.89 152 GLU A CA 1
ATOM 2996 C C . GLU E 2 40 ? 101.523 94.466 114.293 1.00 106.18 152 GLU A C 1
ATOM 2997 O O . GLU E 2 40 ? 101.716 93.540 113.511 1.00 116.09 152 GLU A O 1
ATOM 3003 N N . PRO E 2 41 ? 102.055 95.693 114.061 1.00 119.99 153 PRO A N 1
ATOM 3004 C CA . PRO E 2 41 ? 102.570 96.080 112.753 1.00 128.48 153 PRO A CA 1
ATOM 3005 C C . PRO E 2 41 ? 103.853 95.383 112.320 1.00 128.92 153 PRO A C 1
ATOM 3006 O O . PRO E 2 41 ? 103.984 95.013 111.161 1.00 131.92 153 PRO A O 1
ATOM 3010 N N . THR E 2 42 ? 104.780 95.181 113.266 1.00 121.70 154 THR A N 1
ATOM 3011 C CA . THR E 2 42 ? 106.134 94.735 112.941 1.00 116.29 154 THR A CA 1
ATOM 3012 C C . THR E 2 42 ? 106.308 93.230 113.184 1.00 101.50 154 THR A C 1
ATOM 3013 O O . THR E 2 42 ? 105.757 92.738 114.157 1.00 97.92 154 THR A O 1
ATOM 3017 N N . ASN E 2 43 ? 106.933 92.543 112.212 1.00 90.34 155 ASN A N 1
ATOM 3018 C CA . ASN E 2 43 ? 106.918 91.093 112.170 1.00 84.09 155 ASN A CA 1
ATOM 3019 C C . ASN E 2 43 ? 107.597 90.500 113.398 1.00 82.07 155 ASN A C 1
ATOM 3020 O O . ASN E 2 43 ? 107.084 89.534 113.948 1.00 85.03 155 ASN A O 1
ATOM 3025 N N . PRO E 2 44 ? 108.783 90.982 113.846 1.00 83.00 156 PRO A N 1
ATOM 3026 C CA . PRO E 2 44 ? 109.345 90.558 115.136 1.00 80.97 156 PRO A CA 1
ATOM 3027 C C . PRO E 2 44 ? 108.428 90.728 116.344 1.00 74.07 156 PRO A C 1
ATOM 3028 O O . PRO E 2 44 ? 108.382 89.854 117.206 1.00 73.38 156 PRO A O 1
ATOM 3032 N N . SER E 2 45 ? 107.681 91.832 116.404 1.00 75.81 157 SER A N 1
ATOM 3033 C CA . SER E 2 45 ? 106.760 92.034 117.508 1.00 79.09 157 SER A CA 1
ATOM 3034 C C . SER E 2 45 ? 105.516 91.164 117.342 1.00 76.41 157 SER A C 1
ATOM 3035 O O . SER E 2 45 ? 104.907 90.772 118.328 1.00 76.70 157 SER A O 1
ATOM 3038 N N . LYS E 2 46 ? 105.155 90.867 116.093 1.00 79.18 158 LYS A N 1
ATOM 3039 C CA . LYS E 2 46 ? 103.999 90.033 115.791 1.00 83.97 158 LYS A CA 1
ATOM 3040 C C . LYS E 2 46 ? 104.272 88.606 116.253 1.00 85.93 158 LYS A C 1
ATOM 3041 O O . LYS E 2 46 ? 103.389 87.942 116.776 1.00 90.47 158 LYS A O 1
ATOM 3043 N N . MET E 2 47 ? 105.512 88.147 116.069 1.00 89.08 159 MET A N 1
ATOM 3044 C CA . MET E 2 47 ? 105.931 86.826 116.503 1.00 91.69 159 MET A CA 1
ATOM 3045 C C . MET E 2 47 ? 106.043 86.789 118.020 1.00 88.64 159 MET A C 1
ATOM 3046 O O . MET E 2 47 ? 105.783 85.762 118.628 1.00 92.39 159 MET A O 1
ATOM 3051 N N . ARG E 2 48 ? 106.430 87.915 118.614 1.00 94.47 160 ARG A N 1
ATOM 3052 C CA . ARG E 2 48 ? 106.613 88.024 120.053 1.00 104.77 160 ARG A CA 1
ATOM 3053 C C . ARG E 2 48 ? 105.266 87.828 120.751 1.00 99.34 160 ARG A C 1
ATOM 3054 O O . ARG E 2 48 ? 105.200 87.161 121.772 1.00 101.93 160 ARG A O 1
ATOM 3062 N N . LYS E 2 49 ? 104.202 88.407 120.186 1.00 91.99 161 LYS A N 1
ATOM 3063 C CA . LYS E 2 49 ? 102.862 88.258 120.729 1.00 88.22 161 LYS A CA 1
ATOM 3064 C C . LYS E 2 49 ? 102.340 86.855 120.448 1.00 77.80 161 LYS A C 1
ATOM 3065 O O . LYS E 2 49 ? 101.557 86.341 121.242 1.00 71.75 161 LYS A O 1
ATOM 3071 N N . LEU E 2 50 ? 102.807 86.230 119.361 1.00 83.34 162 LEU A N 1
ATOM 3072 C CA . LEU E 2 50 ? 102.394 84.873 119.037 1.00 92.36 162 LEU A CA 1
ATOM 3073 C C . LEU E 2 50 ? 102.948 83.897 120.083 1.00 96.14 162 LEU A C 1
ATOM 3074 O O . LEU E 2 50 ? 102.271 83.000 120.559 1.00 106.79 162 LEU A O 1
ATOM 3079 N N . PHE E 2 51 ? 104.226 84.055 120.387 1.00 99.65 163 PHE A N 1
ATOM 3080 C CA . PHE E 2 51 ? 104.938 83.149 121.278 1.00 101.41 163 PHE A CA 1
ATOM 3081 C C . PHE E 2 51 ? 104.574 83.460 122.721 1.00 98.48 163 PHE A C 1
ATOM 3082 O O . PHE E 2 51 ? 104.763 82.618 123.592 1.00 101.58 163 PHE A O 1
ATOM 3090 N N . SER E 2 52 ? 104.007 84.645 122.959 1.00 97.87 164 SER A N 1
ATOM 3091 C CA . SER E 2 52 ? 103.468 85.011 124.256 1.00 98.91 164 SER A CA 1
ATOM 3092 C C . SER E 2 52 ? 102.124 84.326 124.494 1.00 85.08 164 SER A C 1
ATOM 3093 O O . SER E 2 52 ? 101.706 84.164 125.631 1.00 79.91 164 SER A O 1
ATOM 3096 N N . PHE E 2 53 ? 101.464 83.922 123.412 1.00 86.77 165 PHE A N 1
ATOM 3097 C CA . PHE E 2 53 ? 100.223 83.186 123.507 1.00 95.15 165 PHE A CA 1
ATOM 3098 C C . PHE E 2 53 ? 100.514 81.687 123.630 1.00 96.25 165 PHE A C 1
ATOM 3099 O O . PHE E 2 53 ? 99.696 80.952 124.164 1.00 97.77 165 PHE A O 1
ATOM 3107 N N . THR E 2 54 ? 101.677 81.250 123.136 1.00 108.68 166 THR A N 1
ATOM 3108 C CA . THR E 2 54 ? 102.021 79.832 123.171 1.00 133.08 166 THR A CA 1
ATOM 3109 C C . THR E 2 54 ? 103.367 79.567 123.845 1.00 140.00 166 THR A C 1
ATOM 3110 O O . THR E 2 54 ? 104.303 79.112 123.178 1.00 140.00 166 THR A O 1
ATOM 3113 N N . PRO E 2 55 ? 103.547 79.851 125.168 1.00 140.00 167 PRO A N 1
ATOM 3114 C CA . PRO E 2 55 ? 104.778 79.516 125.880 1.00 140.00 167 PRO A CA 1
ATOM 3115 C C . PRO E 2 55 ? 104.537 78.436 126.932 1.00 140.00 167 PRO A C 1
ATOM 3116 O O . PRO E 2 55 ? 105.146 78.469 127.990 1.00 140.00 167 PRO A O 1
ATOM 3120 N N . ALA E 2 56 ? 103.598 77.515 126.671 1.00 140.00 168 ALA A N 1
ATOM 3121 C CA . ALA E 2 56 ? 103.192 76.514 127.656 1.00 140.00 168 ALA A CA 1
ATOM 3122 C C . ALA E 2 56 ? 103.743 75.126 127.309 1.00 140.00 168 ALA A C 1
ATOM 3123 O O . ALA E 2 56 ? 104.599 75.034 126.437 1.00 140.00 168 ALA A O 1
ATOM 3125 N N . GLY E 2 57 ? 103.301 74.094 128.042 1.00 140.00 169 GLY A N 1
ATOM 3126 C CA . GLY E 2 57 ? 103.811 72.742 127.894 1.00 140.00 169 GLY A CA 1
ATOM 3127 C C . GLY E 2 57 ? 103.059 71.929 126.844 1.00 140.00 169 GLY A C 1
ATOM 3128 O O . GLY E 2 57 ? 103.362 70.737 126.697 1.00 140.00 169 GLY A O 1
ATOM 3129 N N . ASN E 2 58 ? 102.077 72.548 126.171 1.00 140.00 170 ASN A N 1
ATOM 3130 C CA . ASN E 2 58 ? 101.305 71.845 125.148 1.00 140.00 170 ASN A CA 1
ATOM 3131 C C . ASN E 2 58 ? 102.231 71.418 124.001 1.00 140.00 170 ASN A C 1
ATOM 3132 O O . ASN E 2 58 ? 102.707 72.290 123.277 1.00 140.00 170 ASN A O 1
ATOM 3137 N N . TRP E 2 59 ? 102.508 70.111 123.892 1.00 140.00 171 TRP A N 1
ATOM 3138 C CA . TRP E 2 59 ? 103.471 69.635 122.908 1.00 140.00 171 TRP A CA 1
ATOM 3139 C C . TRP E 2 59 ? 102.844 69.555 121.540 1.00 140.00 171 TRP A C 1
ATOM 3140 O O . TRP E 2 59 ? 103.578 69.731 120.570 1.00 140.00 171 TRP A O 1
ATOM 3151 N N . THR E 2 60 ? 101.538 69.293 121.459 1.00 140.00 172 THR A N 1
ATOM 3152 C CA . THR E 2 60 ? 100.877 69.153 120.166 1.00 140.00 172 THR A CA 1
ATOM 3153 C C . THR E 2 60 ? 101.055 70.429 119.334 1.00 140.00 172 THR A C 1
ATOM 3154 O O . THR E 2 60 ? 101.556 70.361 118.207 1.00 140.00 172 THR A O 1
ATOM 3157 N N . CYS E 2 61 ? 100.726 71.576 119.950 1.00 140.00 173 CYS A N 1
ATOM 3158 C CA . CYS E 2 61 ? 100.813 72.871 119.295 1.00 140.00 173 CYS A CA 1
ATOM 3159 C C . CYS E 2 61 ? 102.259 73.194 118.941 1.00 128.56 173 CYS A C 1
ATOM 3160 O O . CYS E 2 61 ? 102.517 73.738 117.878 1.00 121.63 173 CYS A O 1
ATOM 3163 N N . LYS E 2 62 ? 103.181 72.827 119.827 1.00 125.15 174 LYS A N 1
ATOM 3164 C CA . LYS E 2 62 ? 104.608 73.045 119.643 1.00 132.33 174 LYS A CA 1
ATOM 3165 C C . LYS E 2 62 ? 105.085 72.232 118.442 1.00 131.73 174 LYS A C 1
ATOM 3166 O O . LYS E 2 62 ? 105.803 72.722 117.565 1.00 133.92 174 LYS A O 1
ATOM 3172 N N . ASP E 2 63 ? 104.652 70.964 118.428 1.00 140.00 175 ASP A N 1
ATOM 3173 C CA . ASP E 2 63 ? 105.067 70.000 117.419 1.00 140.00 175 ASP A CA 1
ATOM 3174 C C . ASP E 2 63 ? 104.508 70.414 116.058 1.00 140.00 175 ASP A C 1
ATOM 3175 O O . ASP E 2 63 ? 105.218 70.324 115.053 1.00 140.00 175 ASP A O 1
ATOM 3180 N N . LEU E 2 64 ? 103.246 70.877 116.044 1.00 140.00 176 LEU A N 1
ATOM 3181 C CA . LEU E 2 64 ? 102.652 71.263 114.775 1.00 138.52 176 LEU A CA 1
ATOM 3182 C C . LEU E 2 64 ? 103.310 72.541 114.256 1.00 123.73 176 LEU A C 1
ATOM 3183 O O . LEU E 2 64 ? 103.414 72.715 113.048 1.00 123.82 176 LEU A O 1
ATOM 3188 N N . LEU E 2 65 ? 103.765 73.406 115.160 1.00 109.01 177 LEU A N 1
ATOM 3189 C CA . LEU E 2 65 ? 104.517 74.598 114.809 1.00 107.74 177 LEU A CA 1
ATOM 3190 C C . LEU E 2 65 ? 105.821 74.235 114.124 1.00 109.54 177 LEU A C 1
ATOM 3191 O O . LEU E 2 65 ? 106.160 74.925 113.176 1.00 108.93 177 LEU A O 1
ATOM 3196 N N . LEU E 2 66 ? 106.505 73.179 114.558 1.00 120.96 178 LEU A N 1
ATOM 3197 C CA . LEU E 2 66 ? 107.751 72.750 113.919 1.00 133.48 178 LEU A CA 1
ATOM 3198 C C . LEU E 2 66 ? 107.512 72.350 112.458 1.00 137.37 178 LEU A C 1
ATOM 3199 O O . LEU E 2 66 ? 108.273 72.733 111.562 1.00 140.00 178 LEU A O 1
ATOM 3204 N N . GLN E 2 67 ? 106.446 71.568 112.243 1.00 131.53 179 GLN A N 1
ATOM 3205 C CA . GLN E 2 67 ? 106.094 71.124 110.901 1.00 122.15 179 GLN A CA 1
ATOM 3206 C C . GLN E 2 67 ? 105.717 72.340 110.062 1.00 109.46 179 GLN A C 1
ATOM 3207 O O . GLN E 2 67 ? 106.067 72.423 108.890 1.00 120.05 179 GLN A O 1
ATOM 3213 N N . ALA E 2 68 ? 105.022 73.294 110.691 1.00 99.80 180 ALA A N 1
ATOM 3214 C CA . ALA E 2 68 ? 104.664 74.544 110.036 1.00 104.27 180 ALA A CA 1
ATOM 3215 C C . ALA E 2 68 ? 105.926 75.302 109.625 1.00 102.35 180 ALA A C 1
ATOM 3216 O O . ALA E 2 68 ? 106.000 75.808 108.528 1.00 105.78 180 ALA A O 1
ATOM 3218 N N . LEU E 2 69 ? 106.920 75.348 110.503 1.00 97.92 181 LEU A N 1
ATOM 3219 C CA . LEU E 2 69 ? 108.191 76.002 110.227 1.00 102.11 181 LEU A CA 1
ATOM 3220 C C . LEU E 2 69 ? 108.911 75.296 109.088 1.00 101.11 181 LEU A C 1
ATOM 3221 O O . LEU E 2 69 ? 109.518 75.944 108.253 1.00 99.38 181 LEU A O 1
ATOM 3226 N N . ARG E 2 70 ? 108.825 73.971 109.052 1.00 105.57 182 ARG A N 1
ATOM 3227 C CA . ARG E 2 70 ? 109.422 73.183 107.982 1.00 114.03 182 ARG A CA 1
ATOM 3228 C C . ARG E 2 70 ? 108.736 73.494 106.647 1.00 114.65 182 ARG A C 1
ATOM 3229 O O . ARG E 2 70 ? 109.374 73.511 105.609 1.00 119.22 182 ARG A O 1
ATOM 3237 N N . GLU E 2 71 ? 107.431 73.760 106.685 1.00 114.51 183 GLU A N 1
ATOM 3238 C CA . GLU E 2 71 ? 106.644 74.024 105.491 1.00 121.91 183 GLU A CA 1
ATOM 3239 C C . GLU E 2 71 ? 106.598 75.525 105.175 1.00 124.74 183 GLU A C 1
ATOM 3240 O O . GLU E 2 71 ? 106.016 75.943 104.175 1.00 131.89 183 GLU A O 1
ATOM 3246 N N . SER E 2 72 ? 107.112 76.372 106.066 1.00 128.03 184 SER A N 1
ATOM 3247 C CA . SER E 2 72 ? 107.092 77.816 105.926 1.00 140.00 184 SER A CA 1
ATOM 3248 C C . SER E 2 72 ? 108.154 78.327 104.966 1.00 140.00 184 SER A C 1
ATOM 3249 O O . SER E 2 72 ? 107.817 78.907 103.938 1.00 140.00 184 SER A O 1
ATOM 3252 N N . GLN E 2 73 ? 109.422 78.073 105.299 1.00 140.00 185 GLN A N 1
ATOM 3253 C CA . GLN E 2 73 ? 110.530 78.570 104.495 1.00 140.00 185 GLN A CA 1
ATOM 3254 C C . GLN E 2 73 ? 111.441 77.446 104.001 1.00 140.00 185 GLN A C 1
ATOM 3255 O O . GLN E 2 73 ? 112.036 77.625 102.948 1.00 140.00 185 GLN A O 1
ATOM 3261 N N . SER E 2 74 ? 111.604 76.373 104.801 1.00 140.00 186 SER A N 1
ATOM 3262 C CA . SER E 2 74 ? 112.488 75.241 104.581 1.00 140.00 186 SER A CA 1
ATOM 3263 C C . SER E 2 74 ? 113.971 75.638 104.530 1.00 134.23 186 SER A C 1
ATOM 3264 O O . SER E 2 74 ? 114.818 74.832 104.141 1.00 140.00 186 SER A O 1
ATOM 3267 N N . TYR E 2 75 ? 114.283 76.876 104.927 1.00 109.91 187 TYR A N 1
ATOM 3268 C CA . TYR E 2 75 ? 115.637 77.371 104.799 1.00 102.54 187 TYR A CA 1
ATOM 3269 C C . TYR E 2 75 ? 116.152 77.708 106.187 1.00 100.24 187 TYR A C 1
ATOM 3270 O O . TYR E 2 75 ? 117.200 77.210 106.561 1.00 108.82 187 TYR A O 1
ATOM 3279 N N . LEU E 2 76 ? 115.330 78.445 106.937 1.00 90.35 188 LEU A N 1
ATOM 3280 C CA . LEU E 2 76 ? 115.691 78.822 108.288 1.00 82.98 188 LEU A CA 1
ATOM 3281 C C . LEU E 2 76 ? 115.593 77.603 109.192 1.00 71.85 188 LEU A C 1
ATOM 3282 O O . LEU E 2 76 ? 116.321 77.551 110.173 1.00 72.17 188 LEU A O 1
ATOM 3287 N N . VAL E 2 77 ? 114.762 76.617 108.823 1.00 74.30 189 VAL A N 1
ATOM 3288 C CA . VAL E 2 77 ? 114.576 75.423 109.631 1.00 86.69 189 VAL A CA 1
ATOM 3289 C C . VAL E 2 77 ? 115.866 74.598 109.652 1.00 87.03 189 VAL A C 1
ATOM 3290 O O . VAL E 2 77 ? 116.234 74.051 110.694 1.00 95.46 189 VAL A O 1
ATOM 3294 N N . GLU E 2 78 ? 116.569 74.534 108.516 1.00 87.94 190 GLU A N 1
ATOM 3295 C CA . GLU E 2 78 ? 117.843 73.831 108.488 1.00 97.16 190 GLU A CA 1
ATOM 3296 C C . GLU E 2 78 ? 118.920 74.686 109.149 1.00 95.86 190 GLU A C 1
ATOM 3297 O O . GLU E 2 78 ? 119.819 74.167 109.791 1.00 98.30 190 GLU A O 1
ATOM 3303 N N . ASP E 2 79 ? 118.828 75.999 108.941 1.00 94.55 191 ASP A N 1
ATOM 3304 C CA . ASP E 2 79 ? 119.843 76.938 109.386 1.00 95.60 191 ASP A CA 1
ATOM 3305 C C . ASP E 2 79 ? 119.846 77.069 110.900 1.00 88.04 191 ASP A C 1
ATOM 3306 O O . ASP E 2 79 ? 120.844 77.505 111.456 1.00 92.28 191 ASP A O 1
ATOM 3311 N N . LEU E 2 80 ? 118.731 76.731 111.536 1.00 79.83 192 LEU A N 1
ATOM 3312 C CA . LEU E 2 80 ? 118.649 76.781 112.983 1.00 76.08 192 LEU A CA 1
ATOM 3313 C C . LEU E 2 80 ? 118.975 75.417 113.585 1.00 74.45 192 LEU A C 1
ATOM 3314 O O . LEU E 2 80 ? 119.361 75.353 114.753 1.00 80.82 192 LEU A O 1
ATOM 3319 N N . GLU E 2 81 ? 118.838 74.344 112.796 1.00 68.94 193 GLU A N 1
ATOM 3320 C CA . GLU E 2 81 ? 119.279 73.018 113.207 1.00 68.71 193 GLU A CA 1
ATOM 3321 C C . GLU E 2 81 ? 120.809 72.991 113.279 1.00 67.96 193 GLU A C 1
ATOM 3322 O O . GLU E 2 81 ? 121.384 72.410 114.201 1.00 65.49 193 GLU A O 1
ATOM 3324 N N . ARG E 2 82 ? 121.455 73.661 112.310 1.00 68.93 194 ARG A N 1
ATOM 3325 C CA . ARG E 2 82 ? 122.903 73.779 112.248 1.00 70.57 194 ARG A CA 1
ATOM 3326 C C . ARG E 2 82 ? 123.352 74.711 113.379 1.00 72.29 194 ARG A C 1
AT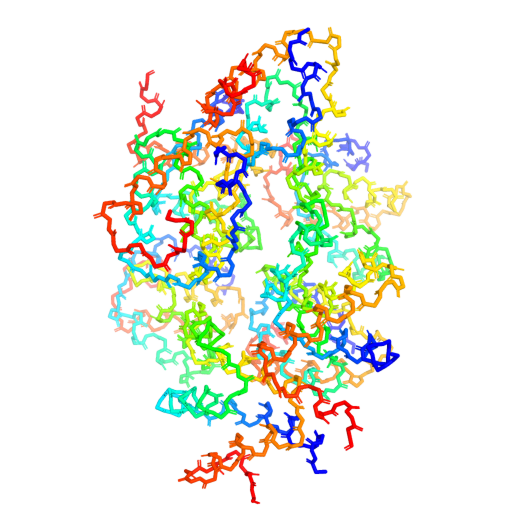OM 3327 O O . ARG E 2 82 ? 124.000 74.205 114.323 1.00 78.08 194 ARG A O 1
ATOM 3329 N N . HIS F 2 1 ? 124.025 120.778 117.780 1.00 140.00 113 HIS B N 1
ATOM 3330 C CA . HIS F 2 1 ? 123.889 120.478 116.330 1.00 140.00 113 HIS B CA 1
ATOM 3331 C C . HIS F 2 1 ? 122.702 121.252 115.786 1.00 140.00 113 HIS B C 1
ATOM 3332 O O . HIS F 2 1 ? 121.752 121.491 116.530 1.00 140.00 113 HIS B O 1
ATOM 3339 N N . PHE F 2 2 ? 122.764 121.633 114.494 1.00 140.00 114 PHE B N 1
ATOM 3340 C CA . PHE F 2 2 ? 121.603 122.230 113.853 1.00 140.00 114 PHE B CA 1
ATOM 3341 C C . PHE F 2 2 ? 120.484 121.200 113.857 1.00 140.00 114 PHE B C 1
ATOM 3342 O O . PHE F 2 2 ? 119.316 121.521 114.085 1.00 140.00 114 PHE B O 1
ATOM 3350 N N . ILE F 2 3 ? 120.813 119.932 113.586 1.00 134.81 115 ILE B N 1
ATOM 3351 C CA . ILE F 2 3 ? 119.758 118.929 113.487 1.00 125.65 115 ILE B CA 1
ATOM 3352 C C . ILE F 2 3 ? 118.893 118.897 114.758 1.00 118.21 115 ILE B C 1
ATOM 3353 O O . ILE F 2 3 ? 117.669 118.899 114.665 1.00 118.73 115 ILE B O 1
ATOM 3358 N N . ASP F 2 4 ? 119.552 118.994 115.924 1.00 124.45 116 ASP B N 1
ATOM 3359 C CA . ASP F 2 4 ? 118.836 118.993 117.193 1.00 134.20 116 ASP B CA 1
ATOM 3360 C C . ASP F 2 4 ? 117.958 120.235 117.310 1.00 128.18 116 ASP B C 1
ATOM 3361 O O . ASP F 2 4 ? 116.890 120.175 117.920 1.00 133.04 116 ASP B O 1
ATOM 3366 N N . GLN F 2 5 ? 118.417 121.336 116.708 1.00 118.93 117 GLN B N 1
ATOM 3367 C CA . GLN F 2 5 ? 117.682 122.594 116.708 1.00 119.55 117 GLN B CA 1
ATOM 3368 C C . GLN F 2 5 ? 116.434 122.442 115.837 1.00 115.45 117 GLN B C 1
ATOM 3369 O O . GLN F 2 5 ? 115.352 122.893 116.213 1.00 122.28 117 GLN B O 1
ATOM 3371 N N . HIS F 2 6 ? 116.603 121.792 114.678 1.00 98.75 118 HIS B N 1
ATOM 3372 C CA . HIS F 2 6 ? 115.629 121.873 113.602 1.00 88.71 118 HIS B CA 1
ATOM 3373 C C . HIS F 2 6 ? 114.831 120.588 113.416 1.00 76.62 118 HIS B C 1
ATOM 3374 O O . HIS F 2 6 ? 114.247 120.355 112.366 1.00 73.46 118 HIS B O 1
ATOM 3381 N N . ARG F 2 7 ? 114.834 119.727 114.432 1.00 72.13 119 ARG B N 1
ATOM 3382 C CA . ARG F 2 7 ? 114.175 118.435 114.337 1.00 68.38 119 ARG B CA 1
ATOM 3383 C C . ARG F 2 7 ? 112.676 118.612 114.153 1.00 66.84 119 ARG B C 1
ATOM 3384 O O . ARG F 2 7 ? 112.064 117.785 113.494 1.00 72.69 119 ARG B O 1
ATOM 3386 N N . ALA F 2 8 ? 112.094 119.692 114.694 1.00 68.28 120 ALA B N 1
ATOM 3387 C CA . ALA F 2 8 ? 110.674 119.981 114.557 1.00 72.53 120 ALA B CA 1
ATOM 3388 C C . ALA F 2 8 ? 110.286 120.232 113.102 1.00 70.01 120 ALA B C 1
ATOM 3389 O O . ALA F 2 8 ? 109.262 119.722 112.631 1.00 70.04 120 ALA B O 1
ATOM 3391 N N . ALA F 2 9 ? 111.153 120.955 112.382 1.00 66.53 121 ALA B N 1
ATOM 3392 C CA . ALA F 2 9 ? 111.060 121.080 110.932 1.00 64.18 121 ALA B CA 1
ATOM 3393 C C . ALA F 2 9 ? 111.174 119.701 110.300 1.00 58.39 121 ALA B C 1
ATOM 3394 O O . ALA F 2 9 ? 110.265 119.319 109.581 1.00 56.07 121 ALA B O 1
ATOM 3396 N N . LEU F 2 10 ? 112.230 118.952 110.670 1.00 58.06 122 LEU B N 1
ATOM 3397 C CA . LEU F 2 10 ? 112.498 117.680 110.019 1.00 62.59 122 LEU B CA 1
ATOM 3398 C C . LEU F 2 10 ? 111.305 116.718 110.081 1.00 64.09 122 LEU B C 1
ATOM 3399 O O . LEU F 2 10 ? 110.997 116.129 109.050 1.00 68.64 122 LEU B O 1
ATOM 3404 N N . ILE F 2 11 ? 110.639 116.636 111.248 1.00 64.65 123 ILE B N 1
ATOM 3405 C CA . ILE F 2 11 ? 109.536 115.689 111.381 1.00 64.62 123 ILE B CA 1
ATOM 3406 C C . ILE F 2 11 ? 108.423 116.057 110.405 1.00 61.47 123 ILE B C 1
ATOM 3407 O O . ILE F 2 11 ? 107.704 115.198 109.916 1.00 59.45 123 ILE B O 1
ATOM 3412 N N . ALA F 2 12 ? 108.313 117.348 110.092 1.00 63.43 124 ALA B N 1
ATOM 3413 C CA . ALA F 2 12 ? 107.185 117.795 109.293 1.00 69.24 124 ALA B CA 1
ATOM 3414 C C . ALA F 2 12 ? 107.587 118.038 107.841 1.00 68.61 124 ALA B C 1
ATOM 3415 O O . ALA F 2 12 ? 106.733 118.383 107.032 1.00 71.84 124 ALA B O 1
ATOM 3417 N N . ARG F 2 13 ? 108.864 117.825 107.496 1.00 65.15 125 ARG B N 1
ATOM 3418 C CA . ARG F 2 13 ? 109.368 118.324 106.227 1.00 65.59 125 ARG B CA 1
ATOM 3419 C C . ARG F 2 13 ? 109.856 117.185 105.337 1.00 61.38 125 ARG B C 1
ATOM 3420 O O . ARG F 2 13 ? 109.511 117.194 104.155 1.00 63.94 125 ARG B O 1
ATOM 3428 N N . VAL F 2 14 ? 110.663 116.256 105.871 1.00 58.72 126 VAL B N 1
ATOM 3429 C CA . VAL F 2 14 ? 111.494 115.406 105.028 1.00 58.98 126 VAL B CA 1
ATOM 3430 C C . VAL F 2 14 ? 110.656 114.226 104.538 1.00 51.84 126 VAL B C 1
ATOM 3431 O O . VAL F 2 14 ? 110.121 113.481 105.343 1.00 50.60 126 VAL B O 1
ATOM 3435 N N . THR F 2 15 ? 110.446 114.166 103.214 1.00 50.79 127 THR B N 1
ATOM 3436 C CA . THR F 2 15 ? 109.422 113.306 102.644 1.00 55.54 127 THR B CA 1
ATOM 3437 C C . THR F 2 15 ? 110.031 112.056 102.019 1.00 59.69 127 THR B C 1
ATOM 3438 O O . THR F 2 15 ? 109.403 111.444 101.158 1.00 64.54 127 THR B O 1
ATOM 3442 N N . ASN F 2 16 ? 111.264 111.705 102.407 1.00 60.24 128 ASN B N 1
ATOM 3443 C CA . ASN F 2 16 ? 111.959 110.524 101.927 1.00 58.75 128 ASN B CA 1
ATOM 3444 C C . ASN F 2 16 ? 112.519 109.745 103.112 1.00 55.89 128 ASN B C 1
ATOM 3445 O O . ASN F 2 16 ? 113.692 109.363 103.128 1.00 59.76 128 ASN B O 1
ATOM 3450 N N . VAL F 2 17 ? 111.654 109.476 104.097 1.00 56.31 129 VAL B N 1
ATOM 3451 C CA . VAL F 2 17 ? 112.049 108.849 105.346 1.00 61.77 129 VAL B CA 1
ATOM 3452 C C . VAL F 2 17 ? 112.656 107.477 105.051 1.00 60.75 129 VAL B C 1
ATOM 3453 O O . VAL F 2 17 ? 113.605 107.059 105.714 1.00 66.71 129 VAL B O 1
ATOM 3457 N N . GLU F 2 18 ? 112.125 106.807 104.018 1.00 56.45 130 GLU B N 1
ATOM 3458 C CA . GLU F 2 18 ? 112.514 105.452 103.662 1.00 57.96 130 GLU B CA 1
ATOM 3459 C C . GLU F 2 18 ? 113.970 105.409 103.206 1.00 55.07 130 GLU B C 1
ATOM 3460 O O . GLU F 2 18 ? 114.663 104.452 103.528 1.00 54.72 130 GLU B O 1
ATOM 3466 N N . TRP F 2 19 ? 114.416 106.397 102.415 1.00 58.28 131 TRP B N 1
ATOM 3467 C CA . TRP F 2 19 ? 115.804 106.447 101.975 1.00 62.51 131 TRP B CA 1
ATOM 3468 C C . TRP F 2 19 ? 116.714 106.597 103.185 1.00 63.70 131 TRP B C 1
ATOM 3469 O O . TRP F 2 19 ? 117.681 105.857 103.307 1.00 64.54 131 TRP B O 1
ATOM 3480 N N . LEU F 2 20 ? 116.396 107.556 104.065 1.00 72.29 132 LEU B N 1
ATOM 3481 C CA . LEU F 2 20 ? 117.164 107.774 105.274 1.00 80.86 132 LEU B CA 1
ATOM 3482 C C . LEU F 2 20 ? 117.207 106.484 106.077 1.00 84.56 132 LEU B C 1
ATOM 3483 O O . LEU F 2 20 ? 118.210 106.191 106.722 1.00 92.28 132 LEU B O 1
ATOM 3488 N N . LEU F 2 21 ? 116.107 105.734 106.038 1.00 88.80 133 LEU B N 1
ATOM 3489 C CA . LEU F 2 21 ? 115.998 104.518 106.824 1.00 97.18 133 LEU B CA 1
ATOM 3490 C C . LEU F 2 21 ? 117.046 103.508 106.366 1.00 91.56 133 LEU B C 1
ATOM 3491 O O . LEU F 2 21 ? 117.626 102.767 107.155 1.00 101.14 133 LEU B O 1
ATOM 3496 N N . ASP F 2 22 ? 117.335 103.537 105.070 1.00 82.61 134 ASP B N 1
ATOM 3497 C CA . ASP F 2 22 ? 118.275 102.618 104.452 1.00 84.65 134 ASP B CA 1
ATOM 3498 C C . ASP F 2 22 ? 119.659 102.852 105.042 1.00 77.60 134 ASP B C 1
ATOM 3499 O O . ASP F 2 22 ? 120.343 101.885 105.362 1.00 83.28 134 ASP B O 1
ATOM 3504 N N . ALA F 2 23 ? 120.071 104.121 105.132 1.00 67.93 135 ALA B N 1
ATOM 3505 C CA . ALA F 2 23 ? 121.419 104.437 105.583 1.00 62.87 135 ALA B CA 1
ATOM 3506 C C . ALA F 2 23 ? 121.571 104.068 107.057 1.00 55.48 135 ALA B C 1
ATOM 3507 O O . ALA F 2 23 ? 122.618 103.568 107.476 1.00 55.97 135 ALA B O 1
ATOM 3509 N N . LEU F 2 24 ? 120.507 104.236 107.824 1.00 54.02 136 LEU B N 1
ATOM 3510 C CA . LEU F 2 24 ? 120.614 104.025 109.249 1.00 58.09 136 LEU B CA 1
ATOM 3511 C C . LEU F 2 24 ? 120.549 102.551 109.595 1.00 58.84 136 LEU B C 1
ATOM 3512 O O . LEU F 2 24 ? 120.484 102.220 110.770 1.00 60.77 136 LEU B O 1
ATOM 3517 N N . TYR F 2 25 ? 120.537 101.649 108.615 1.00 60.92 137 TYR B N 1
ATOM 3518 C CA . TYR F 2 25 ? 120.343 100.245 108.945 1.00 65.79 137 TYR B CA 1
ATOM 3519 C C . TYR F 2 25 ? 121.527 99.639 109.659 1.00 65.68 137 TYR B C 1
ATOM 3520 O O . TYR F 2 25 ? 121.733 99.798 110.853 1.00 68.59 137 TYR B O 1
ATOM 3529 N N . GLY F 2 26 ? 122.293 98.845 108.899 1.00 70.26 138 GLY B N 1
ATOM 3530 C CA . GLY F 2 26 ? 123.468 98.144 109.379 1.00 78.24 138 GLY B CA 1
ATOM 3531 C C . GLY F 2 26 ? 124.451 99.016 110.157 1.00 78.94 138 GLY B C 1
ATOM 3532 O O . GLY F 2 26 ? 125.180 98.508 110.977 1.00 84.28 138 GLY B O 1
ATOM 3533 N N . LYS F 2 27 ? 124.338 100.338 109.988 1.00 73.85 139 LYS B N 1
ATOM 3534 C CA . LYS F 2 27 ? 125.288 101.273 110.557 1.00 74.30 139 LYS B CA 1
ATOM 3535 C C . LYS F 2 27 ? 124.815 101.848 111.895 1.00 72.36 139 LYS B C 1
ATOM 3536 O O . LYS F 2 27 ? 125.645 102.089 112.773 1.00 77.52 139 LYS B O 1
ATOM 3542 N N . VAL F 2 28 ? 123.493 101.976 112.068 1.00 69.84 140 VAL B N 1
ATOM 3543 C CA . VAL F 2 28 ? 122.968 102.649 113.254 1.00 71.35 140 VAL B CA 1
ATOM 3544 C C . VAL F 2 28 ? 122.004 101.777 114.066 1.00 73.67 140 VAL B C 1
ATOM 3545 O O . VAL F 2 28 ? 122.243 101.599 115.261 1.00 75.35 140 VAL B O 1
ATOM 3549 N N . LEU F 2 29 ? 120.902 101.329 113.467 1.00 84.38 141 LEU B N 1
ATOM 3550 C CA . LEU F 2 29 ? 119.847 100.678 114.261 1.00 91.14 141 LEU B CA 1
ATOM 3551 C C . LEU F 2 29 ? 119.660 99.188 113.955 1.00 91.38 141 LEU B C 1
ATOM 3552 O O . LEU F 2 29 ? 120.187 98.684 112.956 1.00 98.91 141 LEU B O 1
ATOM 3557 N N . THR F 2 30 ? 118.852 98.512 114.782 1.00 87.41 142 THR B N 1
ATOM 3558 C CA . THR F 2 30 ? 118.578 97.095 114.560 1.00 94.88 142 THR B CA 1
ATOM 3559 C C . THR F 2 30 ? 117.354 96.990 113.660 1.00 93.40 142 THR B C 1
ATOM 3560 O O . THR F 2 30 ? 116.377 97.664 113.963 1.00 91.04 142 THR B O 1
ATOM 3564 N N . ASP F 2 31 ? 117.304 96.085 112.676 1.00 90.46 143 ASP B N 1
ATOM 3565 C CA . ASP F 2 31 ? 116.227 96.074 111.697 1.00 86.67 143 ASP B CA 1
ATOM 3566 C C . ASP F 2 31 ? 114.845 95.969 112.330 1.00 85.09 143 ASP B C 1
ATOM 3567 O O . ASP F 2 31 ? 113.900 96.381 111.690 1.00 92.29 143 ASP B O 1
ATOM 3572 N N . GLU F 2 32 ? 114.715 95.397 113.533 1.00 85.20 144 GLU B N 1
ATOM 3573 C CA . GLU F 2 32 ? 113.381 95.479 114.126 1.00 94.13 144 GLU B CA 1
ATOM 3574 C C . GLU F 2 32 ? 112.898 96.938 114.094 1.00 93.58 144 GLU B C 1
ATOM 3575 O O . GLU F 2 32 ? 111.730 97.217 113.862 1.00 102.23 144 GLU B O 1
ATOM 3581 N N . GLN F 2 33 ? 113.828 97.863 114.340 1.00 85.54 145 GLN B N 1
ATOM 3582 C CA . GLN F 2 33 ? 113.591 99.290 114.363 1.00 83.84 145 GLN B CA 1
ATOM 3583 C C . GLN F 2 33 ? 113.234 99.791 112.976 1.00 74.69 145 GLN B C 1
ATOM 3584 O O . GLN F 2 33 ? 112.318 100.588 112.880 1.00 74.62 145 GLN B O 1
ATOM 3590 N N . TYR F 2 34 ? 113.857 99.267 111.930 1.00 66.74 146 TYR B N 1
ATOM 3591 C CA . TYR F 2 34 ? 113.517 99.549 110.539 1.00 60.97 146 TYR B CA 1
ATOM 3592 C C . TYR F 2 34 ? 112.028 99.341 110.286 1.00 57.91 146 TYR B C 1
ATOM 3593 O O . TYR F 2 34 ? 111.339 100.259 109.846 1.00 64.58 146 TYR B O 1
ATOM 3602 N N . GLN F 2 35 ? 111.562 98.125 110.590 1.00 55.03 147 GLN B N 1
ATOM 3603 C CA . GLN F 2 35 ? 110.173 97.759 110.338 1.00 60.44 147 GLN B CA 1
ATOM 3604 C C . GLN F 2 35 ? 109.230 98.644 111.151 1.00 62.02 147 GLN B C 1
ATOM 3605 O O . GLN F 2 35 ? 108.210 99.102 110.625 1.00 64.53 147 GLN B O 1
ATOM 3611 N N . ALA F 2 36 ? 109.610 98.901 112.409 1.00 62.34 148 ALA B N 1
ATOM 3612 C CA . ALA F 2 36 ? 108.834 99.723 113.321 1.00 66.23 148 ALA B CA 1
ATOM 3613 C C . ALA F 2 36 ? 108.580 101.105 112.722 1.00 69.36 148 ALA B C 1
ATOM 3614 O O . ALA F 2 36 ? 107.436 101.543 112.667 1.00 75.32 148 ALA B O 1
ATOM 3616 N N . VAL F 2 37 ? 109.647 101.759 112.248 1.00 63.77 149 VAL B N 1
ATOM 3617 C CA . VAL F 2 37 ? 109.575 103.108 111.700 1.00 56.75 149 VAL B CA 1
ATOM 3618 C C . VAL F 2 37 ? 108.726 103.098 110.430 1.00 53.22 149 VAL B C 1
ATOM 3619 O O . VAL F 2 37 ? 107.959 104.035 110.208 1.00 54.49 149 VAL B O 1
ATOM 3623 N N . ARG F 2 38 ? 108.838 102.020 109.629 1.00 48.09 150 ARG B N 1
ATOM 3624 C CA . ARG F 2 38 ? 108.145 101.929 108.361 1.00 48.10 150 ARG B CA 1
ATOM 3625 C C . ARG F 2 38 ? 106.639 101.784 108.562 1.00 47.30 150 ARG B C 1
ATOM 3626 O O . ARG F 2 38 ? 105.883 102.196 107.692 1.00 51.59 150 ARG B O 1
ATOM 3634 N N . ALA F 2 39 ? 106.241 101.226 109.701 1.00 45.80 151 ALA B N 1
ATOM 3635 C CA . ALA F 2 39 ? 104.852 100.845 109.941 1.00 50.02 151 ALA B CA 1
ATOM 3636 C C . ALA F 2 39 ? 103.787 101.961 109.982 1.00 51.43 151 ALA B C 1
ATOM 3637 O O . ALA F 2 39 ? 102.769 101.827 109.307 1.00 52.80 151 ALA B O 1
ATOM 3639 N N . GLU F 2 40 ? 103.965 103.029 110.761 1.00 53.23 152 GLU B N 1
ATOM 3640 C CA . GLU F 2 40 ? 103.015 104.112 110.898 1.00 53.92 152 GLU B CA 1
ATOM 3641 C C . GLU F 2 40 ? 102.781 104.840 109.573 1.00 51.99 152 GLU B C 1
ATOM 3642 O O . GLU F 2 40 ? 103.660 104.881 108.715 1.00 51.60 152 GLU B O 1
ATOM 3648 N N . PRO F 2 41 ? 101.543 105.300 109.312 1.00 56.58 153 PRO B N 1
ATOM 3649 C CA . PRO F 2 41 ? 101.114 105.738 107.984 1.00 59.78 153 PRO B CA 1
ATOM 3650 C C . PRO F 2 41 ? 101.819 106.958 107.401 1.00 56.39 153 PRO B C 1
ATOM 3651 O O . PRO F 2 41 ? 102.141 106.951 106.218 1.00 60.73 153 PRO B O 1
ATOM 3655 N N . THR F 2 42 ? 102.118 107.961 108.238 1.00 51.76 154 THR B N 1
ATOM 3656 C CA . THR F 2 42 ? 102.577 109.238 107.726 1.00 51.90 154 THR B CA 1
ATOM 3657 C C . THR F 2 42 ? 104.089 109.383 107.873 1.00 46.74 154 THR B C 1
ATOM 3658 O O . THR F 2 42 ? 104.686 108.886 108.828 1.00 47.68 154 THR B O 1
ATOM 3662 N N . ASN F 2 43 ? 104.661 110.120 106.920 1.00 45.24 155 ASN B N 1
ATOM 3663 C CA . ASN F 2 43 ? 106.065 110.479 106.931 1.00 46.87 155 ASN B CA 1
ATOM 3664 C C . ASN F 2 43 ? 106.432 111.245 108.197 1.00 48.46 155 ASN B C 1
ATOM 3665 O O . ASN F 2 43 ? 107.476 110.958 108.778 1.00 53.57 155 ASN B O 1
ATOM 3670 N N . PRO F 2 44 ? 105.653 112.257 108.658 1.00 49.56 156 PRO B N 1
ATOM 3671 C CA . PRO F 2 44 ? 105.856 112.844 109.983 1.00 52.99 156 PRO B CA 1
ATOM 3672 C C . PRO F 2 44 ? 105.920 111.874 111.163 1.00 54.28 156 PRO B C 1
ATOM 3673 O O . PRO F 2 44 ? 106.764 112.019 112.036 1.00 57.96 156 PRO B O 1
ATOM 3677 N N . SER F 2 45 ? 105.034 110.877 111.162 1.00 54.30 157 SER B N 1
ATOM 3678 C CA . SER F 2 45 ? 105.034 109.901 112.240 1.00 56.53 157 SER B CA 1
ATOM 3679 C C . SER F 2 45 ? 106.183 108.915 112.075 1.00 51.83 157 SER B C 1
ATOM 3680 O O . SER F 2 45 ? 106.692 108.404 113.074 1.00 54.61 157 SER B O 1
ATOM 3683 N N . LYS F 2 46 ? 106.590 108.677 110.821 1.00 51.27 158 LYS B N 1
ATOM 3684 C CA . LYS F 2 46 ? 107.695 107.779 110.516 1.00 58.27 158 LYS B CA 1
ATOM 3685 C C . LYS F 2 46 ? 108.994 108.363 111.060 1.00 70.69 158 LYS B C 1
ATOM 3686 O O . LYS F 2 46 ? 109.806 107.636 111.626 1.00 82.18 158 LYS B O 1
ATOM 3688 N N . MET F 2 47 ? 109.146 109.684 110.907 1.00 74.78 159 MET B N 1
ATOM 3689 C CA . MET F 2 47 ? 110.320 110.390 111.386 1.00 78.36 159 MET B CA 1
ATOM 3690 C C . MET F 2 47 ? 110.297 110.467 112.909 1.00 76.20 159 MET B C 1
ATOM 3691 O O . MET F 2 47 ? 111.356 110.434 113.542 1.00 82.30 159 MET B O 1
ATOM 3696 N N . ARG F 2 48 ? 109.085 110.570 113.469 1.00 73.87 160 ARG B N 1
ATOM 3697 C CA . ARG F 2 48 ? 108.901 110.702 114.902 1.00 76.54 160 ARG B CA 1
ATOM 3698 C C . ARG F 2 48 ? 109.398 109.447 115.603 1.00 74.31 160 ARG B C 1
ATOM 3699 O O . ARG F 2 48 ? 110.056 109.546 116.635 1.00 79.42 160 ARG B O 1
ATOM 3707 N N . LYS F 2 49 ? 109.097 108.282 115.022 1.00 72.29 161 LYS B N 1
ATOM 3708 C CA . LYS F 2 49 ? 109.538 107.017 115.583 1.00 73.98 161 LYS B CA 1
ATOM 3709 C C . LYS F 2 49 ? 111.030 106.832 115.348 1.00 68.50 161 LYS B C 1
ATOM 3710 O O . LYS F 2 49 ? 111.701 106.174 116.145 1.00 70.45 161 LYS B O 1
ATOM 3716 N N . LEU F 2 50 ? 111.540 107.425 114.259 1.00 64.77 162 LEU B N 1
ATOM 3717 C CA . LEU F 2 50 ? 112.948 107.308 113.918 1.00 71.61 162 LEU B CA 1
ATOM 3718 C C . LEU F 2 50 ? 113.807 108.032 114.944 1.00 75.34 162 LEU B C 1
ATOM 3719 O O . LEU F 2 50 ? 114.828 107.492 115.363 1.00 78.69 162 LEU B O 1
ATOM 3724 N N . PHE F 2 51 ? 113.365 109.230 115.339 1.00 76.24 163 PHE B N 1
ATOM 3725 C CA . PHE F 2 51 ? 114.146 110.054 116.240 1.00 75.53 163 PHE B CA 1
ATOM 3726 C C . PHE F 2 51 ? 114.074 109.537 117.671 1.00 77.05 163 PHE B C 1
ATOM 3727 O O . PHE F 2 51 ? 114.930 109.852 118.489 1.00 84.57 163 PHE B O 1
ATOM 3735 N N . SER F 2 52 ? 113.054 108.729 117.935 1.00 81.17 164 SER B N 1
ATOM 3736 C CA . SER F 2 52 ? 112.888 108.081 119.223 1.00 93.47 164 SER B CA 1
ATOM 3737 C C . SER F 2 52 ? 113.836 106.893 119.339 1.00 99.90 164 SER B C 1
ATOM 3738 O O . SER F 2 52 ? 114.159 106.495 120.464 1.00 105.36 164 SER B O 1
ATOM 3741 N N . PHE F 2 53 ? 114.294 106.381 118.186 1.00 102.89 165 PHE B N 1
ATOM 3742 C CA . PHE F 2 53 ? 115.267 105.299 118.241 1.00 111.39 165 PHE B CA 1
ATOM 3743 C C . PHE F 2 53 ? 116.682 105.855 118.252 1.00 111.18 165 PHE B C 1
ATOM 3744 O O . PHE F 2 53 ? 117.598 105.210 118.762 1.00 111.79 165 PHE B O 1
ATOM 3752 N N . THR F 2 54 ? 116.829 107.080 117.743 1.00 113.10 166 THR B N 1
ATOM 3753 C CA . THR F 2 54 ? 118.169 107.615 117.519 1.00 120.32 166 THR B CA 1
ATOM 3754 C C . THR F 2 54 ? 118.596 108.360 118.773 1.00 121.30 166 THR B C 1
ATOM 3755 O O . THR F 2 54 ? 117.944 109.339 119.111 1.00 123.43 166 THR B O 1
ATOM 3758 N N . PRO F 2 55 ? 119.666 107.940 119.497 1.00 132.06 167 PRO B N 1
ATOM 3759 C CA . PRO F 2 55 ? 120.111 108.660 120.691 1.00 140.00 167 PRO B CA 1
ATOM 3760 C C . PRO F 2 55 ? 120.700 110.033 120.367 1.00 140.00 167 PRO B C 1
ATOM 3761 O O . PRO F 2 55 ? 121.563 110.165 119.503 1.00 138.05 167 PRO B O 1
ATOM 3765 N N . ALA F 2 56 ? 120.181 111.057 121.053 1.00 140.00 168 ALA B N 1
ATOM 3766 C CA . ALA F 2 56 ? 120.644 112.421 120.860 1.00 140.00 168 ALA B CA 1
ATOM 3767 C C . ALA F 2 56 ? 122.113 112.587 121.244 1.00 140.00 168 ALA B C 1
ATOM 3768 O O . ALA F 2 56 ? 122.805 113.378 120.617 1.00 140.00 168 ALA B O 1
ATOM 3770 N N . GLY F 2 57 ? 122.576 111.805 122.232 1.00 140.00 169 GLY B N 1
ATOM 3771 C CA . GLY F 2 57 ? 123.945 111.861 122.717 1.00 140.00 169 GLY B CA 1
ATOM 3772 C C . GLY F 2 57 ? 124.933 111.124 121.813 1.00 140.00 169 GLY B C 1
ATOM 3773 O O . GLY F 2 57 ? 126.145 111.274 121.978 1.00 140.00 169 GLY B O 1
ATOM 3774 N N . ASN F 2 58 ? 124.396 110.340 120.858 1.00 140.00 170 ASN B N 1
ATOM 3775 C CA . ASN F 2 58 ? 125.220 109.604 119.916 1.00 140.00 170 ASN B CA 1
ATOM 3776 C C . ASN F 2 58 ? 125.501 110.545 118.753 1.00 140.00 170 ASN B C 1
ATOM 3777 O O . ASN F 2 58 ? 124.662 110.735 117.871 1.00 140.00 170 ASN B O 1
ATOM 3782 N N . TRP F 2 59 ? 126.648 111.223 118.836 1.00 140.00 171 TRP B N 1
ATOM 3783 C CA . TRP F 2 59 ? 126.999 112.239 117.852 1.00 140.00 171 TRP B CA 1
ATOM 3784 C C . TRP F 2 59 ? 127.400 111.590 116.531 1.00 140.00 171 TRP B C 1
ATOM 3785 O O . TRP F 2 59 ? 127.142 112.152 115.468 1.00 140.00 171 TRP B O 1
ATOM 3796 N N . THR F 2 60 ? 127.987 110.391 116.626 1.00 140.00 172 THR B N 1
ATOM 3797 C CA . THR F 2 60 ? 128.553 109.716 115.466 1.00 140.00 172 THR B CA 1
ATOM 3798 C C . THR F 2 60 ? 127.443 109.413 114.460 1.00 140.00 172 THR B C 1
ATOM 3799 O O . THR F 2 60 ? 127.559 109.746 113.286 1.00 140.00 172 THR B O 1
ATOM 3802 N N . CYS F 2 61 ? 126.369 108.772 114.951 1.00 140.00 173 CYS B N 1
ATOM 3803 C CA . CYS F 2 61 ? 125.234 108.381 114.128 1.00 140.00 173 CYS B CA 1
ATOM 3804 C C . CYS F 2 61 ? 124.562 109.612 113.521 1.00 134.93 173 CYS B C 1
ATOM 3805 O O . CYS F 2 61 ? 124.057 109.549 112.418 1.00 128.87 173 CYS B O 1
ATOM 3808 N N . LYS F 2 62 ? 124.514 110.702 114.293 1.00 133.63 174 LYS B N 1
ATOM 3809 C CA . LYS F 2 62 ? 123.975 111.976 113.859 1.00 137.47 174 LYS B CA 1
ATOM 3810 C C . LYS F 2 62 ? 124.733 112.504 112.643 1.00 135.90 174 LYS B C 1
ATOM 3811 O O . LYS F 2 62 ? 124.043 112.992 111.751 1.00 129.41 174 LYS B O 1
ATOM 3817 N N . ASP F 2 63 ? 126.063 112.377 112.580 1.00 140.00 175 ASP B N 1
ATOM 3818 C CA . ASP F 2 63 ? 126.838 112.827 111.434 1.00 140.00 175 ASP B CA 1
ATOM 3819 C C . ASP F 2 63 ? 126.454 112.083 110.148 1.00 140.00 175 ASP B C 1
ATOM 3820 O O . ASP F 2 63 ? 126.289 112.674 109.075 1.00 140.00 175 ASP B O 1
ATOM 3825 N N . LEU F 2 64 ? 126.297 110.766 110.286 1.00 140.00 176 LEU B N 1
ATOM 3826 C CA . LEU F 2 64 ? 125.934 109.915 109.158 1.00 140.00 176 LEU B CA 1
ATOM 3827 C C . LEU F 2 64 ? 124.523 110.258 108.689 1.00 134.09 176 LEU B C 1
ATOM 3828 O O . LEU F 2 64 ? 124.237 110.225 107.504 1.00 126.05 176 LEU B O 1
ATOM 3833 N N . LEU F 2 65 ? 123.646 110.587 109.642 1.00 133.17 177 LEU B N 1
ATOM 3834 C CA . LEU F 2 65 ? 122.278 110.989 109.361 1.00 140.00 177 LEU B CA 1
ATOM 3835 C C . LEU F 2 65 ? 122.276 112.292 108.557 1.00 140.00 177 LEU B C 1
ATOM 3836 O O . LEU F 2 65 ? 121.497 112.429 107.620 1.00 140.00 177 LEU B O 1
ATOM 3841 N N . LEU F 2 66 ? 123.156 113.236 108.923 1.00 140.00 178 LEU B N 1
ATOM 3842 C CA . LEU F 2 66 ? 123.243 114.516 108.234 1.00 135.80 178 LEU B CA 1
ATOM 3843 C C . LEU F 2 66 ? 123.694 114.309 106.795 1.00 119.00 178 LEU B C 1
ATOM 3844 O O . LEU F 2 66 ? 123.140 114.930 105.883 1.00 120.59 178 LEU B O 1
ATOM 3849 N N . GLN F 2 67 ? 124.698 113.444 106.614 1.00 107.77 179 GLN B N 1
ATOM 3850 C CA . GLN F 2 67 ? 125.200 113.137 105.283 1.00 107.82 179 GLN B CA 1
ATOM 3851 C C . GLN F 2 67 ? 124.085 112.476 104.465 1.00 95.34 179 GLN B C 1
ATOM 3852 O O . GLN F 2 67 ? 123.917 112.773 103.283 1.00 95.32 179 GLN B O 1
ATOM 3858 N N . ALA F 2 68 ? 123.309 111.616 105.127 1.00 90.79 180 ALA B N 1
ATOM 3859 C CA . ALA F 2 68 ? 122.170 110.958 104.511 1.00 92.98 180 ALA B CA 1
ATOM 3860 C C . ALA F 2 68 ? 121.148 111.996 104.066 1.00 89.01 180 ALA B C 1
ATOM 3861 O O . ALA F 2 68 ? 120.658 111.913 102.953 1.00 93.36 180 ALA B O 1
ATOM 3863 N N . LEU F 2 69 ? 120.882 112.988 104.922 1.00 88.02 181 LEU B N 1
ATOM 3864 C CA . LEU F 2 69 ? 119.943 114.059 104.616 1.00 94.32 181 LEU B CA 1
ATOM 3865 C C . LEU F 2 69 ? 120.452 114.858 103.417 1.00 90.93 181 LEU B C 1
ATOM 3866 O O . LEU F 2 69 ? 119.664 115.219 102.541 1.00 86.75 181 LEU B O 1
ATOM 3871 N N . ARG F 2 70 ? 121.769 115.100 103.382 1.00 95.34 182 ARG B N 1
ATOM 3872 C CA . ARG F 2 70 ? 122.382 115.855 102.304 1.00 95.01 182 ARG B CA 1
ATOM 3873 C C . ARG F 2 70 ? 122.259 115.086 100.989 1.00 89.96 182 ARG B C 1
ATOM 3874 O O . ARG F 2 70 ? 122.067 115.696 99.936 1.00 93.04 182 ARG B O 1
ATOM 3882 N N . GLU F 2 71 ? 122.342 113.750 101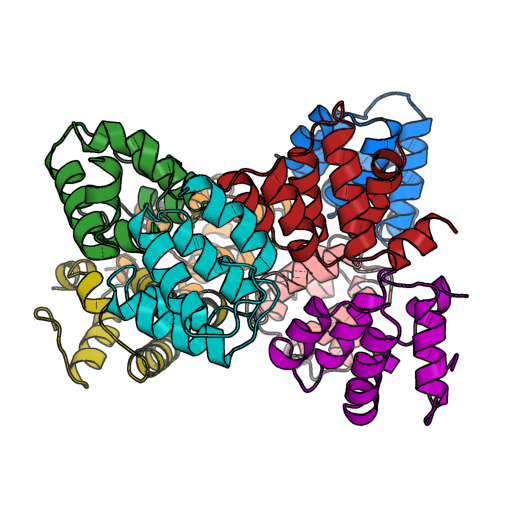.061 1.00 92.18 183 GLU B N 1
ATOM 3883 C CA . GLU F 2 71 ? 122.331 112.938 99.856 1.00 101.55 183 GLU B CA 1
ATOM 3884 C C . GLU F 2 71 ? 120.909 112.524 99.475 1.00 102.06 183 GLU B C 1
ATOM 3885 O O . GLU F 2 71 ? 120.681 112.133 98.334 1.00 104.02 183 GLU B O 1
ATOM 3891 N N . SER F 2 72 ? 119.965 112.682 100.407 1.00 111.95 184 SER B N 1
ATOM 3892 C CA . SER F 2 72 ? 118.600 112.226 100.181 1.00 126.51 184 SER B CA 1
ATOM 3893 C C . SER F 2 72 ? 117.773 113.241 99.411 1.00 125.16 184 SER B C 1
ATOM 3894 O O . SER F 2 72 ? 117.277 112.911 98.335 1.00 128.18 184 SER B O 1
ATOM 3897 N N . GLN F 2 73 ? 117.654 114.458 99.968 1.00 123.14 185 GLN B N 1
ATOM 3898 C CA . GLN F 2 73 ? 116.782 115.458 99.376 1.00 125.39 185 GLN B CA 1
ATOM 3899 C C . GLN F 2 73 ? 117.502 116.724 98.893 1.00 128.91 185 GLN B C 1
ATOM 3900 O O . GLN F 2 73 ? 117.052 117.278 97.903 1.00 138.30 185 GLN B O 1
ATOM 3906 N N . SER F 2 74 ? 118.617 117.099 99.539 1.00 122.62 186 SER B N 1
ATOM 3907 C CA . SER F 2 74 ? 119.706 117.885 98.961 1.00 118.93 186 SER B CA 1
ATOM 3908 C C . SER F 2 74 ? 119.328 119.338 98.703 1.00 105.26 186 SER B C 1
ATOM 3909 O O . SER F 2 74 ? 120.116 120.059 98.107 1.00 107.73 186 SER B O 1
ATOM 3912 N N . TYR F 2 75 ? 118.117 119.745 99.077 1.00 92.63 187 TYR B N 1
ATOM 3913 C CA . TYR F 2 75 ? 117.656 121.107 98.879 1.00 90.83 187 TYR B CA 1
ATOM 3914 C C . TYR F 2 75 ? 117.121 121.652 100.190 1.00 88.92 187 TYR B C 1
ATOM 3915 O O . TYR F 2 75 ? 117.254 122.848 100.473 1.00 97.75 187 TYR B O 1
ATOM 3924 N N . LEU F 2 76 ? 116.486 120.777 100.979 1.00 84.26 188 LEU B N 1
ATOM 3925 C CA . LEU F 2 76 ? 115.899 121.132 102.253 1.00 86.98 188 LEU B CA 1
ATOM 3926 C C . LEU F 2 76 ? 117.019 121.476 103.231 1.00 87.11 188 LEU B C 1
ATOM 3927 O O . LEU F 2 76 ? 116.831 122.319 104.100 1.00 91.69 188 LEU B O 1
ATOM 3932 N N . VAL F 2 77 ? 118.170 120.820 103.084 1.00 88.86 189 VAL B N 1
ATOM 3933 C CA . VAL F 2 77 ? 119.285 120.994 104.004 1.00 100.12 189 VAL B CA 1
ATOM 3934 C C . VAL F 2 77 ? 119.857 122.406 103.863 1.00 100.99 189 VAL B C 1
ATOM 3935 O O . VAL F 2 77 ? 120.217 123.037 104.857 1.00 110.62 189 VAL B O 1
ATOM 3939 N N . GLU F 2 78 ? 119.920 122.901 102.616 1.00 96.45 190 GLU B N 1
ATOM 3940 C CA . GLU F 2 78 ? 120.406 124.244 102.359 1.00 99.14 190 GLU B CA 1
ATOM 3941 C C . GLU F 2 78 ? 119.362 125.266 102.798 1.00 95.72 190 GLU B C 1
ATOM 3942 O O . GLU F 2 78 ? 119.739 126.331 103.284 1.00 101.55 190 GLU B O 1
ATOM 3948 N N . ASP F 2 79 ? 118.065 124.927 102.676 1.00 90.84 191 ASP B N 1
ATOM 3949 C CA . ASP F 2 79 ? 117.023 125.829 103.133 1.00 91.63 191 ASP B CA 1
ATOM 3950 C C . ASP F 2 79 ? 116.988 125.877 104.665 1.00 86.16 191 ASP B C 1
ATOM 3951 O O . ASP F 2 79 ? 116.497 126.828 105.260 1.00 89.55 191 ASP B O 1
ATOM 3956 N N . LEU F 2 80 ? 117.550 124.846 105.308 1.00 88.23 192 LEU B N 1
ATOM 3957 C CA . LEU F 2 80 ? 117.647 124.826 106.754 1.00 97.30 192 LEU B CA 1
ATOM 3958 C C . LEU F 2 80 ? 118.875 125.596 107.234 1.00 102.27 192 LEU B C 1
ATOM 3959 O O . LEU F 2 80 ? 118.863 126.120 108.341 1.00 111.54 192 LEU B O 1
ATOM 3964 N N . GLU F 2 81 ? 119.909 125.666 106.388 1.00 98.49 193 GLU B N 1
ATOM 3965 C CA . GLU F 2 81 ? 121.089 126.468 106.668 1.00 99.42 193 GLU B CA 1
ATOM 3966 C C . GLU F 2 81 ? 120.720 127.947 106.585 1.00 96.62 193 GLU B C 1
ATOM 3967 O O . GLU F 2 81 ? 121.196 128.734 107.395 1.00 99.06 193 GLU B O 1
ATOM 3973 N N . ARG F 2 82 ? 119.853 128.295 105.619 1.00 92.79 194 ARG B N 1
ATOM 3974 C CA . ARG F 2 82 ? 119.367 129.649 105.420 1.00 90.51 194 ARG B CA 1
ATOM 3975 C C . ARG F 2 82 ? 118.463 130.032 106.599 1.00 78.99 194 ARG B C 1
ATOM 3976 O O . ARG F 2 82 ? 118.879 130.891 107.409 1.00 77.12 194 ARG B O 1
ATOM 3984 N N . HIS G 2 1 ? 73.387 122.573 110.870 1.00 140.00 113 HIS C N 1
ATOM 3985 C CA . HIS G 2 1 ? 73.011 121.348 111.631 1.00 140.00 113 HIS C CA 1
ATOM 3986 C C . HIS G 2 1 ? 72.714 120.196 110.680 1.00 140.00 113 HIS C C 1
ATOM 3987 O O . HIS G 2 1 ? 72.876 119.025 111.023 1.00 140.00 113 HIS C O 1
ATOM 3994 N N . PHE G 2 2 ? 72.368 120.558 109.437 1.00 140.00 114 PHE C N 1
ATOM 3995 C CA . PHE G 2 2 ? 72.271 119.667 108.281 1.00 140.00 114 PHE C CA 1
ATOM 3996 C C . PHE G 2 2 ? 73.519 118.795 108.189 1.00 140.00 114 PHE C C 1
ATOM 3997 O O . PHE G 2 2 ? 73.431 117.596 107.961 1.00 140.00 114 PHE C O 1
ATOM 4005 N N . ILE G 2 3 ? 74.666 119.440 108.400 1.00 140.00 115 ILE C N 1
ATOM 4006 C CA . ILE G 2 3 ? 75.974 118.829 108.272 1.00 140.00 115 ILE C CA 1
ATOM 4007 C C . ILE G 2 3 ? 76.112 117.692 109.281 1.00 136.99 115 ILE C C 1
ATOM 4008 O O . ILE G 2 3 ? 76.558 116.622 108.895 1.00 135.52 115 ILE C O 1
ATOM 4013 N N . ASP G 2 4 ? 75.721 117.911 110.550 1.00 128.76 116 ASP C N 1
ATOM 4014 C CA . ASP G 2 4 ? 75.882 116.907 111.590 1.00 127.99 116 ASP C CA 1
ATOM 4015 C C . ASP G 2 4 ? 75.058 115.664 111.280 1.00 120.30 116 ASP C C 1
ATOM 4016 O O . ASP G 2 4 ? 75.471 114.536 111.579 1.00 121.91 116 ASP C O 1
ATOM 4021 N N . GLN G 2 5 ? 73.899 115.912 110.648 1.00 119.90 117 GLN C N 1
ATOM 4022 C CA . GLN G 2 5 ? 72.958 114.871 110.267 1.00 135.81 117 GLN C CA 1
ATOM 4023 C C . GLN G 2 5 ? 73.572 114.014 109.165 1.00 130.26 117 GLN C C 1
ATOM 4024 O O . GLN G 2 5 ? 73.488 112.786 109.190 1.00 126.93 117 GLN C O 1
ATOM 4030 N N . HIS G 2 6 ? 74.252 114.682 108.225 1.00 136.28 118 HIS C N 1
ATOM 4031 C CA . HIS G 2 6 ? 75.057 114.020 107.220 1.00 140.00 118 HIS C CA 1
ATOM 4032 C C . HIS G 2 6 ? 76.532 113.908 107.617 1.00 140.00 118 HIS C C 1
ATOM 4033 O O . HIS G 2 6 ? 77.228 113.177 106.928 1.00 140.00 118 HIS C O 1
ATOM 4040 N N . ARG G 2 7 ? 76.889 114.269 108.862 1.00 140.00 119 ARG C N 1
ATOM 4041 C CA . ARG G 2 7 ? 78.096 113.732 109.487 1.00 117.62 119 ARG C CA 1
ATOM 4042 C C . ARG G 2 7 ? 77.999 112.207 109.609 1.00 88.62 119 ARG C C 1
ATOM 4043 O O . ARG G 2 7 ? 79.032 111.540 109.520 1.00 88.95 119 ARG C O 1
ATOM 4051 N N . ALA G 2 8 ? 76.782 111.700 109.834 1.00 68.62 120 ALA C N 1
ATOM 4052 C CA . ALA G 2 8 ? 76.580 110.260 109.946 1.00 61.55 120 ALA C CA 1
ATOM 4053 C C . ALA G 2 8 ? 76.481 109.649 108.551 1.00 57.16 120 ALA C C 1
ATOM 4054 O O . ALA G 2 8 ? 77.031 108.577 108.306 1.00 56.39 120 ALA C O 1
ATOM 4056 N N . ALA G 2 9 ? 75.724 110.330 107.682 1.00 59.28 121 ALA C N 1
ATOM 4057 C CA . ALA G 2 9 ? 75.394 109.825 106.372 1.00 60.52 121 ALA C CA 1
ATOM 4058 C C . ALA G 2 9 ? 76.655 109.671 105.542 1.00 60.16 121 ALA C C 1
ATOM 4059 O O . ALA G 2 9 ? 76.971 108.584 105.079 1.00 61.06 121 ALA C O 1
ATOM 4061 N N . LEU G 2 10 ? 77.418 110.738 105.411 1.00 65.72 122 LEU C N 1
ATOM 4062 C CA . LEU G 2 10 ? 78.553 110.804 104.511 1.00 78.28 122 LEU C CA 1
ATOM 4063 C C . LEU G 2 10 ? 79.659 109.853 104.949 1.00 75.93 122 LEU C C 1
ATOM 4064 O O . LEU G 2 10 ? 80.400 109.372 104.100 1.00 80.24 122 LEU C O 1
ATOM 4069 N N . ILE G 2 11 ? 79.814 109.599 106.255 1.00 70.87 123 ILE C N 1
ATOM 4070 C CA . ILE G 2 11 ? 80.796 108.614 106.693 1.00 67.27 123 ILE C CA 1
ATOM 4071 C C . ILE G 2 11 ? 80.474 107.247 106.101 1.00 62.47 123 ILE C C 1
ATOM 4072 O O . ILE G 2 11 ? 81.383 106.457 105.896 1.00 59.26 123 ILE C O 1
ATOM 4077 N N . ALA G 2 12 ? 79.206 106.999 105.772 1.00 71.80 124 ALA C N 1
ATOM 4078 C CA . ALA G 2 12 ? 78.860 105.723 105.156 1.00 83.61 124 ALA C CA 1
ATOM 4079 C C . ALA G 2 12 ? 78.545 105.868 103.665 1.00 84.31 124 ALA C C 1
ATOM 4080 O O . ALA G 2 12 ? 78.311 104.844 103.025 1.00 93.23 124 ALA C O 1
ATOM 4082 N N . ARG G 2 13 ? 78.633 107.084 103.097 1.00 73.91 125 ARG C N 1
ATOM 4083 C CA . ARG G 2 13 ? 78.214 107.279 101.706 1.00 74.32 125 ARG C CA 1
ATOM 4084 C C . ARG G 2 13 ? 79.307 107.765 100.742 1.00 75.74 125 ARG C C 1
ATOM 4085 O O . ARG G 2 13 ? 79.675 107.027 99.834 1.00 80.38 125 ARG C O 1
ATOM 4093 N N . VAL G 2 14 ? 79.770 109.021 100.858 1.00 78.70 126 VAL C N 1
ATOM 4094 C CA . VAL G 2 14 ? 80.690 109.635 99.882 1.00 80.19 126 VAL C CA 1
ATOM 4095 C C . VAL G 2 14 ? 81.995 108.853 99.660 1.00 74.22 126 VAL C C 1
ATOM 4096 O O . VAL G 2 14 ? 82.430 108.146 100.560 1.00 75.22 126 VAL C O 1
ATOM 4100 N N . THR G 2 15 ? 82.536 108.885 98.432 1.00 75.69 127 THR C N 1
ATOM 4101 C CA . THR G 2 15 ? 83.712 108.111 98.061 1.00 88.21 127 THR C CA 1
ATOM 4102 C C . THR G 2 15 ? 84.795 108.977 97.404 1.00 84.19 127 THR C C 1
ATOM 4103 O O . THR G 2 15 ? 85.726 108.407 96.826 1.00 85.69 127 THR C O 1
ATOM 4107 N N . ASN G 2 16 ? 84.682 110.314 97.502 1.00 77.53 128 ASN C N 1
ATOM 4108 C CA . ASN G 2 16 ? 85.641 111.238 96.908 1.00 73.64 128 ASN C CA 1
ATOM 4109 C C . ASN G 2 16 ? 86.307 112.089 97.996 1.00 70.44 128 ASN C C 1
ATOM 4110 O O . ASN G 2 16 ? 86.294 113.311 97.902 1.00 76.72 128 ASN C O 1
ATOM 4115 N N . VAL G 2 17 ? 86.917 111.430 98.987 1.00 67.97 129 VAL C N 1
ATOM 4116 C CA . VAL G 2 17 ? 87.401 112.127 100.166 1.00 73.18 129 VAL C CA 1
ATOM 4117 C C . VAL G 2 17 ? 88.666 112.888 99.797 1.00 71.97 129 VAL C C 1
ATOM 4118 O O . VAL G 2 17 ? 88.890 113.998 100.281 1.00 75.67 129 VAL C O 1
ATOM 4122 N N . GLU G 2 18 ? 89.524 112.273 98.988 1.00 76.19 130 GLU C N 1
ATOM 4123 C CA . GLU G 2 18 ? 90.807 112.823 98.576 1.00 86.40 130 GLU C CA 1
ATOM 4124 C C . GLU G 2 18 ? 90.687 114.179 97.881 1.00 82.25 130 GLU C C 1
ATOM 4125 O O . GLU G 2 18 ? 91.620 114.952 97.980 1.00 86.16 130 GLU C O 1
ATOM 4131 N N . TRP G 2 19 ? 89.582 114.446 97.172 1.00 82.93 131 TRP C N 1
ATOM 4132 C CA . TRP G 2 19 ? 89.331 115.723 96.523 1.00 82.07 131 TRP C CA 1
ATOM 4133 C C . TRP G 2 19 ? 88.795 116.738 97.527 1.00 68.56 131 TRP C C 1
ATOM 4134 O O . TRP G 2 19 ? 89.274 117.861 97.550 1.00 69.39 131 TRP C O 1
ATOM 4145 N N . LEU G 2 20 ? 87.822 116.346 98.349 1.00 63.94 132 LEU C N 1
ATOM 4146 C CA . LEU G 2 20 ? 87.333 117.222 99.400 1.00 66.32 132 LEU C CA 1
ATOM 4147 C C . LEU G 2 20 ? 88.488 117.609 100.309 1.00 63.03 132 LEU C C 1
ATOM 4148 O O . LEU G 2 20 ? 88.502 118.697 100.870 1.00 66.17 132 LEU C O 1
ATOM 4153 N N . LEU G 2 21 ? 89.394 116.647 100.506 1.00 59.40 133 LEU C N 1
ATOM 4154 C CA . LEU G 2 21 ? 90.531 116.850 101.388 1.00 60.01 133 LEU C CA 1
ATOM 4155 C C . LEU G 2 21 ? 91.226 118.151 101.008 1.00 59.33 133 LEU C C 1
ATOM 4156 O O . LEU G 2 21 ? 91.650 118.874 101.911 1.00 68.36 133 LEU C O 1
ATOM 4161 N N . ASP G 2 22 ? 91.148 118.497 99.715 1.00 55.75 134 ASP C N 1
ATOM 4162 C CA . ASP G 2 22 ? 91.779 119.716 99.258 1.00 55.37 134 ASP C CA 1
ATOM 4163 C C . ASP G 2 22 ? 91.102 120.929 99.879 1.00 54.00 134 ASP C C 1
ATOM 4164 O O . ASP G 2 22 ? 91.796 121.822 100.412 1.00 57.29 134 ASP C O 1
ATOM 4166 N N . ALA G 2 23 ? 89.761 120.896 99.916 1.00 53.53 135 ALA C N 1
ATOM 4167 C CA . ALA G 2 23 ? 89.011 122.036 100.400 1.00 58.28 135 ALA C CA 1
ATOM 4168 C C . ALA G 2 23 ? 89.395 122.385 101.835 1.00 57.68 135 ALA C C 1
ATOM 4169 O O . ALA G 2 23 ? 89.043 123.453 102.281 1.00 62.18 135 ALA C O 1
ATOM 4171 N N . LEU G 2 24 ? 90.111 121.508 102.535 1.00 52.63 136 LEU C N 1
ATOM 4172 C CA . LEU G 2 24 ? 90.379 121.802 103.930 1.00 52.75 136 LEU C CA 1
ATOM 4173 C C . LEU G 2 24 ? 91.855 122.001 104.191 1.00 49.85 136 LEU C C 1
ATOM 4174 O O . LEU G 2 24 ? 92.159 122.495 105.266 1.00 56.00 136 LEU C O 1
ATOM 4179 N N . TYR G 2 25 ? 92.702 121.783 103.193 1.00 47.30 137 TYR C N 1
ATOM 4180 C CA . TYR G 2 25 ? 94.130 121.840 103.421 1.00 51.19 137 TYR C CA 1
ATOM 4181 C C . TYR G 2 25 ? 94.500 123.247 103.853 1.00 52.63 137 TYR C C 1
ATOM 4182 O O . TYR G 2 25 ? 94.122 124.207 103.194 1.00 54.47 137 TYR C O 1
ATOM 4191 N N . GLY G 2 26 ? 95.085 123.344 105.050 1.00 53.30 138 GLY C N 1
ATOM 4192 C CA . GLY G 2 26 ? 95.521 124.632 105.581 1.00 50.09 138 GLY C CA 1
ATOM 4193 C C . GLY G 2 26 ? 94.323 125.445 106.059 1.00 48.57 138 GLY C C 1
ATOM 4194 O O . GLY G 2 26 ? 94.407 126.059 107.140 1.00 50.96 138 GLY C O 1
ATOM 4195 N N . LYS G 2 27 ? 93.231 125.414 105.290 1.00 49.75 139 LYS C N 1
ATOM 4196 C CA . LYS G 2 27 ? 92.037 126.094 105.757 1.00 53.89 139 LYS C CA 1
ATOM 4197 C C . LYS G 2 27 ? 91.779 125.584 107.166 1.00 56.39 139 LYS C C 1
ATOM 4198 O O . LYS G 2 27 ? 91.679 126.356 108.105 1.00 63.02 139 LYS C O 1
ATOM 4204 N N . VAL G 2 28 ? 91.663 124.260 107.302 1.00 55.37 140 VAL C N 1
ATOM 4205 C CA . VAL G 2 28 ? 91.327 123.621 108.550 1.00 60.08 140 VAL C CA 1
ATOM 4206 C C . VAL G 2 28 ? 92.259 122.453 108.812 1.00 58.90 140 VAL C C 1
ATOM 4207 O O . VAL G 2 28 ? 92.480 122.118 109.964 1.00 65.95 140 VAL C O 1
ATOM 4211 N N . LEU G 2 29 ? 92.767 121.777 107.769 1.00 60.42 141 LEU C N 1
ATOM 4212 C CA . LEU G 2 29 ? 93.557 120.575 107.948 1.00 64.23 141 LEU C CA 1
ATOM 4213 C C . LEU G 2 29 ? 95.018 120.889 107.655 1.00 66.69 141 LEU C C 1
ATOM 4214 O O . LEU G 2 29 ? 95.352 121.251 106.537 1.00 70.51 141 LEU C O 1
ATOM 4219 N N . THR G 2 30 ? 95.870 120.754 108.684 1.00 77.25 142 THR C N 1
ATOM 4220 C CA . THR G 2 30 ? 97.309 120.840 108.486 1.00 95.00 142 THR C CA 1
ATOM 4221 C C . THR G 2 30 ? 97.809 119.496 107.959 1.00 101.90 142 THR C C 1
ATOM 4222 O O . THR G 2 30 ? 97.025 118.575 107.816 1.00 107.95 142 THR C O 1
ATOM 4226 N N . ASP G 2 31 ? 99.106 119.406 107.658 1.00 105.99 143 ASP C N 1
ATOM 4227 C CA . ASP G 2 31 ? 99.680 118.225 107.035 1.00 112.67 143 ASP C CA 1
ATOM 4228 C C . ASP G 2 31 ? 99.583 117.010 107.946 1.00 110.94 143 ASP C C 1
ATOM 4229 O O . ASP G 2 31 ? 99.450 115.890 107.448 1.00 116.71 143 ASP C O 1
ATOM 4234 N N . GLU G 2 32 ? 99.638 117.228 109.272 1.00 110.65 144 GLU C N 1
ATOM 4235 C CA . GLU G 2 32 ? 99.519 116.147 110.230 1.00 119.99 144 GLU C CA 1
ATO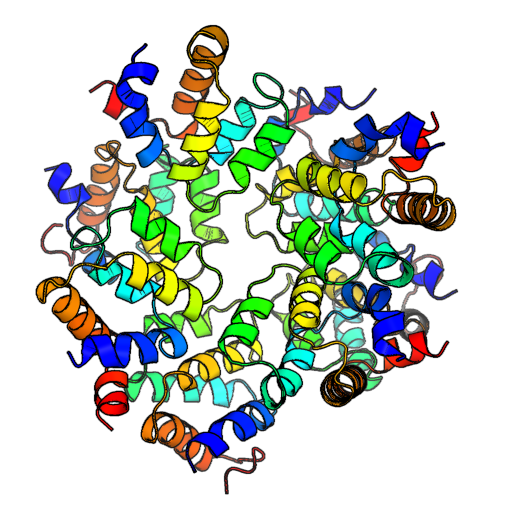M 4236 C C . GLU G 2 32 ? 98.158 115.470 110.101 1.00 115.28 144 GLU C C 1
ATOM 4237 O O . GLU G 2 32 ? 98.076 114.251 110.207 1.00 121.86 144 GLU C O 1
ATOM 4243 N N . GLN G 2 33 ? 97.108 116.257 109.860 1.00 112.34 145 GLN C N 1
ATOM 4244 C CA . GLN G 2 33 ? 95.774 115.719 109.649 1.00 116.61 145 GLN C CA 1
ATOM 4245 C C . GLN G 2 33 ? 95.730 115.031 108.278 1.00 103.68 145 GLN C C 1
ATOM 4246 O O . GLN G 2 33 ? 95.184 113.947 108.141 1.00 104.74 145 GLN C O 1
ATOM 4252 N N . TYR G 2 34 ? 96.209 115.761 107.260 1.00 87.39 146 TYR C N 1
ATOM 4253 C CA . TYR G 2 34 ? 96.036 115.422 105.860 1.00 77.54 146 TYR C CA 1
ATOM 4254 C C . TYR G 2 34 ? 96.571 114.030 105.590 1.00 79.80 146 TYR C C 1
ATOM 4255 O O . TYR G 2 34 ? 95.830 113.183 105.080 1.00 92.20 146 TYR C O 1
ATOM 4264 N N . GLN G 2 35 ? 97.828 113.797 105.954 1.00 75.74 147 GLN C N 1
ATOM 4265 C CA . GLN G 2 35 ? 98.499 112.535 105.661 1.00 74.95 147 GLN C CA 1
ATOM 4266 C C . GLN G 2 35 ? 97.786 111.393 106.386 1.00 71.04 147 GLN C C 1
ATOM 4267 O O . GLN G 2 35 ? 97.566 110.329 105.802 1.00 72.59 147 GLN C O 1
ATOM 4273 N N . ALA G 2 36 ? 97.389 111.649 107.642 1.00 66.51 148 ALA C N 1
ATOM 4274 C CA . ALA G 2 36 ? 96.714 110.675 108.480 1.00 68.22 148 ALA C CA 1
ATOM 4275 C C . ALA G 2 36 ? 95.441 110.184 107.801 1.00 68.43 148 ALA C C 1
ATOM 4276 O O . ALA G 2 36 ? 95.249 108.975 107.668 1.00 77.32 148 ALA C O 1
ATOM 4278 N N . VAL G 2 37 ? 94.610 111.126 107.337 1.00 66.86 149 VAL C N 1
ATOM 4279 C CA . VAL G 2 37 ? 93.330 110.808 106.724 1.00 71.52 149 VAL C CA 1
ATOM 4280 C C . VAL G 2 37 ? 93.554 110.053 105.417 1.00 68.94 149 VAL C C 1
ATOM 4281 O O . VAL G 2 37 ? 92.801 109.131 105.122 1.00 75.05 149 VAL C O 1
ATOM 4285 N N . ARG G 2 38 ? 94.612 110.413 104.680 1.00 56.63 150 ARG C N 1
ATOM 4286 C CA . ARG G 2 38 ? 94.895 109.828 103.377 1.00 50.85 150 ARG C CA 1
ATOM 4287 C C . ARG G 2 38 ? 95.332 108.374 103.525 1.00 48.22 150 ARG C C 1
ATOM 4288 O O . ARG G 2 38 ? 95.068 107.550 102.640 1.00 50.91 150 ARG C O 1
ATOM 4296 N N . ALA G 2 39 ? 95.936 108.038 104.674 1.00 48.78 151 ALA C N 1
ATOM 4297 C CA . ALA G 2 39 ? 96.570 106.744 104.864 1.00 52.50 151 ALA C CA 1
ATOM 4298 C C . ALA G 2 39 ? 95.517 105.669 105.126 1.00 53.07 151 ALA C C 1
ATOM 4299 O O . ALA G 2 39 ? 95.846 104.490 105.167 1.00 54.73 151 ALA C O 1
ATOM 4301 N N . GLU G 2 40 ? 94.269 106.082 105.379 1.00 56.99 152 GLU C N 1
ATOM 4302 C CA . GLU G 2 40 ? 93.206 105.157 105.721 1.00 64.07 152 GLU C CA 1
ATOM 4303 C C . GLU G 2 40 ? 92.735 104.393 104.484 1.00 61.71 152 GLU C C 1
ATOM 4304 O O . GLU G 2 40 ? 92.564 104.969 103.406 1.00 63.23 152 GLU C O 1
ATOM 4310 N N . PRO G 2 41 ? 92.495 103.068 104.617 1.00 60.65 153 PRO C N 1
ATOM 4311 C CA . PRO G 2 41 ? 92.266 102.200 103.461 1.00 62.58 153 PRO C CA 1
ATOM 4312 C C . PRO G 2 41 ? 90.971 102.444 102.697 1.00 63.83 153 PRO C C 1
ATOM 4313 O O . PRO G 2 41 ? 90.968 102.441 101.471 1.00 69.93 153 PRO C O 1
ATOM 4317 N N . THR G 2 42 ? 89.874 102.665 103.427 1.00 59.60 154 THR C N 1
ATOM 4318 C CA . THR G 2 42 ? 88.557 102.797 102.826 1.00 57.06 154 THR C CA 1
ATOM 4319 C C . THR G 2 42 ? 88.118 104.253 102.908 1.00 50.46 154 THR C C 1
ATOM 4320 O O . THR G 2 42 ? 88.453 104.950 103.865 1.00 50.75 154 THR C O 1
ATOM 4324 N N . ASN G 2 43 ? 87.288 104.658 101.943 1.00 46.95 155 ASN C N 1
ATOM 4325 C CA . ASN G 2 43 ? 86.682 105.977 101.921 1.00 45.48 155 ASN C CA 1
ATOM 4326 C C . ASN G 2 43 ? 85.829 106.207 103.167 1.00 42.92 155 ASN C C 1
ATOM 4327 O O . ASN G 2 43 ? 85.900 107.296 103.741 1.00 45.49 155 ASN C O 1
ATOM 4332 N N . PRO G 2 44 ? 84.970 105.256 103.618 1.00 40.71 156 PRO C N 1
ATOM 4333 C CA . PRO G 2 44 ? 84.324 105.360 104.925 1.00 39.30 156 PRO C CA 1
ATOM 4334 C C . PRO G 2 44 ? 85.239 105.612 106.121 1.00 37.12 156 PRO C C 1
ATOM 4335 O O . PRO G 2 44 ? 84.916 106.422 106.986 1.00 38.51 156 PRO C O 1
ATOM 4339 N N . SER G 2 45 ? 86.379 104.924 106.157 1.00 36.59 157 SER C N 1
ATOM 4340 C CA . SER G 2 45 ? 87.312 105.108 107.254 1.00 38.68 157 SER C CA 1
ATOM 4341 C C . SER G 2 45 ? 88.071 106.417 107.092 1.00 40.09 157 SER C C 1
ATOM 4342 O O . SER G 2 45 ? 88.468 107.010 108.091 1.00 41.47 157 SER C O 1
ATOM 4345 N N . LYS G 2 46 ? 88.255 106.860 105.842 1.00 45.88 158 LYS C N 1
ATOM 4346 C CA . LYS G 2 46 ? 88.944 108.109 105.548 1.00 51.90 158 LYS C CA 1
ATOM 4347 C C . LYS G 2 46 ? 88.118 109.276 106.062 1.00 58.83 158 LYS C C 1
ATOM 4348 O O . LYS G 2 46 ? 88.683 110.211 106.634 1.00 68.14 158 LYS C O 1
ATOM 4354 N N . MET G 2 47 ? 86.793 109.183 105.884 1.00 60.57 159 MET C N 1
ATOM 4355 C CA . MET G 2 47 ? 85.876 110.205 106.354 1.00 62.77 159 MET C CA 1
ATOM 4356 C C . MET G 2 47 ? 85.791 110.175 107.872 1.00 59.69 159 MET C C 1
ATOM 4357 O O . MET G 2 47 ? 85.641 111.229 108.493 1.00 65.28 159 MET C O 1
ATOM 4362 N N . ARG G 2 48 ? 85.889 108.965 108.435 1.00 56.36 160 ARG C N 1
ATOM 4363 C CA . ARG G 2 48 ? 85.762 108.760 109.864 1.00 61.36 160 ARG C CA 1
ATOM 4364 C C . ARG G 2 48 ? 86.897 109.475 110.586 1.00 60.09 160 ARG C C 1
ATOM 4365 O O . ARG G 2 48 ? 86.662 110.106 111.617 1.00 66.91 160 ARG C O 1
ATOM 4373 N N . LYS G 2 49 ? 88.114 109.371 110.034 1.00 55.16 161 LYS C N 1
ATOM 4374 C CA . LYS G 2 49 ? 89.272 110.030 110.619 1.00 52.08 161 LYS C CA 1
ATOM 4375 C C . LYS G 2 49 ? 89.192 111.533 110.380 1.00 46.96 161 LYS C C 1
ATOM 4376 O O . LYS G 2 49 ? 89.669 112.320 111.183 1.00 50.94 161 LYS C O 1
ATOM 4382 N N . LEU G 2 50 ? 88.570 111.896 109.261 1.00 46.44 162 LEU C N 1
ATOM 4383 C CA . LEU G 2 50 ? 88.539 113.268 108.803 1.00 50.99 162 LEU C CA 1
ATOM 4384 C C . LEU G 2 50 ? 87.623 114.068 109.704 1.00 50.94 162 LEU C C 1
ATOM 4385 O O . LEU G 2 50 ? 87.942 115.192 110.068 1.00 56.13 162 LEU C O 1
ATOM 4390 N N . PHE G 2 51 ? 86.475 113.481 110.050 1.00 50.75 163 PHE C N 1
ATOM 4391 C CA . PHE G 2 51 ? 85.458 114.186 110.810 1.00 54.34 163 PHE C CA 1
ATOM 4392 C C . PHE G 2 51 ? 85.859 114.243 112.277 1.00 55.94 163 PHE C C 1
ATOM 4393 O O . PHE G 2 51 ? 85.372 115.086 113.026 1.00 60.97 163 PHE C O 1
ATOM 4401 N N . SER G 2 52 ? 86.786 113.358 112.668 1.00 56.58 164 SER C N 1
ATOM 4402 C CA . SER G 2 52 ? 87.346 113.389 114.005 1.00 59.40 164 SER C CA 1
ATOM 4403 C C . SER G 2 52 ? 88.515 114.363 114.007 1.00 54.61 164 SER C C 1
ATOM 4404 O O . SER G 2 52 ? 89.230 114.512 114.989 1.00 55.29 164 SER C O 1
ATOM 4407 N N . PHE G 2 53 ? 88.803 114.928 112.850 1.00 57.82 165 PHE C N 1
ATOM 4408 C CA . PHE G 2 53 ? 89.858 115.909 112.729 1.00 68.73 165 PHE C CA 1
ATOM 4409 C C . PHE G 2 53 ? 89.235 117.266 112.479 1.00 74.15 165 PHE C C 1
ATOM 4410 O O . PHE G 2 53 ? 89.960 118.252 112.304 1.00 80.89 165 PHE C O 1
ATOM 4418 N N . THR G 2 54 ? 87.888 117.332 112.477 1.00 74.11 166 THR C N 1
ATOM 4419 C CA . THR G 2 54 ? 87.228 118.636 112.436 1.00 80.57 166 THR C CA 1
ATOM 4420 C C . THR G 2 54 ? 86.243 118.800 113.585 1.00 84.67 166 THR C C 1
ATOM 4421 O O . THR G 2 54 ? 85.056 118.984 113.320 1.00 81.00 166 THR C O 1
ATOM 4424 N N . PRO G 2 55 ? 86.645 118.682 114.868 1.00 102.55 167 PRO C N 1
ATOM 4425 C CA . PRO G 2 55 ? 85.685 118.676 115.978 1.00 111.00 167 PRO C CA 1
ATOM 4426 C C . PRO G 2 55 ? 85.227 120.107 116.257 1.00 106.94 167 PRO C C 1
ATOM 4427 O O . PRO G 2 55 ? 84.522 120.371 117.227 1.00 100.62 167 PRO C O 1
ATOM 4431 N N . ALA G 2 56 ? 85.700 121.035 115.417 1.00 116.60 168 ALA C N 1
ATOM 4432 C CA . ALA G 2 56 ? 85.351 122.429 115.594 1.00 131.46 168 ALA C CA 1
ATOM 4433 C C . ALA G 2 56 ? 83.881 122.622 115.227 1.00 130.08 168 ALA C C 1
ATOM 4434 O O . ALA G 2 56 ? 83.406 122.248 114.146 1.00 130.89 168 ALA C O 1
ATOM 4436 N N . GLY G 2 57 ? 83.178 123.299 116.139 1.00 131.47 169 GLY C N 1
ATOM 4437 C CA . GLY G 2 57 ? 81.784 123.694 115.964 1.00 140.00 169 GLY C CA 1
ATOM 4438 C C . GLY G 2 57 ? 81.598 124.889 115.025 1.00 140.00 169 GLY C C 1
ATOM 4439 O O . GLY G 2 57 ? 80.478 125.197 114.644 1.00 140.00 169 GLY C O 1
ATOM 4440 N N . ASN G 2 58 ? 82.704 125.540 114.671 1.00 140.00 170 ASN C N 1
ATOM 4441 C CA . ASN G 2 58 ? 82.752 126.604 113.687 1.00 140.00 170 ASN C CA 1
ATOM 4442 C C . ASN G 2 58 ? 81.993 126.259 112.410 1.00 140.00 170 ASN C C 1
ATOM 4443 O O . ASN G 2 58 ? 82.171 125.193 111.815 1.00 140.00 170 ASN C O 1
ATOM 4448 N N . TRP G 2 59 ? 81.122 127.192 112.038 1.00 140.00 171 TRP C N 1
ATOM 4449 C CA . TRP G 2 59 ? 80.268 127.029 110.874 1.00 140.00 171 TRP C CA 1
ATOM 4450 C C . TRP G 2 59 ? 81.072 127.141 109.585 1.00 140.00 171 TRP C C 1
ATOM 4451 O O . TRP G 2 59 ? 80.697 126.552 108.599 1.00 140.00 171 TRP C O 1
ATOM 4462 N N . THR G 2 60 ? 82.177 127.892 109.617 1.00 140.00 172 THR C N 1
ATOM 4463 C CA . THR G 2 60 ? 83.068 128.098 108.490 1.00 132.93 172 THR C CA 1
ATOM 4464 C C . THR G 2 60 ? 83.541 126.772 107.904 1.00 116.54 172 THR C C 1
ATOM 4465 O O . THR G 2 60 ? 83.369 126.555 106.713 1.00 121.06 172 THR C O 1
ATOM 4468 N N . CYS G 2 61 ? 84.107 125.892 108.738 1.00 106.80 173 CYS C N 1
ATOM 4469 C CA . CYS G 2 61 ? 84.636 124.605 108.301 1.00 106.58 173 CYS C CA 1
ATOM 4470 C C . CYS G 2 61 ? 83.520 123.731 107.726 1.00 100.22 173 CYS C C 1
ATOM 4471 O O . CYS G 2 61 ? 83.718 123.045 106.712 1.00 96.34 173 CYS C O 1
ATOM 4474 N N . LYS G 2 62 ? 82.343 123.805 108.370 1.00 102.02 174 LYS C N 1
ATOM 4475 C CA . LYS G 2 62 ? 81.172 123.056 107.946 1.00 116.44 174 LYS C CA 1
ATOM 4476 C C . LYS G 2 62 ? 80.733 123.546 106.569 1.00 129.30 174 LYS C C 1
ATOM 4477 O O . LYS G 2 62 ? 80.427 122.767 105.679 1.00 137.87 174 LYS C O 1
ATOM 4479 N N . ASP G 2 63 ? 80.704 124.873 106.422 1.00 140.00 175 ASP C N 1
ATOM 4480 C CA . ASP G 2 63 ? 80.273 125.550 105.206 1.00 140.00 175 ASP C CA 1
ATOM 4481 C C . ASP G 2 63 ? 81.254 125.239 104.080 1.00 140.00 175 ASP C C 1
ATOM 4482 O O . ASP G 2 63 ? 80.820 125.007 102.962 1.00 140.00 175 ASP C O 1
ATOM 4487 N N . LEU G 2 64 ? 82.557 125.210 104.374 1.00 140.00 176 LEU C N 1
ATOM 4488 C CA . LEU G 2 64 ? 83.571 124.888 103.382 1.00 140.00 176 LEU C CA 1
ATOM 4489 C C . LEU G 2 64 ? 83.390 123.454 102.882 1.00 140.00 176 LEU C C 1
ATOM 4490 O O . LEU G 2 64 ? 83.547 123.176 101.686 1.00 140.00 176 LEU C O 1
ATOM 4495 N N . LEU G 2 65 ? 83.039 122.562 103.817 1.00 140.00 177 LEU C N 1
ATOM 4496 C CA . LEU G 2 65 ? 82.796 121.165 103.513 1.00 140.00 177 LEU C CA 1
ATOM 4497 C C . LEU G 2 65 ? 81.596 121.032 102.569 1.00 131.49 177 LEU C C 1
ATOM 4498 O O . LEU G 2 65 ? 81.623 120.260 101.605 1.00 125.04 177 LEU C O 1
ATOM 4503 N N . LEU G 2 66 ? 80.539 121.815 102.860 1.00 130.57 178 LEU C N 1
ATOM 4504 C CA . LEU G 2 66 ? 79.306 121.774 102.090 1.00 135.18 178 LEU C CA 1
ATOM 4505 C C . LEU G 2 66 ? 79.584 122.267 100.680 1.00 135.51 178 LEU C C 1
ATOM 4506 O O . 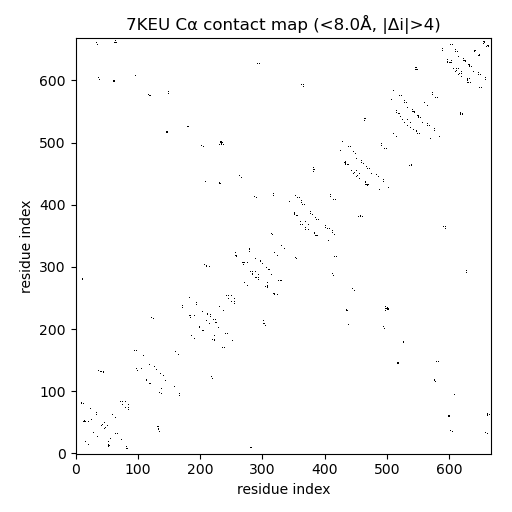LEU G 2 66 ? 79.088 121.671 99.734 1.00 140.00 178 LEU C O 1
ATOM 4511 N N . GLN G 2 67 ? 80.362 123.351 100.558 1.00 131.30 179 GLN C N 1
ATOM 4512 C CA . GLN G 2 67 ? 80.705 123.915 99.271 1.00 140.00 179 GLN C CA 1
ATOM 4513 C C . GLN G 2 67 ? 81.516 122.890 98.488 1.00 140.00 179 GLN C C 1
ATOM 4514 O O . GLN G 2 67 ? 81.294 122.724 97.287 1.00 140.00 179 GLN C O 1
ATOM 4520 N N . ALA G 2 68 ? 82.414 122.186 99.193 1.00 140.00 180 ALA C N 1
ATOM 4521 C CA . ALA G 2 68 ? 83.211 121.132 98.589 1.00 138.78 180 ALA C CA 1
ATOM 4522 C C . ALA G 2 68 ? 82.303 120.028 98.046 1.00 128.03 180 ALA C C 1
ATOM 4523 O O . ALA G 2 68 ? 82.487 119.582 96.910 1.00 125.52 180 ALA C O 1
ATOM 4525 N N . LEU G 2 69 ? 81.304 119.644 98.855 1.00 122.93 181 LEU C N 1
ATOM 4526 C CA . LEU G 2 69 ? 80.350 118.620 98.467 1.00 131.92 181 LEU C CA 1
ATOM 4527 C C . LEU G 2 69 ? 79.560 119.073 97.245 1.00 130.89 181 LEU C C 1
ATOM 4528 O O . LEU G 2 69 ? 79.313 118.285 96.340 1.00 132.34 181 LEU C O 1
ATOM 4533 N N . ARG G 2 70 ? 79.186 120.356 97.221 1.00 125.96 182 ARG C N 1
ATOM 4534 C CA . ARG G 2 70 ? 78.421 120.928 96.129 1.00 134.31 182 ARG C CA 1
ATOM 4535 C C . ARG G 2 70 ? 79.253 120.926 94.852 1.00 138.90 182 ARG C C 1
ATOM 4536 O O . ARG G 2 70 ? 78.712 120.710 93.765 1.00 140.00 182 ARG C O 1
ATOM 4544 N N . GLU G 2 71 ? 80.567 121.142 94.991 1.00 140.00 183 GLU C N 1
ATOM 4545 C CA . GLU G 2 71 ? 81.432 121.264 93.827 1.00 140.00 183 GLU C CA 1
ATOM 4546 C C . GLU G 2 71 ? 81.994 119.902 93.421 1.00 140.00 183 GLU C C 1
ATOM 4547 O O . GLU G 2 71 ? 82.478 119.778 92.296 1.00 140.00 183 GLU C O 1
ATOM 4553 N N . SER G 2 72 ? 81.886 118.905 94.311 1.00 140.00 184 SER C N 1
ATOM 4554 C CA . SER G 2 72 ? 82.433 117.591 94.025 1.00 140.00 184 SER C CA 1
ATOM 4555 C C . SER G 2 72 ? 81.468 116.750 93.193 1.00 140.00 184 SER C C 1
ATOM 4556 O O . SER G 2 72 ? 81.785 116.376 92.066 1.00 140.00 184 SER C O 1
ATOM 4559 N N . GLN G 2 73 ? 80.282 116.475 93.750 1.00 140.00 185 GLN C N 1
ATOM 4560 C CA . GLN G 2 73 ? 79.341 115.557 93.126 1.00 140.00 185 GLN C CA 1
ATOM 4561 C C . GLN G 2 73 ? 77.959 116.188 92.914 1.00 140.00 185 GLN C C 1
ATOM 4562 O O . GLN G 2 73 ? 77.247 115.753 92.009 1.00 140.00 185 GLN C O 1
ATOM 4568 N N . SER G 2 74 ? 77.582 117.137 93.796 1.00 140.00 186 SER C N 1
ATOM 4569 C CA . SER G 2 74 ? 76.393 117.968 93.719 1.00 134.27 186 SER C CA 1
ATOM 4570 C C . SER G 2 74 ? 75.097 117.174 93.881 1.00 115.76 186 SER C C 1
ATOM 4571 O O . SER G 2 74 ? 74.008 117.697 93.612 1.00 116.03 186 SER C O 1
ATOM 4574 N N . TYR G 2 75 ? 75.208 115.953 94.437 1.00 99.58 187 TYR C N 1
ATOM 4575 C CA . TYR G 2 75 ? 74.042 115.078 94.449 1.00 92.13 187 TYR C CA 1
ATOM 4576 C C . TYR G 2 75 ? 73.565 114.750 95.862 1.00 85.33 187 TYR C C 1
ATOM 4577 O O . TYR G 2 75 ? 72.366 114.556 96.080 1.00 83.05 187 TYR C O 1
ATOM 4586 N N . LEU G 2 76 ? 74.540 114.646 96.755 1.00 81.14 188 LEU C N 1
ATOM 4587 C CA . LEU G 2 76 ? 74.318 114.152 98.090 1.00 88.75 188 LEU C CA 1
ATOM 4588 C C . LEU G 2 76 ? 73.487 115.148 98.886 1.00 100.20 188 LEU C C 1
ATOM 4589 O O . LEU G 2 76 ? 72.746 114.711 99.760 1.00 114.83 188 LEU C O 1
ATOM 4594 N N . VAL G 2 77 ? 73.585 116.436 98.548 1.00 105.35 189 VAL C N 1
ATOM 4595 C CA . VAL G 2 77 ? 72.902 117.481 99.282 1.00 122.91 189 VAL C CA 1
ATOM 4596 C C . VAL G 2 77 ? 71.388 117.344 99.090 1.00 129.23 189 VAL C C 1
ATOM 4597 O O . VAL G 2 77 ? 70.637 117.559 100.044 1.00 139.21 189 VAL C O 1
ATOM 4601 N N . GLU G 2 78 ? 70.945 116.987 97.878 1.00 128.26 190 GLU C N 1
ATOM 4602 C CA . GLU G 2 78 ? 69.517 116.768 97.683 1.00 135.61 190 GLU C CA 1
ATOM 4603 C C . GLU G 2 78 ? 69.101 115.430 98.283 1.00 125.86 190 GLU C C 1
ATOM 4604 O O . GLU G 2 78 ? 68.006 115.306 98.836 1.00 123.48 190 GLU C O 1
ATOM 4610 N N . ASP G 2 79 ? 69.994 114.452 98.152 1.00 111.40 191 ASP C N 1
ATOM 4611 C CA . ASP G 2 79 ? 69.699 113.077 98.517 1.00 104.53 191 ASP C CA 1
ATOM 4612 C C . ASP G 2 79 ? 69.579 112.924 100.027 1.00 98.82 191 ASP C C 1
ATOM 4613 O O . ASP G 2 79 ? 68.945 111.971 100.482 1.00 105.26 191 ASP C O 1
ATOM 4618 N N . LEU G 2 80 ? 70.201 113.839 100.767 1.00 95.75 192 LEU C N 1
ATOM 4619 C CA . LEU G 2 80 ? 70.133 113.775 102.212 1.00 105.15 192 LEU C CA 1
ATOM 4620 C C . LEU G 2 80 ? 69.055 114.690 102.749 1.00 114.78 192 LEU C C 1
ATOM 4621 O O . LEU G 2 80 ? 68.586 114.452 103.873 1.00 120.06 192 LEU C O 1
ATOM 4626 N N . GLU G 2 81 ? 68.628 115.678 101.939 1.00 122.76 193 GLU C N 1
ATOM 4627 C CA . GLU G 2 81 ? 67.447 116.463 102.297 1.00 130.27 193 GLU C CA 1
ATOM 4628 C C . GLU G 2 81 ? 66.192 115.601 102.197 1.00 123.93 193 GLU C C 1
ATOM 4629 O O . GLU G 2 81 ? 65.305 115.691 103.065 1.00 124.61 193 GLU C O 1
ATOM 4635 N N . ARG G 2 82 ? 66.187 114.707 101.199 1.00 114.34 194 ARG C N 1
ATOM 4636 C CA . ARG G 2 82 ? 65.140 113.707 101.031 1.00 114.30 194 ARG C CA 1
ATOM 4637 C C . ARG G 2 82 ? 63.775 114.370 100.787 1.00 120.58 194 ARG C C 1
ATOM 4638 O O . ARG G 2 82 ? 63.618 114.973 99.771 1.00 123.58 194 ARG C O 1
ATOM 4646 N N . HIS H 2 1 ? 81.006 72.201 107.992 1.00 140.00 113 HIS D N 1
ATOM 4647 C CA . HIS H 2 1 ? 82.230 72.649 108.702 1.00 140.00 113 HIS D CA 1
ATOM 4648 C C . HIS H 2 1 ? 83.414 72.709 107.728 1.00 140.00 113 HIS D C 1
ATOM 4649 O O . HIS H 2 1 ? 84.483 73.126 108.134 1.00 140.00 113 HIS D O 1
ATOM 4656 N N . PHE H 2 2 ? 83.201 72.263 106.488 1.00 140.00 114 PHE D N 1
ATOM 4657 C CA . PHE H 2 2 ? 84.275 71.899 105.582 1.00 140.00 114 PHE D CA 1
ATOM 4658 C C . PHE H 2 2 ? 85.178 73.099 105.323 1.00 140.00 114 PHE D C 1
ATOM 4659 O O . PHE H 2 2 ? 86.408 72.994 105.363 1.00 140.00 114 PHE D O 1
ATOM 4667 N N . ILE H 2 3 ? 84.533 74.244 105.096 1.00 140.00 115 ILE D N 1
ATOM 4668 C CA . ILE H 2 3 ? 85.251 75.467 104.764 1.00 140.00 115 ILE D CA 1
ATOM 4669 C C . ILE H 2 3 ? 86.094 75.923 105.954 1.00 134.41 115 ILE D C 1
ATOM 4670 O O . ILE H 2 3 ? 87.250 76.296 105.764 1.00 139.56 115 ILE D O 1
ATOM 4675 N N . ASP H 2 4 ? 85.536 75.849 107.167 1.00 125.62 116 ASP D N 1
ATOM 4676 C CA . ASP H 2 4 ? 86.246 76.281 108.367 1.00 124.32 116 ASP D CA 1
ATOM 4677 C C . ASP H 2 4 ? 87.480 75.405 108.596 1.00 113.78 116 ASP D C 1
ATOM 4678 O O . ASP H 2 4 ? 88.494 75.882 109.101 1.00 120.18 116 ASP D O 1
ATOM 4683 N N . GLN H 2 5 ? 87.378 74.133 108.196 1.00 103.20 117 GLN D N 1
ATOM 4684 C CA . GLN H 2 5 ? 88.460 73.169 108.298 1.00 104.18 117 GLN D CA 1
ATOM 4685 C C . GLN H 2 5 ? 89.582 73.551 107.335 1.00 98.35 117 GLN D C 1
ATOM 4686 O O . GLN H 2 5 ? 90.750 73.497 107.711 1.00 105.19 117 GLN D O 1
ATOM 4692 N N . HIS H 2 6 ? 89.208 73.963 106.121 1.00 92.18 118 HIS D N 1
ATOM 4693 C CA . HIS H 2 6 ? 90.180 74.077 105.038 1.00 92.29 118 HIS D CA 1
ATOM 4694 C C . HIS H 2 6 ? 90.525 75.527 104.712 1.00 90.90 118 HIS D C 1
ATOM 4695 O O . HIS H 2 6 ? 91.105 75.785 103.671 1.00 94.41 118 HIS D O 1
ATOM 4702 N N . ARG H 2 7 ? 90.186 76.461 105.615 1.00 82.59 119 ARG D N 1
ATOM 4703 C CA . ARG H 2 7 ? 90.408 77.868 105.362 1.00 74.31 119 ARG D CA 1
ATOM 4704 C C . ARG H 2 7 ? 91.899 78.155 105.244 1.00 66.78 119 ARG D C 1
ATOM 4705 O O . ARG H 2 7 ? 92.271 79.064 104.523 1.00 69.50 119 ARG D O 1
ATOM 4713 N N . ALA H 2 8 ? 92.750 77.386 105.937 1.00 64.80 120 ALA D N 1
ATOM 4714 C CA . ALA H 2 8 ? 94.195 77.523 105.893 1.00 68.89 120 ALA D CA 1
ATOM 4715 C C . ALA H 2 8 ? 94.742 77.268 104.492 1.00 67.96 120 ALA D C 1
ATOM 4716 O O . ALA H 2 8 ? 95.629 77.984 104.029 1.00 69.02 120 ALA D O 1
ATOM 4718 N N . ALA H 2 9 ? 94.180 76.274 103.794 1.00 65.67 121 ALA D N 1
ATOM 4719 C CA . ALA H 2 9 ? 94.407 76.116 102.364 1.00 61.96 121 ALA D CA 1
ATOM 4720 C C . ALA H 2 9 ? 93.861 77.351 101.650 1.00 58.08 121 ALA D C 1
ATOM 4721 O O . ALA H 2 9 ? 94.604 78.015 100.945 1.00 57.44 121 ALA D O 1
ATOM 4723 N N . LEU H 2 10 ? 92.569 77.621 101.834 1.00 62.02 122 LEU D N 1
ATOM 4724 C CA . LEU H 2 10 ? 91.824 78.483 100.929 1.00 75.15 122 LEU D CA 1
ATOM 4725 C C . LEU H 2 10 ? 92.332 79.916 100.948 1.00 80.59 122 LEU D C 1
ATOM 4726 O O . LEU H 2 10 ? 92.271 80.636 99.957 1.00 88.36 122 LEU D O 1
ATOM 4731 N N . ILE H 2 11 ? 92.774 80.377 102.114 1.00 75.10 123 ILE D N 1
ATOM 4732 C CA . ILE H 2 11 ? 93.355 81.697 102.295 1.00 66.90 123 ILE D CA 1
ATOM 4733 C C . ILE H 2 11 ? 94.534 81.855 101.343 1.00 64.18 123 ILE D C 1
ATOM 4734 O O . ILE H 2 11 ? 94.816 82.958 100.903 1.00 62.54 123 ILE D O 1
ATOM 4739 N N . ALA H 2 12 ? 95.210 80.752 100.991 1.00 66.74 124 ALA D N 1
ATOM 4740 C CA . ALA H 2 12 ? 96.426 80.845 100.205 1.00 70.18 124 ALA D CA 1
ATOM 4741 C C . ALA H 2 12 ? 96.368 79.955 98.960 1.00 68.86 124 ALA D C 1
ATOM 4742 O O . ALA H 2 12 ? 97.411 79.572 98.418 1.00 71.83 124 ALA D O 1
ATOM 4744 N N . ARG H 2 13 ? 95.163 79.615 98.527 1.00 69.56 125 ARG D N 1
ATOM 4745 C CA . ARG H 2 13 ? 94.998 78.702 97.399 1.00 80.61 125 ARG D CA 1
ATOM 4746 C C . ARG H 2 13 ? 94.181 79.336 96.276 1.00 81.80 125 ARG D C 1
ATOM 4747 O O . ARG H 2 13 ? 94.632 79.368 95.130 1.00 87.54 125 ARG D O 1
ATOM 4755 N N . VAL H 2 14 ? 92.994 79.855 96.611 1.00 82.73 126 VAL D N 1
ATOM 4756 C CA . VAL H 2 14 ? 92.143 80.492 95.610 1.00 81.68 126 VAL D CA 1
ATOM 4757 C C . VAL H 2 14 ? 92.511 81.968 95.476 1.00 66.75 126 VAL D C 1
ATOM 4758 O O . VAL H 2 14 ? 92.734 82.672 96.467 1.00 64.47 126 VAL D O 1
ATOM 4762 N N . THR H 2 15 ? 92.502 82.460 94.230 1.00 60.56 127 THR D N 1
ATOM 4763 C CA . THR H 2 15 ? 93.108 83.750 93.929 1.00 67.66 127 THR D CA 1
ATOM 4764 C C . THR H 2 15 ? 92.040 84.824 93.722 1.00 74.98 127 THR D C 1
ATOM 4765 O O . THR H 2 15 ? 92.262 85.984 94.081 1.00 82.60 127 THR D O 1
ATOM 4769 N N . ASN H 2 16 ? 90.851 84.416 93.262 1.00 73.79 128 ASN D N 1
ATOM 4770 C CA . ASN H 2 16 ? 89.900 85.339 92.645 1.00 65.46 128 ASN D CA 1
ATOM 4771 C C . ASN H 2 16 ? 88.957 85.942 93.685 1.00 57.40 128 ASN D C 1
ATOM 4772 O O . ASN H 2 16 ? 87.735 85.757 93.640 1.00 58.71 128 ASN D O 1
ATOM 4777 N N . VAL H 2 17 ? 89.556 86.704 94.603 1.00 53.46 129 VAL D N 1
ATOM 4778 C CA . VAL H 2 17 ? 88.867 87.253 95.757 1.00 55.35 129 VAL D CA 1
ATOM 4779 C C . VAL H 2 17 ? 87.703 88.126 95.290 1.00 60.01 129 VAL D C 1
ATOM 4780 O O . VAL H 2 17 ? 86.656 88.136 95.922 1.00 67.78 129 VAL D O 1
ATOM 4784 N N . GLU H 2 18 ? 87.892 88.822 94.165 1.00 58.15 130 GLU D N 1
ATOM 4785 C CA . GLU H 2 18 ? 86.925 89.779 93.649 1.00 58.47 130 GLU D CA 1
ATOM 4786 C C . GLU H 2 18 ? 85.621 89.083 93.246 1.00 55.33 130 GLU D C 1
ATOM 4787 O O . GLU H 2 18 ? 84.552 89.639 93.507 1.00 59.17 130 GLU D O 1
ATOM 4793 N N . TRP H 2 19 ? 85.700 87.896 92.617 1.00 52.16 131 TRP D N 1
ATOM 4794 C CA . TRP H 2 19 ? 84.485 87.178 92.250 1.00 52.77 131 TRP D CA 1
ATOM 4795 C C . TRP H 2 19 ? 83.733 86.781 93.514 1.00 51.39 131 TRP D C 1
ATOM 4796 O O . TRP H 2 19 ? 82.525 87.029 93.632 1.00 55.71 131 TRP D O 1
ATOM 4807 N N . LEU H 2 20 ? 84.467 86.165 94.447 1.00 50.78 132 LEU D N 1
ATOM 4808 C CA . LEU H 2 20 ? 83.911 85.731 95.713 1.00 52.88 132 LEU D CA 1
ATOM 4809 C C . LEU H 2 20 ? 83.257 86.919 96.401 1.00 56.02 132 LEU D C 1
ATOM 4810 O O . LEU H 2 20 ? 82.263 86.732 97.093 1.00 66.47 132 LEU D O 1
ATOM 4815 N N . LEU H 2 21 ? 83.830 88.110 96.209 1.00 56.67 133 LEU D N 1
ATOM 4816 C CA . LEU H 2 21 ? 83.379 89.295 96.895 1.00 64.64 133 LEU D CA 1
ATOM 4817 C C . LEU H 2 21 ? 81.921 89.581 96.588 1.00 66.26 133 LEU D C 1
ATOM 4818 O O . LEU H 2 21 ? 81.227 90.073 97.479 1.00 74.74 133 LEU D O 1
ATOM 4823 N N . ASP H 2 22 ? 81.483 89.246 95.362 1.00 63.18 134 ASP D N 1
ATOM 4824 C CA . ASP H 2 22 ? 80.203 89.744 94.892 1.00 66.71 134 ASP D CA 1
ATOM 4825 C C . ASP H 2 22 ? 79.060 89.189 95.739 1.00 64.07 134 ASP D C 1
ATOM 4826 O O . ASP H 2 22 ? 78.166 89.936 96.144 1.00 65.69 134 ASP D O 1
ATOM 4831 N N . ALA H 2 23 ? 79.105 87.873 95.972 1.00 66.14 135 ALA D N 1
ATOM 4832 C CA . ALA H 2 23 ? 78.013 87.188 96.644 1.00 77.34 135 ALA D CA 1
ATOM 4833 C C . ALA H 2 23 ? 77.941 87.644 98.099 1.00 78.34 135 ALA D C 1
ATOM 4834 O O . ALA H 2 23 ? 76.854 87.831 98.666 1.00 86.99 135 ALA D O 1
ATOM 4836 N N . LEU H 2 24 ? 79.121 87.834 98.699 1.00 74.78 136 LEU D N 1
ATOM 4837 C CA . LEU H 2 24 ? 79.183 88.189 100.104 1.00 81.61 136 LEU D CA 1
ATOM 4838 C C . LEU H 2 24 ? 78.707 89.624 100.322 1.00 79.89 136 LEU D C 1
ATOM 4839 O O . LEU H 2 24 ? 77.999 89.929 101.288 1.00 83.96 136 LEU D O 1
ATOM 4844 N N . TYR H 2 25 ? 78.973 90.475 99.328 1.00 74.38 137 TYR D N 1
ATOM 4845 C CA . TYR H 2 25 ? 78.531 91.865 99.359 1.00 70.09 137 TYR D CA 1
ATOM 4846 C C . TYR H 2 25 ? 77.019 91.902 99.516 1.00 62.75 137 TYR D C 1
ATOM 4847 O O . TYR H 2 25 ? 76.514 92.707 100.268 1.00 60.33 137 TYR D O 1
ATOM 4856 N N . GLY H 2 26 ? 76.331 90.996 98.823 1.00 62.95 138 GLY D N 1
ATOM 4857 C CA . GLY H 2 26 ? 74.883 90.964 98.807 1.00 67.67 138 GLY D CA 1
ATOM 4858 C C . GLY H 2 26 ? 74.295 90.569 100.160 1.00 64.98 138 GLY D C 1
ATOM 4859 O O . GLY H 2 26 ? 73.247 91.071 100.568 1.00 69.92 138 GLY D O 1
ATOM 4860 N N . LYS H 2 27 ? 74.970 89.643 100.843 1.00 59.22 139 LYS D N 1
ATOM 4861 C CA . LYS H 2 27 ? 74.383 88.912 101.949 1.00 56.89 139 LYS D CA 1
ATOM 4862 C C . LYS H 2 27 ? 74.942 89.416 103.273 1.00 55.67 139 LYS D C 1
ATOM 4863 O O . LYS H 2 27 ? 74.166 89.653 104.200 1.00 55.13 139 LYS D O 1
ATOM 4865 N N . VAL H 2 28 ? 76.272 89.567 103.358 1.00 59.25 140 VAL D N 1
ATOM 4866 C CA . VAL H 2 28 ? 76.903 89.822 104.650 1.00 66.59 140 VAL D CA 1
ATOM 4867 C C . VAL H 2 28 ? 77.759 91.093 104.620 1.00 65.95 140 VAL D C 1
ATOM 4868 O O . VAL H 2 28 ? 77.616 91.950 105.496 1.00 71.60 140 VAL D O 1
ATOM 4872 N N . LEU H 2 29 ? 78.566 91.253 103.571 1.00 63.51 141 LEU D N 1
ATOM 4873 C CA . LEU H 2 29 ? 79.470 92.383 103.499 1.00 65.51 141 LEU D CA 1
ATOM 4874 C C . LEU H 2 29 ? 78.690 93.676 103.272 1.00 61.92 141 LEU D C 1
ATOM 4875 O O . LEU H 2 29 ? 77.968 93.812 102.297 1.00 64.08 141 LEU D O 1
ATOM 4880 N N . THR H 2 30 ? 78.871 94.636 104.182 1.00 65.45 142 THR D N 1
ATOM 4881 C CA . THR H 2 30 ? 78.434 96.009 103.953 1.00 74.20 142 THR D CA 1
ATOM 4882 C C . THR H 2 30 ? 79.462 96.700 103.054 1.00 71.66 142 THR D C 1
ATOM 4883 O O . THR H 2 30 ? 80.514 96.132 102.794 1.00 72.50 142 THR D O 1
ATOM 4887 N N . ASP H 2 31 ? 79.177 97.907 102.576 1.00 73.81 143 ASP D N 1
ATOM 4888 C CA . ASP H 2 31 ? 80.048 98.559 101.596 1.00 81.53 143 ASP D CA 1
ATOM 4889 C C . ASP H 2 31 ? 81.409 98.890 102.218 1.00 79.08 143 ASP D C 1
ATOM 4890 O O . ASP H 2 31 ? 82.445 98.835 101.541 1.00 87.16 143 ASP D O 1
ATOM 4895 N N . GLU H 2 32 ? 81.400 99.258 103.509 1.00 73.70 144 GLU D N 1
ATOM 4896 C CA . GLU H 2 32 ? 82.639 99.611 104.179 1.00 70.42 144 GLU D CA 1
ATOM 4897 C C . GLU H 2 32 ? 83.520 98.376 104.297 1.00 59.52 144 GLU D C 1
ATOM 4898 O O . GLU H 2 32 ? 84.735 98.476 104.154 1.00 62.65 144 GLU D O 1
ATOM 4904 N N . GLN H 2 33 ? 82.900 97.217 104.545 1.00 49.89 145 GLN D N 1
ATOM 4905 C CA . GLN H 2 33 ? 83.611 95.957 104.671 1.00 47.35 145 GLN D CA 1
ATOM 4906 C C . GLN H 2 33 ? 84.186 95.524 103.328 1.00 43.09 145 GLN D C 1
ATOM 4907 O O . GLN H 2 33 ? 85.335 95.086 103.257 1.00 44.39 145 GLN D O 1
ATOM 4913 N N . TYR H 2 34 ? 83.404 95.743 102.263 1.00 42.38 146 TYR D N 1
ATOM 4914 C CA . TYR H 2 34 ? 83.821 95.470 100.899 1.00 44.96 146 TYR D CA 1
ATOM 4915 C C . TYR H 2 34 ? 85.115 96.228 100.601 1.00 45.52 146 TYR D C 1
ATOM 4916 O O . TYR H 2 34 ? 86.090 95.625 100.166 1.00 47.82 146 TYR D O 1
ATOM 4925 N N . GLN H 2 35 ? 85.111 97.540 100.844 1.00 49.47 147 GLN D N 1
ATOM 4926 C CA . GLN H 2 35 ? 86.240 98.402 100.554 1.00 53.10 147 GLN D CA 1
ATOM 4927 C C . GLN H 2 35 ? 87.459 97.961 101.364 1.00 49.98 147 GLN D C 1
ATOM 4928 O O . GLN H 2 35 ? 88.561 97.906 100.833 1.00 52.86 147 GLN D O 1
ATOM 4934 N N . ALA H 2 36 ? 87.236 97.623 102.635 1.00 46.75 148 ALA D N 1
ATOM 4935 C CA . ALA H 2 36 ? 88.277 97.185 103.551 1.00 45.05 148 ALA D CA 1
ATOM 4936 C C . ALA H 2 36 ? 89.010 95.977 102.986 1.00 43.32 148 ALA D C 1
ATOM 4937 O O . ALA H 2 36 ? 90.239 96.002 102.899 1.00 47.29 148 ALA D O 1
ATOM 4939 N N . VAL H 2 37 ? 88.249 94.960 102.565 1.00 41.75 149 VAL D N 1
ATOM 4940 C CA . VAL H 2 37 ? 88.817 93.724 102.053 1.00 43.35 149 VAL D CA 1
ATOM 4941 C C . VAL H 2 37 ? 89.569 93.994 100.750 1.00 42.40 149 VAL D C 1
ATOM 4942 O O . VAL H 2 37 ? 90.621 93.406 100.519 1.00 46.49 149 VAL D O 1
ATOM 4946 N N . ARG H 2 38 ? 89.052 94.913 99.932 1.00 40.75 150 ARG D N 1
ATOM 4947 C CA . ARG H 2 38 ? 89.626 95.215 98.628 1.00 40.95 150 ARG D CA 1
ATOM 4948 C C . ARG H 2 38 ? 90.965 95.927 98.779 1.00 40.95 150 ARG D C 1
ATOM 4949 O O . ARG H 2 38 ? 91.827 95.800 97.920 1.00 43.19 150 ARG D O 1
ATOM 4957 N N . ALA H 2 39 ? 91.147 96.654 99.887 1.00 42.39 151 ALA D N 1
ATOM 4958 C CA . ALA H 2 39 ? 92.294 97.532 100.062 1.00 44.56 151 ALA D CA 1
ATOM 4959 C C . ALA H 2 39 ? 93.532 96.712 100.414 1.00 45.68 151 ALA D C 1
ATOM 4960 O O . ALA H 2 39 ? 94.648 97.221 100.373 1.00 49.99 151 ALA D O 1
ATOM 4962 N N . GLU H 2 40 ? 93.326 95.453 100.806 1.00 47.14 152 GLU D N 1
ATOM 4963 C CA . GLU H 2 40 ? 94.420 94.602 101.262 1.00 51.52 152 GLU D CA 1
ATOM 4964 C C . GLU H 2 40 ? 95.232 94.160 100.049 1.00 49.01 152 GLU D C 1
ATOM 4965 O O . GLU H 2 40 ? 94.685 94.019 98.962 1.00 49.36 152 GLU D O 1
ATOM 4971 N N . PRO H 2 41 ? 96.572 94.055 100.155 1.00 47.93 153 PRO D N 1
ATOM 4972 C CA . PRO H 2 41 ? 97.419 93.867 98.975 1.00 46.95 153 PRO D CA 1
ATOM 4973 C C . PRO H 2 41 ? 97.294 92.504 98.303 1.00 45.41 153 PRO D C 1
ATOM 4974 O O . PRO H 2 41 ? 97.218 92.437 97.079 1.00 46.03 153 PRO D O 1
ATOM 4978 N N . THR H 2 42 ? 97.336 91.432 99.087 1.00 49.34 154 THR D N 1
ATOM 4979 C CA . THR H 2 42 ? 97.479 90.089 98.533 1.00 52.56 154 THR D CA 1
ATOM 4980 C C . THR H 2 42 ? 96.169 89.341 98.687 1.00 46.22 154 THR D C 1
ATOM 4981 O O . THR H 2 42 ? 95.486 89.454 99.713 1.00 46.29 154 THR D O 1
ATOM 4985 N N . ASN H 2 43 ? 95.893 88.448 97.736 1.00 41.94 155 ASN D N 1
ATOM 4986 C CA . ASN H 2 43 ? 94.739 87.559 97.804 1.00 42.78 155 ASN D CA 1
ATOM 4987 C C . ASN H 2 43 ? 94.688 86.843 99.162 1.00 45.28 155 ASN D C 1
ATOM 4988 O O . ASN H 2 43 ? 93.616 86.783 99.753 1.00 50.21 155 ASN D O 1
ATOM 4993 N N . PRO H 2 44 ? 95.802 86.279 99.687 1.00 44.49 156 PRO D N 1
ATOM 4994 C CA . PRO H 2 44 ? 95.822 85.763 101.053 1.00 42.07 156 PRO D CA 1
ATOM 4995 C C . PRO H 2 44 ? 95.395 86.722 102.151 1.00 38.06 156 PRO D C 1
ATOM 4996 O O . PRO H 2 44 ? 94.666 86.330 103.063 1.00 39.73 156 PRO D O 1
ATOM 5000 N N . SER H 2 45 ? 95.841 87.975 102.048 1.00 35.47 157 SER D N 1
ATOM 5001 C CA . SER H 2 45 ? 95.477 88.954 103.062 1.00 37.41 157 SER D CA 1
ATOM 5002 C C . SER H 2 45 ? 94.025 89.408 102.873 1.00 41.69 157 SER D C 1
ATOM 5003 O O . SER H 2 45 ? 93.349 89.765 103.839 1.00 46.28 157 SER D O 1
ATOM 5006 N N . LYS H 2 46 ? 93.560 89.384 101.611 1.00 38.61 158 LYS D N 1
ATOM 5007 C CA . LYS H 2 46 ? 92.208 89.778 101.264 1.00 34.87 158 LYS D CA 1
ATOM 5008 C C . LYS H 2 46 ? 91.222 88.780 101.867 1.00 35.04 158 LYS D C 1
ATOM 5009 O O . LYS H 2 46 ? 90.176 89.168 102.373 1.00 38.72 158 LYS D O 1
ATOM 5015 N N . MET H 2 47 ? 91.584 87.498 101.819 1.00 34.41 159 MET D N 1
ATOM 5016 C CA . MET H 2 47 ? 90.769 86.432 102.370 1.00 36.54 159 MET D CA 1
ATOM 5017 C C . MET H 2 47 ? 90.815 86.472 103.888 1.00 36.53 159 MET D C 1
ATOM 5018 O O . MET H 2 47 ? 89.833 86.133 104.537 1.00 41.09 159 MET D O 1
ATOM 5023 N N . ARG H 2 48 ? 91.959 86.887 104.433 1.00 34.43 160 ARG D N 1
ATOM 5024 C CA . ARG H 2 48 ? 92.166 86.953 105.870 1.00 35.69 160 ARG D CA 1
ATOM 5025 C C . ARG H 2 48 ? 91.203 87.970 106.477 1.00 34.99 160 ARG D C 1
ATOM 5026 O O . ARG H 2 48 ? 90.621 87.713 107.529 1.00 37.38 160 ARG D O 1
ATOM 5034 N N . LYS H 2 49 ? 91.032 89.108 105.802 1.00 34.55 161 LYS D N 1
ATOM 5035 C CA . LYS H 2 49 ? 90.112 90.137 106.255 1.00 36.60 161 LYS D CA 1
ATOM 5036 C C . LYS H 2 49 ? 88.669 89.694 106.030 1.00 35.77 161 LYS D C 1
ATOM 5037 O O . LYS H 2 49 ? 87.783 90.091 106.780 1.00 38.57 161 LYS D O 1
ATOM 5039 N N . LEU H 2 50 ? 88.455 88.865 105.011 1.00 34.97 162 LEU D N 1
ATOM 5040 C CA . LEU H 2 50 ? 87.124 88.379 104.687 1.00 37.68 162 LEU D CA 1
ATOM 5041 C C . LEU H 2 50 ? 86.615 87.443 105.774 1.00 39.23 162 LEU D C 1
ATOM 5042 O O . LEU H 2 50 ? 85.445 87.532 106.159 1.00 43.78 162 LEU D O 1
ATOM 5047 N N . PHE H 2 51 ? 87.497 86.567 106.270 1.00 40.56 163 PHE D N 1
ATOM 5048 C CA . PHE H 2 51 ? 87.098 85.570 107.241 1.00 43.91 163 PHE D CA 1
ATOM 5049 C C . PHE H 2 51 ? 86.931 86.198 108.625 1.00 42.35 163 PHE D C 1
ATOM 5050 O O . PHE H 2 51 ? 86.267 85.629 109.490 1.00 45.33 163 PHE D O 1
ATOM 5058 N N . SER H 2 52 ? 87.520 87.381 108.805 1.00 42.87 164 SER D N 1
ATOM 5059 C CA . SER H 2 52 ? 87.347 88.149 110.021 1.00 46.36 164 SER D CA 1
ATOM 5060 C C . SER H 2 52 ? 85.994 88.853 110.024 1.00 45.04 164 SER D C 1
ATOM 5061 O O . SER H 2 52 ? 85.493 89.203 111.089 1.00 49.11 164 SER D O 1
ATOM 5064 N N . PHE H 2 53 ? 85.397 89.008 108.841 1.00 44.80 165 PHE D N 1
ATOM 5065 C CA . PHE H 2 53 ? 84.049 89.544 108.761 1.00 51.63 165 PHE D CA 1
ATOM 5066 C C . PHE H 2 53 ? 83.010 88.435 108.895 1.00 53.90 165 PHE D C 1
ATOM 5067 O O . PHE H 2 53 ? 81.884 88.700 109.277 1.00 58.90 165 PHE D O 1
ATOM 5075 N N . THR H 2 54 ? 83.413 87.210 108.586 1.00 53.25 166 THR D N 1
ATOM 5076 C CA . THR H 2 54 ? 82.528 86.066 108.552 1.00 54.00 166 THR D CA 1
ATOM 5077 C C . THR H 2 54 ? 82.270 85.509 109.961 1.00 53.23 166 THR D C 1
ATOM 5078 O O . THR H 2 54 ? 83.193 85.020 110.610 1.00 50.65 166 THR D O 1
ATOM 5081 N N . PRO H 2 55 ? 81.017 85.557 110.481 1.00 60.95 167 PRO D N 1
ATOM 5082 C CA . PRO H 2 55 ? 80.715 84.997 111.799 1.00 66.64 167 PRO D CA 1
ATOM 5083 C C . PRO H 2 55 ? 80.757 83.471 111.821 1.00 69.19 167 PRO D C 1
ATOM 5084 O O . PRO H 2 55 ? 80.168 82.809 110.977 1.00 66.58 167 PRO D O 1
ATOM 5088 N N . ALA H 2 56 ? 81.531 82.942 112.773 1.00 80.97 168 ALA D N 1
ATOM 5089 C CA . ALA H 2 56 ? 81.859 81.530 112.816 1.00 91.57 168 ALA D CA 1
ATOM 5090 C C . ALA H 2 56 ? 80.627 80.669 113.063 1.00 96.87 168 ALA D C 1
ATOM 5091 O O . ALA H 2 56 ? 80.574 79.567 112.531 1.00 100.92 168 ALA D O 1
ATOM 5093 N N . GLY H 2 57 ? 79.649 81.189 113.822 1.00 102.34 169 GLY D N 1
ATOM 5094 C CA . GLY H 2 57 ? 78.446 80.448 114.171 1.00 111.23 169 GLY D CA 1
ATOM 5095 C C . GLY H 2 57 ? 77.408 80.424 113.048 1.00 110.25 169 GLY D C 1
ATOM 5096 O O . GLY H 2 57 ? 76.453 79.641 113.086 1.00 108.17 169 GLY D O 1
ATOM 5097 N N . ASN H 2 58 ? 77.632 81.279 112.030 1.00 109.62 170 ASN D N 1
ATOM 5098 C CA . ASN H 2 58 ? 76.687 81.421 110.933 1.00 116.40 170 ASN D CA 1
ATOM 5099 C C . ASN H 2 58 ? 76.997 80.375 109.870 1.00 119.43 170 ASN D C 1
ATOM 5100 O O . ASN H 2 58 ? 77.980 80.517 109.152 1.00 122.32 170 ASN D O 1
ATOM 5105 N N . TRP H 2 59 ? 76.082 79.402 109.699 1.00 123.13 171 TRP D N 1
ATOM 5106 C CA . TRP H 2 59 ? 76.147 78.436 108.619 1.00 126.68 171 TRP D CA 1
ATOM 5107 C C . TRP H 2 59 ? 75.865 79.122 107.279 1.00 124.95 171 TRP D C 1
ATOM 5108 O O . TRP H 2 59 ? 76.448 78.740 106.267 1.00 134.86 171 TRP D O 1
ATOM 5119 N N . THR H 2 60 ? 74.976 80.124 107.308 1.00 117.83 172 THR D N 1
ATOM 5120 C CA . THR H 2 60 ? 74.457 80.730 106.095 1.00 121.81 172 THR D CA 1
ATOM 5121 C C . THR H 2 60 ? 75.593 81.392 105.322 1.00 118.61 172 THR D C 1
ATOM 5122 O O . THR H 2 60 ? 75.784 81.116 104.139 1.00 115.06 172 THR D O 1
ATOM 5125 N N . CYS H 2 61 ? 76.369 82.236 106.021 1.00 128.15 173 CYS D N 1
ATOM 5126 C CA . CYS H 2 61 ? 77.470 82.973 105.419 1.00 140.00 173 CYS D CA 1
ATOM 5127 C C . CYS H 2 61 ? 78.548 82.005 104.938 1.00 134.09 173 CYS D C 1
ATOM 5128 O O . CYS H 2 61 ? 79.134 82.226 103.876 1.00 136.81 173 CYS D O 1
ATOM 5131 N N . LYS H 2 62 ? 78.766 80.928 105.703 1.00 121.20 174 LYS D N 1
ATOM 5132 C CA . LYS H 2 62 ? 79.735 79.896 105.364 1.00 113.17 174 LYS D CA 1
ATOM 5133 C C . LYS H 2 62 ? 79.303 79.209 104.074 1.00 100.92 174 LYS D C 1
ATOM 5134 O O . LYS H 2 62 ? 80.105 78.985 103.178 1.00 98.85 174 LYS D O 1
ATOM 5140 N N . ASP H 2 63 ? 78.011 78.873 104.017 1.00 100.35 175 ASP D N 1
ATOM 5141 C CA . ASP H 2 63 ? 77.410 78.169 102.896 1.00 109.92 175 ASP D CA 1
ATOM 5142 C C . ASP H 2 63 ? 77.454 79.053 101.655 1.00 110.58 175 ASP D C 1
ATOM 5143 O O . ASP H 2 63 ? 77.751 78.548 100.574 1.00 118.00 175 ASP D O 1
ATOM 5148 N N . LEU H 2 64 ? 77.194 80.358 101.815 1.00 103.94 176 LEU D N 1
ATOM 5149 C CA . LEU H 2 64 ? 77.238 81.293 100.704 1.00 104.38 176 LEU D CA 1
ATOM 5150 C C . LEU H 2 64 ? 78.656 81.381 100.145 1.00 99.77 176 LEU D C 1
ATOM 5151 O O . LEU H 2 64 ? 78.846 81.462 98.935 1.00 96.03 176 LEU D O 1
ATOM 5156 N N . LEU H 2 65 ? 79.640 81.349 101.048 1.00 109.42 177 LEU D N 1
ATOM 5157 C CA . LEU H 2 65 ? 81.047 81.400 100.686 1.00 118.12 177 LEU D CA 1
ATOM 5158 C C . LEU H 2 65 ? 81.420 80.158 99.881 1.00 112.02 177 LEU D C 1
ATOM 5159 O O . LEU H 2 65 ? 82.134 80.258 98.883 1.00 111.46 177 LEU D O 1
ATOM 5164 N N . LEU H 2 66 ? 80.913 78.991 100.317 1.00 107.20 178 LEU D N 1
ATOM 5165 C CA . LEU H 2 66 ? 81.213 77.721 99.668 1.00 103.58 178 LEU D CA 1
ATOM 5166 C C . LEU H 2 66 ? 80.635 77.729 98.266 1.00 106.45 178 LEU D C 1
ATOM 5167 O O . LEU H 2 66 ? 81.310 77.294 97.338 1.00 117.77 178 LEU D O 1
ATOM 5172 N N . GLN H 2 67 ? 79.390 78.208 98.138 1.00 100.43 179 GLN D N 1
ATOM 5173 C CA . GLN H 2 67 ? 78.715 78.284 96.859 1.00 101.07 179 GLN D CA 1
ATOM 5174 C C . GLN H 2 67 ? 79.491 79.226 95.949 1.00 97.66 179 GLN D C 1
ATOM 5175 O O . GLN H 2 67 ? 79.664 78.926 94.774 1.00 91.86 179 GLN D O 1
ATOM 5181 N N . ALA H 2 68 ? 79.986 80.328 96.523 1.00 97.89 180 ALA D N 1
ATOM 5182 C CA . ALA H 2 68 ? 80.791 81.296 95.799 1.00 99.83 180 ALA D CA 1
ATOM 5183 C C . ALA H 2 68 ? 82.052 80.623 95.282 1.00 97.90 180 ALA D C 1
ATOM 5184 O O . ALA H 2 68 ? 82.395 80.799 94.105 1.00 103.13 180 ALA D O 1
ATOM 5186 N N . LEU H 2 69 ? 82.704 79.824 96.145 1.00 100.43 181 LEU D N 1
ATOM 5187 C CA . LEU H 2 69 ? 83.921 79.117 95.781 1.00 110.74 181 LEU D CA 1
ATOM 5188 C C . LEU H 2 69 ? 83.628 78.134 94.651 1.00 114.36 181 LEU D C 1
ATOM 5189 O O . LEU H 2 69 ? 84.412 78.014 93.718 1.00 118.46 181 LEU D O 1
ATOM 5194 N N . ARG H 2 70 ? 82.479 77.454 94.751 1.00 112.93 182 ARG D N 1
ATOM 5195 C CA . ARG H 2 70 ? 82.074 76.465 93.769 1.00 116.26 182 ARG D CA 1
ATOM 5196 C C . ARG H 2 70 ? 81.814 77.145 92.428 1.00 110.26 182 ARG D C 1
ATOM 5197 O O . ARG H 2 70 ? 82.120 76.571 91.383 1.00 109.93 182 ARG D O 1
ATOM 5205 N N . GLU H 2 71 ? 81.257 78.360 92.474 1.00 108.93 183 GLU D N 1
ATOM 5206 C CA . GLU H 2 71 ? 80.862 79.047 91.252 1.00 120.71 183 GLU D CA 1
ATOM 5207 C C . GLU H 2 71 ? 82.000 79.904 90.716 1.00 115.98 183 GLU D C 1
ATOM 5208 O O . GLU H 2 71 ? 82.014 80.227 89.535 1.00 124.64 183 GLU D O 1
ATOM 5214 N N . SER H 2 72 ? 83.001 80.176 91.553 1.00 104.26 184 SER D N 1
ATOM 5215 C CA . SER H 2 72 ? 84.236 80.806 91.105 1.00 102.94 184 SER D CA 1
ATOM 5216 C C . SER H 2 72 ? 85.146 79.647 90.690 1.00 102.85 184 SER D C 1
ATOM 5217 O O . SER H 2 72 ? 85.421 79.453 89.507 1.00 109.97 184 SER D O 1
ATOM 5220 N N . GLN H 2 73 ? 85.644 78.923 91.698 1.00 108.55 185 GLN D N 1
ATOM 5221 C CA . GLN H 2 73 ? 86.509 77.793 91.427 1.00 122.06 185 GLN D CA 1
ATOM 5222 C C . GLN H 2 73 ? 86.055 76.487 92.043 1.00 124.22 185 GLN D C 1
ATOM 5223 O O . GLN H 2 73 ? 86.330 76.150 93.202 1.00 127.59 185 GLN D O 1
ATOM 5229 N N . SER H 2 74 ? 85.409 75.680 91.226 1.00 124.73 186 SER D N 1
ATOM 5230 C CA . SER H 2 74 ? 85.130 74.386 91.855 1.00 123.21 186 SER D CA 1
ATOM 5231 C C . SER H 2 74 ? 86.233 73.367 91.575 1.00 120.60 186 SER D C 1
ATOM 5232 O O . SER H 2 74 ? 86.109 72.217 91.996 1.00 131.53 186 SER D O 1
ATOM 5235 N N . TYR H 2 75 ? 87.267 73.765 90.819 1.00 106.44 187 TYR D N 1
ATOM 5236 C CA . TYR H 2 75 ? 88.382 72.868 90.553 1.00 100.59 187 TYR D CA 1
ATOM 5237 C C . TYR H 2 75 ? 89.389 72.884 91.700 1.00 89.55 187 TYR D C 1
ATOM 5238 O O . TYR H 2 75 ? 90.027 71.881 91.971 1.00 96.07 187 TYR D O 1
ATOM 5247 N N . LEU H 2 76 ? 89.437 73.972 92.469 1.00 74.60 188 LEU D N 1
ATOM 5248 C CA . LEU H 2 76 ? 90.049 73.968 93.798 1.00 67.80 188 LEU D CA 1
ATOM 5249 C C . LEU H 2 76 ? 89.200 73.098 94.728 1.00 58.41 188 LEU D C 1
ATOM 5250 O O . LEU H 2 76 ? 89.701 72.407 95.615 1.00 62.42 188 LEU D O 1
ATOM 5255 N N . VAL H 2 77 ? 87.885 73.149 94.520 1.00 55.82 189 VAL D N 1
ATOM 5256 C CA . VAL H 2 77 ? 86.934 72.413 95.343 1.00 63.28 189 VAL D CA 1
ATOM 5257 C C . VAL H 2 77 ? 87.093 70.922 95.060 1.00 61.19 189 VAL D C 1
ATOM 5258 O O . VAL H 2 77 ? 86.957 70.121 95.980 1.00 59.63 189 VAL D O 1
ATOM 5262 N N . GLU H 2 78 ? 87.398 70.556 93.810 1.00 68.68 190 GLU D N 1
ATOM 5263 C CA . GLU H 2 78 ? 87.615 69.159 93.462 1.00 79.21 190 GLU D CA 1
ATOM 5264 C C . GLU H 2 78 ? 88.957 68.690 94.026 1.00 86.09 190 GLU D C 1
ATOM 5265 O O . GLU H 2 78 ? 89.073 67.544 94.455 1.00 93.29 190 GLU D O 1
ATOM 5271 N N . ASP H 2 79 ? 89.955 69.585 94.083 1.00 94.47 191 ASP D N 1
ATOM 5272 C CA . ASP H 2 79 ? 91.244 69.244 94.667 1.00 99.45 191 ASP D CA 1
ATOM 5273 C C . ASP H 2 79 ? 91.126 69.143 96.184 1.00 94.18 191 ASP D C 1
ATOM 5274 O O . ASP H 2 79 ? 91.933 68.488 96.837 1.00 96.19 191 ASP D O 1
ATOM 5279 N N . LEU H 2 80 ? 90.077 69.749 96.745 1.00 96.36 192 LEU D N 1
ATOM 5280 C CA . LEU H 2 80 ? 89.796 69.667 98.168 1.00 104.27 192 LEU D CA 1
ATOM 5281 C C . LEU H 2 80 ? 89.070 68.356 98.487 1.00 111.89 192 LEU D C 1
ATOM 5282 O O . LEU H 2 80 ? 89.192 67.843 99.590 1.00 113.80 192 LEU D O 1
ATOM 5287 N N . GLU H 2 81 ? 88.295 67.844 97.520 1.00 127.30 193 GLU D N 1
ATOM 5288 C CA . GLU H 2 81 ? 87.627 66.558 97.650 1.00 140.00 193 GLU D CA 1
ATOM 5289 C C . GLU H 2 81 ? 88.675 65.451 97.615 1.00 135.75 193 GLU D C 1
ATOM 5290 O O . GLU H 2 81 ? 88.550 64.486 98.353 1.00 132.62 193 GLU D O 1
ATOM 5296 N N . ARG H 2 82 ? 89.681 65.614 96.749 1.00 137.19 194 ARG D N 1
ATOM 5297 C CA . ARG H 2 82 ? 90.755 64.652 96.563 1.00 140.00 194 ARG D CA 1
ATOM 5298 C C . ARG H 2 82 ? 91.627 64.631 97.825 1.00 140.00 194 ARG D C 1
ATOM 5299 O O . ARG H 2 82 ? 91.589 63.607 98.542 1.00 140.00 194 ARG D O 1
#

B-factor: mean 107.43, std 30.69, range [33.96, 140.0]

Solvent-accessible surface area: 31981 Å² total; per-residue (Å²): 104,36,122,86,42,26,90,114,13,25,68,82,35,31,68,46,32,106,223,21,10,56,17,17,12,86,28,6,63,138,27,129,4,10,10,104,0,30,9,27,72,12,58,144,74,28,48,97,134,59,28,34,6,23,8,20,16,58,24,19,14,21,19,2,7,76,6,6,107,30,33,42,78,56,10,88,132,52,106,28,145,13,72,68,66,106,71,131,94,25,34,48,87,18,11,97,93,21,79,54,60,29,97,241,57,4,84,14,28,17,80,62,12,54,118,42,178,12,12,55,106,14,28,2,53,87,17,104,130,52,106,19,19,20,33,28,25,13,10,22,14,11,28,14,11,11,13,11,12,49,69,2,8,85,51,23,36,63,54,25,89,104,98,97,34,180,18,66,25,181,105,49,167,96,33,69,109,40,26,31,93,128,53,21,85,63,32,89,230,33,1,61,19,19,4,68,64,2,53,104,24,157,1,3,27,114,9,25,37,9,73,8,104,100,86,22,50,12,24,12,25,10,3,10,22,13,26,38,13,31,12,23,22,0,0,63,1,15,62,50,24,32,81,33,54,75,123,65,92,44,185,32,108,33,58,123,6,126,88,78,13,102,172,46,22,62,76,6,61,84,19,21,106,150,23,1,32,1,7,0,11,36,9,30,35,41,120,16,6,20,35,22,26,20,10,102,7,35,115,34,57,16,46,42,20,24,11,1,22,30,8,19,29,16,43,33,18,110,3,63,102,2,6,58,40,15,32,84,36,11,97,116,47,88,21,165,18,51,63,136,110,46,10,70,111,58,65,85,31,3,22,39,42,13,24,15,10,41,43,0,2,12,28,9,58,64,62,71,10,67,54,127,61,4,71,33,2,79,79,53,96,12,44,6,17,2,0,113,56,3,6,76,94,30,82,71,56,75,142,79,11,28,75,39,10,36,92,1,5,132,122,6,23,40,16,5,10,109,16,11,70,120,87,61,6,96,74,80,28,83,22,3,32,46,72,3,47,2,7,28,22,0,3,5,12,2,41,67,141,46,20,72,34,66,36,12,11,19,1,91,43,29,90,13,38,11,30,11,2,111,86,1,42,87,81,12,71,70,80,65,182,92,12,16,80,22,3,28,84,0,3,89,84,3,8,30,23,1,1,58,28,24,110,203,146,72,17,74,105,6,48,66,23,11,46,74,63,4,34,13,2,26,36,17,0,24,35,1,60,60,140,53,0,70,39,83,50,13,35,15,0,64,44,41,81,9,24,7,28,21,3,96,76,6,40,77,43,4,121,56,70,94,158,55,5,10,80,68,14,21,102,12,14,103,129,8,15,42,35,5,36,61,28,28,106,229,140,76,4,61,133,46,13,34,28,2,7,19,43,10,34,10,2,36,51,19,2,22,44,3,17,50,59,43,5,69,40,73,40,8,18,26,0,62,49,48,51,6,30,5,18,34,5,15,16,6,43,42,70,24,63,92,76,56,132,66,0,16,68,66,21,37,97,3,11,97,69,4,8,16,30,0,26,71,22,20,143,208

Nearest PDB structures (foldseek):
  7keu-assembly1_H  TM=1.012E+00  e=1.503E-12  Homo sapiens
  7keu-assembly1_F  TM=9.029E-01  e=1.317E-08  Homo sapiens
  7keu-assembly1_E  TM=8.832E-01  e=1.106E-08  Homo sapiens
  7keu-assembly1_G  TM=8.733E-01  e=1.761E-08  Homo sapiens
  1dgn-assembly1_A  TM=7.963E-01  e=1.153E-04  Homo sapiens

Secondary structure (DSSP, 8-state):
-HHHHHHHHHHHH---HHHHHHHHHHHT--HHHHHHHHT-SSHHHHHHHHHHHS-SS-HHHHHHHHHHHHHHTSSHHHHHH-/-HHHHSHHHHHHH---HHHHHHHHHHHHS-HHHHHHHHHSSSHHHHHHHHHHHS-TT-HHHHHHHHHHHHHHTSSHHHHHH-/-HHHHHHHHHHHS---HHHHHHHHBTTTB-HHHHHHHHT-SSHHHHHHHHHTT-----HHHHHHHHHHHHHHTS-HHHHHH-/-HHHHHHHHHTTT---HHHHHHHHHHHT--HHHHHHHHTSSSHHHHHHHHHHHS-TT-HHHHHHHHHHHHHH-HHHHHHHH-/-HHHHHHSSSTTGGG--HHHHHHHHHHHHHTTSS-HHHHHHHHHTS-TTTHHHHHHGGGTTTS-SHHHHHHHHHHHTS---STT-/-HHHHHHHHHHHTTS--HHHHHHHHHHHHHTTSS-HHHHHHHHTSSSSSHHHHHHHHTTTSS--HHHHHHHHHHHHTS--TT---/-HHHHHHS-STTTTS--TTTHHHHHHHHHHTTSS-HHHHHHHHHT--SHHHHHHHHHTTS-TT-TTTHHHHHHHHHHS---SS--/--SHHHHSSTGGGGT--STHHHHHHHHHHHTTTS-HHHHHHHHHS-SSSSHHHHHHGGGGSS--TTTHHHHHHHHHTS--HHHH-